Protein AF-A0A218PUP7-F1 (afdb_monomer)

Mean predicted aligned error: 20.27 Å

Secondary structure (DSSP, 8-state):
--HHHHHHHHHHHHHHH--HHHHHHHHHHHHHHH---HHHHHHHHHHHTT--TT----------EE--SSTTTSSTTHHHHHHHTT--EE-PPTT-GGGGHHHHHHIIIIIHHHHTT----SHHHHHHHHHHHHHHHHHHHHTS-B--EEEEEEETTEEEEEEPPPB-HHHHHHH-TTS-HHHHHHHHHHHHT--HHHHHHHHHHHHHHHHHHHHHHH-SS----PPPP----HHHHHHHTTGGGTT----GGG-----PPP--PPPPPTTSTTHHHHHHHHHH-TT--HHHHHHHHHHH-TTT-SGGGHHHHHHHHHHHHHHHHHHHHHHHHT-----------------------PPPPPP-----PPPPP----------------

Radius of gyration: 35.11 Å; Cα contacts (8 Å, |Δi|>4): 225; chains: 1; bounding box: 69×76×103 Å

Foldseek 3Di:
DVPLLVLLVVLLVVCVPDDPVVVVVSLVVNCVVVVDDSVVSVVSSCVVVPPDVPPDPDDDDPPFPADEPDCVQPDPPNVVVCVVVVGDYDYDDPPDCVRCVVVVVCCVPPVCVLQNDDDDDDDVLVVLVVQLCVLSVCLQQQPNWDWAWPDWDDDPPDIDTDTDDTDHNLVVQLPDPPHDPVVNVVSVVVNVVDDNLLSVLSSLLSLPVSLVVRVVVLPPPDDDDDDPPSCNPSVVSVVVVPVCVVVPPPRSSNPPDPDPDPPPDDDDDPCPVVLVVVLVVCVVPVPDALVNVLVVVCVVPVPSGDPVCSVVSVVSNVVSVVVVCVVVVVVVVPDDDDDDDDDDDDDDDDDDDDDDDDDDDDDPDDDDDDDDDDDDDDDDDDDDDDDDD

Sequence (389 aa):
MGTRREITAAVVDRYRSAGRMDKGRILDELCAVTGWHRKHAVRALASHVGISPEARRQRSPTYGAPIKDDSAFMNDVVVPWCRAQKIEVTRSRAYKKNDQAFVEQKNGAVVRRLVGYGRFDGGETTRVLERLYAASRLHTNFFQPSFKLKYKRREGAKVIKRYHVPATPYERALAHPKLSRAVKRRLREIYRTLDPVALLAEMRDAQAEPGTRVGARASKLAAVASLPAPTTNAAAFAKRLGNDVHLGEQRIIHRRMHKPYKKRVRMPSILDPHRADIERWLAAEPRLTALAILGRLAEHSPEKFGPPQHTIVQRLLRSLRRNAAEVIVPRMAGGTAPAAIGDPGTGGGAACDGHSATPPVPPILRAMTQPRTGRQSELYPSSESNILR

Structure (mmCIF, N/CA/C/O backbone):
data_AF-A0A218PUP7-F1
#
_entry.id   AF-A0A218PUP7-F1
#
loop_
_atom_site.group_PDB
_atom_site.id
_atom_site.type_symbol
_atom_site.label_atom_id
_atom_site.label_alt_id
_atom_site.label_comp_id
_atom_site.label_asym_id
_atom_site.label_entity_id
_atom_site.label_seq_id
_atom_site.pdbx_PDB_ins_code
_atom_site.Cartn_x
_atom_site.Cartn_y
_atom_site.Cartn_z
_atom_site.occupancy
_atom_site.B_iso_or_equiv
_atom_site.auth_seq_id
_atom_site.auth_comp_id
_atom_site.auth_asym_id
_atom_site.auth_atom_id
_atom_site.pdbx_PDB_model_num
ATOM 1 N N . MET A 1 1 ? 18.351 -48.790 -3.304 1.00 50.41 1 MET A N 1
ATOM 2 C CA . MET A 1 1 ? 17.542 -47.777 -2.571 1.00 50.41 1 MET A CA 1
ATOM 3 C C . MET A 1 1 ? 17.315 -48.125 -1.087 1.00 50.41 1 MET A C 1
ATOM 5 O O . MET A 1 1 ? 17.046 -47.196 -0.334 1.00 50.41 1 MET A O 1
ATOM 9 N N . GLY A 1 2 ? 17.435 -49.392 -0.648 1.00 57.78 2 GLY A N 1
ATOM 10 C CA . GLY A 1 2 ? 17.215 -49.807 0.756 1.00 57.78 2 GLY A CA 1
ATOM 11 C C . GLY A 1 2 ? 18.336 -49.434 1.737 1.00 57.78 2 GLY A C 1
ATOM 12 O O . GLY A 1 2 ? 18.068 -48.830 2.771 1.00 57.78 2 GLY A O 1
ATOM 13 N N . THR A 1 3 ? 19.598 -49.621 1.343 1.00 72.25 3 THR A N 1
ATOM 14 C CA . THR A 1 3 ? 20.782 -49.497 2.221 1.00 72.25 3 THR A CA 1
ATOM 15 C C . THR A 1 3 ? 20.898 -48.140 2.928 1.00 72.25 3 THR A C 1
ATOM 17 O O . THR A 1 3 ? 21.182 -48.056 4.116 1.00 72.25 3 THR A O 1
ATOM 20 N N . ARG A 1 4 ? 20.607 -47.032 2.228 1.00 78.19 4 ARG A N 1
ATOM 21 C CA . ARG A 1 4 ? 20.658 -45.679 2.822 1.00 78.19 4 ARG A CA 1
ATOM 22 C C . ARG A 1 4 ? 19.560 -45.437 3.866 1.00 78.19 4 ARG A C 1
ATOM 24 O O . ARG A 1 4 ? 19.756 -44.625 4.769 1.00 78.19 4 ARG A O 1
ATOM 31 N N . ARG A 1 5 ? 18.404 -46.100 3.744 1.00 74.38 5 ARG A N 1
ATOM 32 C CA . ARG A 1 5 ? 17.301 -45.990 4.716 1.00 74.38 5 ARG A CA 1
ATOM 33 C C . ARG A 1 5 ? 17.605 -46.788 5.979 1.00 74.38 5 ARG A C 1
ATOM 35 O O . ARG A 1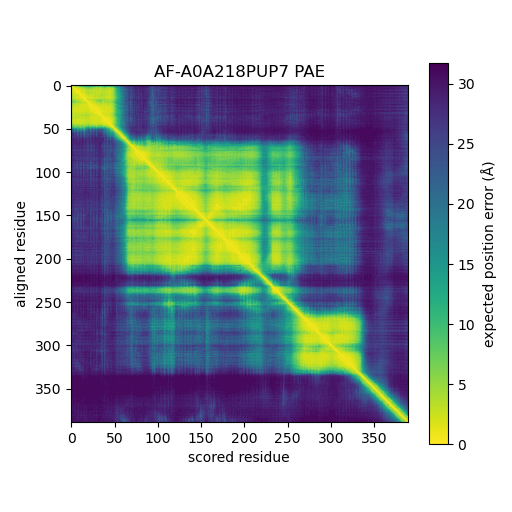 5 ? 17.386 -46.265 7.062 1.00 74.38 5 ARG A O 1
ATOM 42 N N . GLU A 1 6 ? 18.178 -47.978 5.834 1.00 76.56 6 GLU A N 1
ATOM 43 C CA . GLU A 1 6 ? 18.627 -48.818 6.954 1.00 76.56 6 GLU A CA 1
ATOM 44 C C . GLU A 1 6 ? 19.715 -48.122 7.780 1.00 76.56 6 GLU A C 1
ATOM 46 O O . GLU A 1 6 ? 19.579 -47.997 8.995 1.00 76.56 6 GLU A O 1
ATOM 51 N N . ILE A 1 7 ? 20.728 -47.549 7.116 1.00 80.38 7 ILE A N 1
ATOM 52 C CA . ILE A 1 7 ? 21.781 -46.763 7.781 1.00 80.38 7 ILE A CA 1
ATOM 53 C C . ILE A 1 7 ? 21.183 -45.559 8.519 1.00 80.38 7 ILE A C 1
ATOM 55 O O . ILE A 1 7 ? 21.572 -45.260 9.644 1.00 80.38 7 ILE A O 1
ATOM 59 N N . THR A 1 8 ? 20.212 -44.869 7.911 1.00 80.50 8 THR A N 1
ATOM 60 C CA . THR A 1 8 ? 19.544 -43.739 8.572 1.00 80.50 8 THR A CA 1
ATOM 61 C C . THR A 1 8 ? 18.784 -44.216 9.811 1.00 80.50 8 THR A C 1
ATOM 63 O O . THR A 1 8 ? 18.952 -43.619 10.869 1.00 80.50 8 THR A O 1
ATOM 66 N N . ALA A 1 9 ? 18.007 -45.299 9.711 1.00 77.62 9 ALA A N 1
ATOM 67 C CA . ALA A 1 9 ? 17.247 -45.862 10.828 1.00 77.62 9 ALA A CA 1
ATOM 68 C C . ALA A 1 9 ? 18.152 -46.266 12.006 1.00 77.62 9 ALA A C 1
ATOM 70 O O . ALA A 1 9 ? 17.851 -45.914 13.142 1.00 77.62 9 ALA A O 1
ATOM 71 N N . ALA A 1 10 ? 19.306 -46.884 11.734 1.00 80.25 10 ALA A N 1
ATOM 72 C CA . ALA A 1 10 ? 20.276 -47.280 12.760 1.00 80.25 10 ALA A CA 1
ATOM 73 C C . ALA A 1 10 ? 20.929 -46.092 13.503 1.00 80.25 10 ALA A C 1
ATOM 75 O O . ALA A 1 10 ? 21.442 -46.244 14.613 1.00 80.25 10 ALA A O 1
ATOM 76 N N . VAL A 1 11 ? 20.930 -44.898 12.901 1.00 83.31 11 VAL A N 1
ATOM 77 C CA . VAL A 1 11 ? 21.572 -43.690 13.451 1.00 83.31 11 VAL A CA 1
ATOM 78 C C . VAL A 1 11 ? 20.577 -42.777 14.188 1.00 83.31 11 VAL A C 1
ATOM 80 O O . VAL A 1 11 ? 20.983 -41.933 14.992 1.00 83.31 11 VAL A O 1
ATOM 83 N N . VAL A 1 12 ? 19.270 -42.948 13.962 1.00 82.69 12 VAL A N 1
ATOM 84 C CA . VAL A 1 12 ? 18.208 -42.071 14.492 1.00 82.69 12 VAL A CA 1
ATOM 85 C C . VAL A 1 12 ? 18.201 -42.000 16.016 1.00 82.69 12 VAL A C 1
ATOM 87 O O . VAL A 1 12 ? 18.178 -40.892 16.560 1.00 82.69 12 VAL A O 1
ATOM 90 N N . ASP A 1 13 ? 18.268 -43.136 16.707 1.00 77.69 13 ASP A N 1
ATOM 91 C CA . ASP A 1 13 ? 18.170 -43.160 18.171 1.00 77.69 13 ASP A CA 1
ATOM 92 C C . ASP A 1 13 ? 19.386 -42.509 18.833 1.00 77.69 13 ASP A C 1
ATOM 94 O O . ASP A 1 13 ? 19.243 -41.706 19.757 1.00 77.69 13 ASP A O 1
ATOM 98 N N . ARG A 1 14 ? 20.576 -42.736 18.264 1.00 80.56 14 ARG A N 1
ATOM 99 C CA . ARG A 1 14 ? 21.829 -42.098 18.694 1.00 80.56 14 ARG A CA 1
ATOM 100 C C . ARG A 1 14 ? 21.795 -40.587 18.472 1.00 80.56 14 ARG A C 1
ATOM 102 O O . ARG A 1 14 ? 22.203 -39.816 19.334 1.00 80.56 14 ARG A O 1
ATOM 109 N N . TYR A 1 15 ? 21.259 -40.137 17.337 1.00 84.69 15 TYR A N 1
ATOM 110 C CA . TYR A 1 15 ? 21.093 -38.710 17.051 1.00 84.69 15 TYR A CA 1
ATOM 111 C C . TYR A 1 15 ? 20.038 -38.043 17.952 1.00 84.69 15 TYR A C 1
ATOM 113 O O . TYR A 1 15 ? 20.131 -36.845 18.260 1.00 84.69 15 TYR A O 1
ATOM 121 N N . ARG A 1 16 ? 19.016 -38.796 18.377 1.00 80.06 16 ARG A N 1
ATOM 122 C CA . ARG A 1 16 ? 17.955 -38.310 19.264 1.00 80.06 16 ARG A CA 1
ATOM 123 C C . ARG A 1 16 ? 18.484 -38.037 20.672 1.00 80.06 16 ARG A C 1
ATOM 125 O O . ARG A 1 16 ? 18.192 -36.959 21.193 1.00 80.06 16 ARG A O 1
ATOM 132 N N . SER A 1 17 ? 19.263 -38.959 21.237 1.00 76.94 17 SER A N 1
ATOM 133 C CA . SER A 1 17 ? 19.813 -38.878 22.601 1.00 76.94 17 SER A CA 1
ATOM 134 C C . SER A 1 17 ? 21.105 -38.057 22.723 1.00 76.94 17 SER A C 1
ATOM 136 O O . SER A 1 17 ? 21.442 -37.618 23.819 1.00 76.94 17 SER A O 1
ATOM 138 N N . ALA A 1 18 ? 21.805 -37.795 21.616 1.00 82.38 18 ALA A N 1
ATOM 139 C CA . ALA A 1 18 ? 23.072 -37.062 21.600 1.00 82.38 18 ALA A CA 1
ATOM 140 C C . ALA A 1 18 ? 22.979 -35.581 22.028 1.00 82.38 18 ALA A C 1
ATOM 142 O O . ALA A 1 18 ? 22.004 -34.877 21.741 1.00 82.38 18 ALA A O 1
ATOM 143 N N . GLY A 1 19 ? 24.060 -35.068 22.626 1.00 76.00 19 GLY A N 1
ATOM 144 C CA . GLY A 1 19 ? 24.278 -33.638 22.862 1.00 76.00 19 GLY A CA 1
ATOM 145 C C . GLY A 1 19 ? 24.627 -32.866 21.580 1.00 76.00 19 GLY A C 1
ATOM 146 O O . GLY A 1 19 ? 24.833 -33.438 20.512 1.00 76.00 19 GLY A O 1
ATOM 147 N N . ARG A 1 20 ? 24.701 -31.527 21.649 1.00 74.44 20 ARG A N 1
ATOM 148 C CA . ARG A 1 20 ? 24.925 -30.673 20.459 1.00 74.44 20 ARG A CA 1
ATOM 149 C C . ARG A 1 20 ? 26.233 -30.989 19.718 1.00 74.44 20 ARG A C 1
ATOM 151 O O . ARG A 1 20 ? 26.234 -30.944 18.490 1.00 74.44 20 ARG A O 1
ATOM 158 N N . MET A 1 21 ? 27.315 -31.279 20.443 1.00 74.19 21 MET A N 1
ATOM 159 C CA . MET A 1 21 ? 28.612 -31.618 19.843 1.00 74.19 21 MET A CA 1
ATOM 160 C C . MET A 1 21 ? 28.577 -32.999 19.176 1.00 74.19 21 MET A C 1
ATOM 162 O O . MET A 1 21 ? 28.997 -33.135 18.027 1.00 74.19 21 MET A O 1
ATOM 166 N N . ASP A 1 22 ? 27.971 -33.987 19.834 1.00 79.00 22 ASP A N 1
ATOM 167 C CA . ASP A 1 22 ? 27.884 -35.362 19.330 1.00 79.00 22 ASP A CA 1
ATOM 168 C C . ASP A 1 22 ? 26.958 -35.478 18.115 1.00 79.00 22 ASP A C 1
ATOM 170 O O . ASP A 1 22 ? 27.261 -36.197 17.167 1.00 79.00 22 ASP A O 1
ATOM 174 N N . LYS A 1 23 ? 25.884 -34.676 18.054 1.00 84.81 23 LYS A N 1
ATOM 175 C CA . LYS A 1 23 ? 25.048 -34.554 16.844 1.00 84.81 23 LYS A CA 1
ATOM 176 C C . LYS A 1 23 ? 25.839 -34.070 15.634 1.00 84.81 23 LYS A C 1
ATOM 178 O O . LYS A 1 23 ? 25.515 -34.449 14.511 1.00 84.81 23 LYS A O 1
ATOM 183 N N . GLY A 1 24 ? 26.851 -33.229 15.850 1.00 84.19 24 GLY A N 1
ATOM 184 C CA . GLY A 1 24 ? 27.772 -32.800 14.803 1.00 84.19 24 GLY A CA 1
ATOM 185 C C . GLY A 1 24 ? 28.517 -33.990 14.206 1.00 84.19 24 GLY A C 1
ATOM 186 O O . GLY A 1 24 ? 28.400 -34.220 13.004 1.00 84.19 24 GLY A O 1
ATOM 187 N N . ARG A 1 25 ? 29.173 -34.779 15.066 1.00 86.19 25 ARG A N 1
ATOM 188 C CA . ARG A 1 25 ? 29.958 -35.968 14.689 1.00 86.19 25 ARG A CA 1
ATOM 189 C C . ARG A 1 25 ? 29.106 -37.034 13.999 1.00 86.19 25 ARG A C 1
ATOM 191 O O . ARG A 1 25 ? 29.446 -37.471 12.908 1.00 86.19 25 ARG A O 1
ATOM 198 N N . ILE A 1 26 ? 27.932 -37.335 14.556 1.00 86.75 26 ILE A N 1
ATOM 199 C CA . ILE A 1 26 ? 26.975 -38.292 13.977 1.00 86.75 26 ILE A CA 1
ATOM 200 C C . ILE A 1 26 ? 26.531 -37.865 12.566 1.00 86.75 26 ILE A C 1
ATOM 202 O O . ILE A 1 26 ? 26.356 -38.697 11.676 1.00 86.75 26 ILE A O 1
ATOM 206 N N . LEU A 1 27 ? 26.342 -36.560 12.333 1.00 88.19 27 LEU A N 1
ATOM 207 C CA . LEU A 1 27 ? 26.010 -36.053 11.000 1.00 88.19 27 LEU A CA 1
ATOM 208 C C . LEU A 1 27 ? 27.177 -36.183 10.023 1.00 88.19 27 LEU A C 1
ATOM 210 O O . LEU A 1 27 ? 26.926 -36.462 8.853 1.00 88.19 27 LEU A O 1
ATOM 214 N N . ASP A 1 28 ? 28.409 -35.958 10.474 1.00 87.88 28 ASP A N 1
ATOM 215 C CA . ASP A 1 28 ? 29.603 -36.068 9.631 1.00 87.88 28 ASP A CA 1
ATOM 216 C C . ASP A 1 28 ? 29.847 -37.523 9.208 1.00 87.88 28 ASP A C 1
ATOM 218 O O . ASP A 1 28 ? 30.016 -37.787 8.017 1.00 87.88 28 ASP A O 1
ATOM 222 N N . GLU A 1 29 ? 29.710 -38.472 10.137 1.00 86.56 29 GLU A N 1
ATOM 223 C CA . GLU A 1 29 ? 29.740 -39.916 9.858 1.00 86.56 29 GLU A CA 1
ATOM 224 C C . GLU A 1 29 ? 28.650 -40.325 8.857 1.00 86.56 29 GLU A C 1
ATOM 226 O O . GLU A 1 29 ? 28.924 -40.985 7.852 1.00 86.56 29 GLU A O 1
ATOM 231 N N . LEU A 1 30 ? 27.407 -39.875 9.070 1.00 87.62 30 LEU A N 1
ATOM 232 C CA . LEU A 1 30 ? 26.299 -40.186 8.166 1.00 87.62 30 LEU A CA 1
ATOM 233 C C . LEU A 1 30 ? 26.533 -39.612 6.761 1.00 87.62 30 LEU A C 1
ATOM 235 O O . LEU A 1 30 ? 26.209 -40.267 5.768 1.00 87.62 30 LEU A O 1
ATOM 239 N N . CYS A 1 31 ? 27.095 -38.406 6.653 1.00 91.69 31 CYS A N 1
ATOM 240 C CA . CYS A 1 31 ? 27.432 -37.802 5.363 1.00 91.69 31 CYS A CA 1
ATOM 241 C C . CYS A 1 31 ? 28.555 -38.570 4.656 1.00 91.69 31 CYS A C 1
ATOM 243 O O . CYS A 1 31 ? 28.435 -38.803 3.453 1.00 91.69 31 CYS A O 1
ATOM 245 N N . ALA A 1 32 ? 29.582 -39.007 5.390 1.00 87.38 32 ALA A N 1
ATOM 246 C CA . ALA A 1 32 ? 30.692 -39.789 4.847 1.00 87.38 32 ALA A CA 1
ATOM 247 C C . ALA A 1 32 ? 30.223 -41.141 4.282 1.00 87.38 32 ALA A C 1
ATOM 249 O O . ALA A 1 32 ? 30.581 -41.495 3.162 1.00 87.38 32 ALA A O 1
ATOM 250 N N . VAL A 1 33 ? 29.352 -41.855 5.003 1.00 85.81 33 VAL A N 1
ATOM 251 C CA . VAL A 1 33 ? 28.855 -43.178 4.582 1.00 85.81 33 VAL A CA 1
ATOM 252 C C . VAL A 1 33 ? 27.825 -43.082 3.448 1.00 85.81 33 VAL A C 1
ATOM 254 O O . VAL A 1 33 ? 27.792 -43.917 2.547 1.00 85.81 33 VAL A O 1
ATOM 257 N N . THR A 1 34 ? 26.947 -42.074 3.468 1.00 84.56 34 THR A N 1
ATOM 258 C CA . THR A 1 34 ? 25.852 -41.972 2.480 1.00 84.56 34 THR A CA 1
ATOM 259 C C . THR A 1 34 ? 26.208 -41.158 1.235 1.00 84.56 34 THR A C 1
ATOM 261 O O . THR A 1 34 ? 25.504 -41.265 0.219 1.00 84.56 34 THR A O 1
ATOM 264 N N . GLY A 1 35 ? 27.265 -40.342 1.307 1.00 84.12 35 GLY A N 1
ATOM 265 C CA . GLY A 1 35 ? 27.615 -39.324 0.314 1.00 84.12 35 GLY A CA 1
ATOM 266 C C . GLY A 1 35 ? 26.655 -38.128 0.310 1.00 84.12 35 GLY A C 1
ATOM 267 O O . GLY A 1 35 ? 26.576 -37.390 -0.673 1.00 84.12 35 GLY A O 1
ATOM 268 N N . TRP A 1 36 ? 25.845 -37.953 1.358 1.00 88.50 36 TRP A N 1
ATOM 269 C CA . TRP A 1 36 ? 24.869 -36.869 1.417 1.00 88.50 36 TRP A CA 1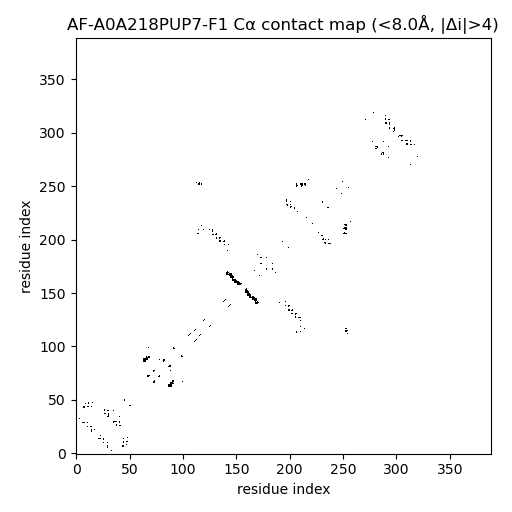
ATOM 270 C C . TRP A 1 36 ? 25.489 -35.539 1.820 1.00 88.50 36 TRP A C 1
ATOM 272 O O . TRP A 1 36 ? 26.329 -35.441 2.705 1.00 88.50 36 TRP A O 1
ATOM 282 N N . HIS A 1 37 ? 24.949 -34.467 1.242 1.00 88.00 37 HIS A N 1
ATOM 283 C CA . HIS A 1 37 ? 25.175 -33.127 1.758 1.00 88.00 37 HIS A CA 1
ATOM 284 C C . HIS A 1 37 ? 24.515 -32.972 3.141 1.00 88.00 37 HIS A C 1
ATOM 286 O O . HIS A 1 37 ? 23.355 -33.354 3.329 1.00 88.00 37 HIS A O 1
ATOM 292 N N . ARG A 1 38 ? 25.196 -32.310 4.086 1.00 87.00 38 ARG A N 1
ATOM 293 C CA . ARG A 1 38 ? 24.796 -32.193 5.506 1.00 87.00 38 ARG A CA 1
ATOM 294 C C . ARG A 1 38 ? 23.335 -31.795 5.737 1.00 87.00 38 ARG A C 1
ATOM 296 O O . ARG A 1 38 ? 22.649 -32.364 6.579 1.00 87.00 38 ARG A O 1
ATOM 303 N N . LYS A 1 39 ? 22.806 -30.855 4.942 1.00 83.50 39 LYS A N 1
ATOM 304 C CA . LYS A 1 39 ? 21.384 -30.444 5.018 1.00 83.50 39 LYS A CA 1
ATOM 305 C C . LYS A 1 39 ? 20.396 -31.577 4.712 1.00 83.50 39 LYS A C 1
ATOM 307 O O . LYS A 1 39 ? 19.297 -31.579 5.263 1.00 83.50 39 LYS A O 1
ATOM 312 N N . HIS A 1 40 ? 20.752 -32.500 3.822 1.00 84.50 40 HIS A N 1
ATOM 313 C CA . HIS A 1 40 ? 19.914 -33.648 3.487 1.00 84.50 40 HIS A CA 1
ATOM 314 C C . HIS A 1 40 ? 19.913 -34.674 4.626 1.00 84.50 40 HIS A C 1
ATOM 316 O O . HIS A 1 40 ? 18.839 -35.095 5.046 1.00 84.50 40 HIS A O 1
ATOM 322 N N . ALA A 1 41 ? 21.085 -34.978 5.197 1.00 85.81 41 ALA A N 1
ATOM 323 C CA . ALA A 1 41 ? 21.222 -35.847 6.370 1.00 85.81 41 ALA A CA 1
ATOM 324 C C . ALA A 1 41 ? 20.388 -35.347 7.567 1.00 85.81 41 ALA A C 1
ATOM 326 O O . ALA A 1 41 ? 19.616 -36.106 8.150 1.00 85.81 41 ALA A O 1
ATOM 327 N N . VAL A 1 42 ? 20.435 -34.038 7.854 1.00 85.12 42 VAL A N 1
ATOM 328 C CA . VAL A 1 42 ? 19.610 -33.414 8.908 1.00 85.12 42 VAL A CA 1
ATOM 329 C C . VAL A 1 42 ? 18.113 -33.613 8.656 1.00 85.12 42 VAL A C 1
ATOM 331 O O . VAL A 1 42 ? 17.367 -33.932 9.580 1.00 85.12 42 VAL A O 1
ATOM 334 N N . ARG A 1 43 ? 17.651 -33.431 7.412 1.00 82.38 43 ARG A N 1
ATOM 335 C CA . ARG A 1 43 ? 16.234 -33.617 7.061 1.00 82.38 43 ARG A CA 1
ATOM 336 C C . ARG A 1 43 ? 15.801 -35.077 7.156 1.00 82.38 43 ARG A C 1
ATOM 338 O O . ARG A 1 43 ? 14.687 -35.329 7.607 1.00 82.38 43 ARG A O 1
ATOM 345 N N . ALA A 1 44 ? 16.655 -36.007 6.738 1.00 83.06 44 ALA A N 1
ATOM 346 C CA . ALA A 1 44 ? 16.382 -37.437 6.809 1.00 83.06 44 ALA A CA 1
ATOM 347 C C . ALA A 1 44 ? 16.210 -37.890 8.268 1.00 83.06 44 ALA A C 1
ATOM 349 O O . ALA A 1 44 ? 15.186 -38.482 8.602 1.00 83.06 44 ALA A O 1
ATOM 350 N N . LEU A 1 45 ? 17.127 -37.494 9.158 1.00 82.38 45 LEU A N 1
ATOM 351 C CA . LEU A 1 45 ? 17.028 -37.789 10.591 1.00 82.38 45 LEU A CA 1
ATOM 352 C C . LEU A 1 45 ? 15.812 -37.107 11.240 1.00 82.38 45 LEU A C 1
ATOM 354 O O . LEU A 1 45 ? 15.057 -37.750 11.961 1.00 82.38 45 LEU A O 1
ATOM 358 N N . ALA A 1 46 ? 15.549 -35.830 10.938 1.00 73.50 46 ALA A N 1
ATOM 359 C CA . ALA A 1 46 ? 14.394 -35.111 11.491 1.00 73.50 46 ALA A CA 1
ATOM 360 C C . ALA A 1 46 ? 13.038 -35.711 11.071 1.00 73.50 46 ALA A C 1
ATOM 362 O O . ALA A 1 46 ? 12.077 -35.633 11.835 1.00 73.50 46 ALA A O 1
ATOM 363 N N . SER A 1 47 ? 12.970 -36.322 9.883 1.00 70.75 47 SER A N 1
ATOM 364 C CA . SER A 1 47 ? 11.759 -36.992 9.388 1.00 70.75 47 SER A CA 1
ATOM 365 C C . SER A 1 47 ? 11.471 -38.293 10.147 1.00 70.75 47 SER A C 1
ATOM 367 O O . SER A 1 47 ? 10.308 -38.624 10.344 1.00 70.75 47 SER A O 1
ATOM 369 N N . HIS A 1 48 ? 12.510 -38.995 10.616 1.00 67.94 48 HIS A N 1
ATOM 370 C CA . HIS A 1 48 ? 12.377 -40.221 11.413 1.00 67.94 48 HIS A CA 1
ATOM 371 C C . HIS A 1 48 ? 12.089 -39.962 12.899 1.00 67.94 48 HIS A C 1
ATOM 373 O O . HIS A 1 48 ? 11.377 -40.741 13.521 1.00 67.94 48 HIS A O 1
ATOM 379 N N . VAL A 1 49 ? 12.586 -38.861 13.475 1.00 61.41 49 VAL A N 1
ATOM 380 C CA . VAL A 1 49 ? 12.363 -38.534 14.902 1.00 61.41 49 VAL A CA 1
ATOM 381 C C . VAL A 1 49 ? 10.939 -38.000 15.160 1.00 61.41 49 VAL A C 1
ATOM 383 O O . VAL A 1 49 ? 10.580 -37.711 16.298 1.00 61.41 49 VAL A O 1
ATOM 386 N N . GLY A 1 50 ? 10.102 -37.842 14.127 1.00 53.44 50 GLY A N 1
ATOM 387 C CA . GLY A 1 50 ? 8.736 -37.336 14.293 1.00 53.44 50 GLY A CA 1
ATOM 388 C C . GLY A 1 50 ? 8.683 -35.915 14.866 1.00 53.44 50 GLY A C 1
ATOM 389 O O . GLY A 1 50 ? 7.658 -35.503 15.407 1.00 53.44 50 GLY A O 1
ATOM 390 N N . ILE A 1 51 ? 9.777 -35.144 14.754 1.00 47.44 51 ILE A N 1
ATOM 391 C CA . ILE A 1 51 ? 9.797 -33.738 15.162 1.00 47.44 51 ILE A CA 1
ATOM 392 C C . ILE A 1 51 ? 9.004 -32.965 14.112 1.00 47.44 51 ILE A C 1
ATOM 394 O O . ILE A 1 51 ? 9.556 -32.414 13.156 1.00 47.44 51 ILE A O 1
ATOM 398 N N . SER A 1 52 ? 7.685 -32.921 14.297 1.00 41.34 52 SER A N 1
ATOM 399 C CA . SER A 1 52 ? 6.868 -31.900 13.661 1.00 41.34 52 SER A CA 1
ATOM 400 C C . SER A 1 52 ? 7.449 -30.531 14.049 1.00 41.34 52 SER A C 1
ATOM 402 O O . SER A 1 52 ? 7.686 -30.287 15.237 1.00 41.34 52 SER A O 1
ATOM 404 N N . PRO A 1 53 ? 7.678 -29.603 13.102 1.00 44.34 53 PRO A N 1
ATOM 405 C CA . PRO A 1 53 ? 8.175 -28.257 13.399 1.00 44.34 53 PRO A CA 1
ATOM 406 C C . PRO A 1 53 ? 7.247 -27.395 14.284 1.00 44.34 53 PRO A C 1
ATOM 408 O O . PRO A 1 53 ? 7.502 -26.197 14.433 1.00 44.34 53 PRO A O 1
ATOM 411 N N . GLU A 1 54 ? 6.162 -27.945 14.835 1.00 44.19 54 GLU A N 1
ATOM 412 C CA . GLU A 1 54 ? 5.012 -27.177 15.322 1.00 44.19 54 GLU A CA 1
ATOM 413 C C . GLU A 1 54 ? 4.816 -27.148 16.842 1.00 44.19 54 GLU A C 1
ATOM 415 O O . GLU A 1 54 ? 4.045 -26.322 17.322 1.00 44.19 54 GLU A O 1
ATOM 420 N N . ALA A 1 55 ? 5.585 -27.887 17.643 1.00 40.38 55 ALA A N 1
ATOM 421 C CA . ALA A 1 55 ? 5.517 -27.762 19.105 1.00 40.38 55 ALA A CA 1
ATOM 422 C C . ALA A 1 55 ? 6.439 -26.647 19.650 1.00 40.38 55 ALA A C 1
ATOM 424 O O . ALA A 1 55 ? 7.247 -26.856 20.555 1.00 40.38 55 ALA A O 1
ATOM 425 N N . ARG A 1 56 ? 6.351 -25.424 19.108 1.00 43.31 56 ARG A N 1
ATOM 426 C CA . ARG A 1 56 ? 6.883 -24.245 19.818 1.00 43.31 56 ARG A CA 1
ATOM 427 C C . ARG A 1 56 ? 5.857 -23.851 20.873 1.00 43.31 56 ARG A C 1
ATOM 429 O O . ARG A 1 56 ? 4.783 -23.391 20.499 1.00 43.31 56 ARG A O 1
ATOM 436 N N . ARG A 1 57 ? 6.214 -23.997 22.161 1.00 40.06 57 ARG A N 1
ATOM 437 C CA . ARG A 1 57 ? 5.507 -23.399 23.313 1.00 40.06 57 ARG A CA 1
ATOM 438 C C . ARG A 1 57 ? 4.932 -22.043 22.895 1.00 40.06 57 ARG A C 1
ATOM 440 O O . ARG A 1 57 ? 5.693 -21.115 22.603 1.00 40.06 57 ARG A O 1
ATOM 447 N N . GLN A 1 58 ? 3.608 -21.953 22.815 1.00 40.44 58 GLN A N 1
ATOM 448 C CA . GLN A 1 58 ? 2.929 -20.687 22.585 1.00 40.44 58 GLN A CA 1
ATOM 449 C C . GLN A 1 58 ? 3.140 -19.855 23.847 1.00 40.44 58 GLN A C 1
ATOM 451 O O . GLN A 1 58 ? 2.521 -20.100 24.875 1.00 40.44 58 GLN A O 1
ATOM 456 N N . ARG A 1 59 ? 4.090 -18.917 23.800 1.00 42.25 59 ARG A N 1
ATOM 457 C CA . ARG A 1 59 ? 4.110 -17.827 24.774 1.00 42.25 59 ARG A CA 1
ATOM 458 C C . ARG A 1 59 ? 2.872 -16.980 24.509 1.00 42.25 59 ARG A C 1
ATOM 460 O O . ARG A 1 59 ? 2.616 -16.642 23.351 1.00 42.25 59 ARG A O 1
ATOM 467 N N . SER A 1 60 ? 2.136 -16.667 25.568 1.00 34.31 60 SER A N 1
ATOM 468 C CA . SER A 1 60 ? 1.016 -15.733 25.537 1.00 34.31 60 SER A CA 1
ATOM 469 C C . SER A 1 60 ? 1.451 -14.449 24.817 1.00 34.31 60 SER A C 1
ATOM 471 O O . SER A 1 60 ? 2.515 -13.917 25.147 1.00 34.31 60 SER A O 1
ATOM 473 N N . PRO A 1 61 ? 0.716 -13.970 23.800 1.00 46.25 61 PRO A N 1
ATOM 474 C CA . PRO A 1 61 ? 1.076 -12.736 23.120 1.00 46.25 61 PRO A CA 1
ATOM 475 C C . PRO A 1 61 ? 0.864 -11.548 24.064 1.00 46.25 61 PRO A C 1
ATOM 477 O O . PRO A 1 61 ? -0.264 -11.109 24.271 1.00 46.25 61 PRO A O 1
ATOM 480 N N . THR A 1 62 ? 1.942 -11.010 24.630 1.00 39.12 62 THR A N 1
ATOM 481 C CA . THR A 1 62 ? 1.914 -9.664 25.208 1.00 39.12 62 THR A CA 1
ATOM 482 C C . THR A 1 62 ? 1.937 -8.679 24.047 1.00 39.12 62 THR A C 1
ATOM 484 O O . THR A 1 62 ? 2.918 -8.597 23.305 1.00 39.12 62 THR A O 1
ATOM 487 N N . TYR A 1 63 ? 0.829 -7.973 23.830 1.00 43.12 63 TYR A N 1
ATOM 488 C CA . TYR A 1 63 ? 0.728 -6.944 22.798 1.00 43.12 63 TYR A CA 1
ATOM 489 C C . TYR A 1 63 ? 1.293 -5.617 23.327 1.00 43.12 63 TYR A C 1
ATOM 491 O O . TYR A 1 63 ? 0.542 -4.679 23.581 1.00 43.12 63 TYR A O 1
ATOM 499 N N . GLY A 1 64 ? 2.617 -5.541 23.492 1.00 45.38 64 GLY A N 1
ATOM 500 C CA . GLY A 1 64 ? 3.324 -4.256 23.542 1.00 45.38 64 GLY A CA 1
ATOM 501 C C . GLY A 1 64 ? 3.284 -3.576 22.168 1.00 45.38 64 GLY A C 1
ATOM 502 O O . GLY A 1 64 ? 2.866 -4.195 21.186 1.00 45.38 64 GLY A O 1
ATOM 503 N N . ALA A 1 65 ? 3.715 -2.318 22.052 1.00 49.47 65 ALA A N 1
ATOM 504 C CA . ALA A 1 65 ? 3.842 -1.689 20.738 1.00 49.47 65 ALA A CA 1
ATOM 505 C C . ALA A 1 65 ? 4.961 -2.414 19.962 1.00 49.47 65 ALA A C 1
ATOM 507 O O . ALA A 1 65 ? 6.122 -2.344 20.377 1.00 49.47 65 ALA A O 1
ATOM 508 N N . PRO A 1 66 ? 4.665 -3.145 18.866 1.00 59.59 66 PRO A N 1
ATOM 509 C CA . PRO A 1 66 ? 5.705 -3.824 18.112 1.00 59.59 66 PRO A CA 1
ATOM 510 C C . PRO A 1 66 ? 6.438 -2.766 17.293 1.00 59.59 66 PRO A C 1
ATOM 512 O O . PRO A 1 66 ? 5.978 -2.356 16.222 1.00 59.59 66 PRO A O 1
ATOM 515 N N . ILE A 1 67 ? 7.559 -2.287 17.825 1.00 62.03 67 ILE A N 1
ATOM 516 C CA . ILE A 1 67 ? 8.424 -1.357 17.108 1.00 62.03 67 ILE A CA 1
ATOM 517 C C . ILE A 1 67 ? 9.087 -2.137 15.972 1.00 62.03 67 ILE A C 1
ATOM 519 O O . ILE A 1 67 ? 9.431 -3.312 16.110 1.00 62.03 67 ILE A O 1
ATOM 523 N N . LYS A 1 68 ? 9.209 -1.508 14.800 1.00 64.94 68 LYS A N 1
ATOM 524 C CA . LYS A 1 68 ? 9.943 -2.118 13.693 1.00 64.94 68 LYS A CA 1
ATOM 525 C C . LYS A 1 68 ? 11.383 -2.375 14.120 1.00 64.94 68 LYS A C 1
ATOM 527 O O . LYS A 1 68 ? 12.018 -1.505 14.703 1.00 64.94 68 LYS A O 1
ATOM 532 N N . ASP A 1 69 ? 11.916 -3.533 13.741 1.00 67.56 69 ASP A N 1
ATOM 533 C CA . ASP A 1 69 ? 13.269 -3.968 14.108 1.00 67.56 69 ASP A CA 1
ATOM 534 C C . ASP A 1 69 ? 14.335 -3.290 13.229 1.00 67.56 69 ASP A C 1
ATOM 536 O O . ASP A 1 69 ? 15.269 -3.937 12.753 1.00 67.56 69 ASP A O 1
ATOM 540 N N . ASP A 1 70 ? 14.151 -2.005 12.951 1.00 71.44 70 ASP A N 1
ATOM 541 C CA . ASP A 1 70 ? 15.028 -1.185 12.129 1.00 71.44 70 ASP A CA 1
ATOM 542 C C . ASP A 1 70 ? 15.827 -0.244 13.036 1.00 71.44 70 ASP A C 1
ATOM 544 O O . ASP A 1 70 ? 15.315 0.234 14.055 1.00 71.44 70 ASP A O 1
ATOM 548 N N . SER A 1 71 ? 17.072 0.042 12.665 1.00 76.12 71 SER A N 1
ATOM 549 C CA . SER A 1 71 ? 17.940 0.961 13.411 1.00 76.12 71 SER A CA 1
ATOM 550 C C . SER A 1 71 ? 17.352 2.374 13.484 1.00 76.12 71 SER A C 1
ATOM 552 O O . SER A 1 71 ? 17.616 3.099 14.438 1.00 76.12 71 SER A O 1
ATOM 554 N N . ALA A 1 72 ? 16.479 2.736 12.539 1.00 77.88 72 ALA A N 1
ATOM 555 C CA . ALA A 1 72 ? 15.728 3.989 12.564 1.00 77.88 72 ALA A CA 1
ATOM 556 C C . ALA A 1 72 ? 14.790 4.137 13.782 1.00 77.88 72 ALA A C 1
ATOM 558 O O . ALA A 1 72 ? 14.477 5.262 14.163 1.00 77.88 72 ALA A O 1
ATOM 559 N N . PHE A 1 73 ? 14.344 3.032 14.393 1.00 79.62 73 PHE A N 1
ATOM 560 C CA . PHE A 1 73 ? 13.455 3.050 15.565 1.00 79.62 73 PHE A CA 1
ATOM 561 C C . PHE A 1 73 ? 14.104 2.472 16.826 1.00 79.62 73 PHE A C 1
ATOM 563 O O . PHE A 1 73 ? 13.710 2.814 17.936 1.00 79.62 73 PHE A O 1
ATOM 570 N N . MET A 1 74 ? 15.101 1.602 16.668 1.00 82.12 74 MET A N 1
ATOM 571 C CA . MET A 1 74 ? 15.854 1.008 17.773 1.00 82.12 74 MET A CA 1
ATOM 572 C C . MET A 1 74 ? 17.132 1.811 18.041 1.00 82.12 74 MET A C 1
ATOM 574 O O . MET A 1 74 ? 18.233 1.273 17.944 1.00 82.12 74 MET A O 1
ATOM 578 N N . ASN A 1 75 ? 16.973 3.102 18.339 1.00 85.94 75 ASN A N 1
ATOM 579 C CA . ASN A 1 75 ? 18.070 4.019 18.658 1.00 85.94 75 ASN A CA 1
ATOM 580 C C . ASN A 1 75 ? 17.958 4.584 20.086 1.00 85.94 75 ASN A C 1
ATOM 582 O O . ASN A 1 75 ? 16.971 4.368 20.799 1.00 85.94 75 ASN A O 1
ATOM 586 N N . ASP A 1 76 ? 19.005 5.292 20.487 1.00 88.62 76 ASP A N 1
ATOM 587 C CA . ASP A 1 76 ? 19.193 5.954 21.779 1.00 88.62 76 ASP A CA 1
ATOM 588 C C . ASP A 1 76 ? 18.256 7.148 22.019 1.00 88.62 76 ASP A C 1
ATOM 590 O O . ASP A 1 76 ? 18.156 7.619 23.146 1.00 88.62 76 ASP A O 1
ATOM 594 N N . VAL A 1 77 ? 17.507 7.593 21.010 1.00 88.56 77 VAL A N 1
ATOM 595 C CA . VAL A 1 77 ? 16.500 8.655 21.146 1.00 88.56 77 VAL A CA 1
ATOM 596 C C . VAL A 1 77 ? 15.105 8.063 21.367 1.00 88.56 77 VAL A C 1
ATOM 598 O O . VAL A 1 77 ? 14.405 8.394 22.325 1.00 88.56 77 VAL A O 1
ATOM 601 N N . VAL A 1 78 ? 14.691 7.146 20.493 1.00 86.69 78 VAL A N 1
ATOM 602 C CA . VAL A 1 78 ? 13.327 6.605 20.445 1.00 86.69 78 VAL A CA 1
ATOM 603 C C . VAL A 1 78 ? 13.071 5.646 21.603 1.00 86.69 78 VAL A C 1
ATOM 605 O O . VAL A 1 78 ? 12.006 5.703 22.218 1.00 86.69 78 VAL A O 1
ATOM 608 N N . VAL A 1 79 ? 14.030 4.777 21.939 1.00 87.62 79 VAL A N 1
ATOM 609 C CA . VAL A 1 79 ? 13.825 3.775 22.996 1.00 87.62 79 VAL A CA 1
ATOM 610 C C . VAL A 1 79 ? 13.652 4.431 24.373 1.00 87.62 79 VAL A C 1
ATOM 612 O O . VAL A 1 79 ? 12.684 4.079 25.059 1.00 87.62 79 VAL A O 1
ATOM 615 N N . PRO A 1 80 ? 14.499 5.391 24.802 1.00 90.12 80 PRO A N 1
ATOM 616 C CA . PRO A 1 80 ? 14.267 6.109 26.055 1.00 90.12 80 PRO A CA 1
ATOM 617 C C . PRO A 1 80 ? 12.965 6.908 26.053 1.00 90.12 80 PRO A C 1
ATOM 619 O O . PRO A 1 80 ? 12.235 6.857 27.042 1.00 90.12 80 PRO A O 1
ATOM 622 N N . TRP A 1 81 ? 12.619 7.566 24.941 1.00 92.31 81 TRP A N 1
ATOM 623 C CA . TRP A 1 81 ? 11.346 8.280 24.822 1.00 92.31 81 TRP A CA 1
ATOM 624 C C . TRP A 1 81 ? 10.143 7.345 25.014 1.00 92.31 81 TRP A C 1
ATOM 626 O O . TRP A 1 81 ? 9.257 7.642 25.815 1.00 92.31 81 TRP A O 1
ATOM 636 N N . CYS A 1 82 ? 10.129 6.171 24.370 1.00 90.00 82 CYS A N 1
ATOM 637 C CA . CYS A 1 82 ? 9.063 5.183 24.560 1.00 90.00 82 CYS A CA 1
ATOM 638 C C . CYS A 1 82 ? 8.949 4.739 26.023 1.00 90.00 82 CYS A C 1
ATOM 640 O O . CYS A 1 82 ? 7.844 4.682 26.560 1.00 90.00 82 CYS A O 1
ATOM 642 N N . ARG A 1 83 ? 10.080 4.479 26.691 1.00 88.88 83 ARG A N 1
ATOM 643 C CA . ARG A 1 83 ? 10.098 4.103 28.114 1.00 88.88 83 ARG A CA 1
ATOM 644 C C . ARG A 1 83 ? 9.549 5.217 29.006 1.00 88.88 83 ARG A C 1
ATOM 646 O O . ARG A 1 83 ? 8.737 4.926 29.881 1.00 88.88 83 ARG A O 1
ATOM 653 N N . ALA A 1 84 ? 9.920 6.472 28.748 1.00 93.25 84 ALA A N 1
ATOM 654 C CA . ALA A 1 84 ? 9.389 7.632 29.466 1.00 93.25 84 ALA A CA 1
ATOM 655 C C . ALA A 1 84 ? 7.866 7.773 29.289 1.00 93.25 84 ALA A C 1
ATOM 657 O O . ALA A 1 84 ? 7.153 8.076 30.242 1.00 93.25 84 ALA A O 1
ATOM 658 N N . GLN A 1 85 ? 7.352 7.462 28.095 1.00 92.88 85 GLN A N 1
ATOM 659 C CA . GLN A 1 85 ? 5.914 7.433 27.799 1.00 92.88 85 GLN A CA 1
ATOM 660 C C . GLN A 1 85 ? 5.203 6.156 28.284 1.00 92.88 85 GLN A C 1
ATOM 662 O O . GLN A 1 85 ? 4.024 5.963 27.990 1.00 92.88 85 GLN A O 1
ATOM 667 N N . LYS A 1 86 ? 5.895 5.270 29.018 1.00 92.06 86 LYS A N 1
ATOM 668 C CA . LYS A 1 86 ? 5.379 3.965 29.476 1.00 92.06 86 LYS A CA 1
ATOM 669 C C . LYS A 1 86 ? 4.891 3.074 28.323 1.00 92.06 86 LYS A C 1
ATOM 671 O O . LYS A 1 86 ? 3.983 2.263 28.485 1.00 92.06 86 LYS A O 1
ATOM 676 N N . ILE A 1 87 ? 5.508 3.217 27.152 1.00 88.06 87 ILE A N 1
ATOM 677 C CA . ILE A 1 87 ? 5.270 2.379 25.979 1.00 88.06 87 ILE A CA 1
ATOM 678 C C . ILE A 1 87 ? 6.248 1.206 26.033 1.00 88.06 87 ILE A C 1
ATOM 680 O O . ILE A 1 87 ? 7.465 1.384 25.959 1.00 88.06 87 ILE A O 1
ATOM 684 N N . GLU A 1 88 ? 5.711 -0.007 26.139 1.00 87.12 88 GLU A N 1
ATOM 685 C CA . GLU A 1 88 ? 6.516 -1.225 26.109 1.00 87.12 88 GLU A CA 1
ATOM 686 C C . GLU A 1 88 ? 7.156 -1.410 24.725 1.00 87.12 88 GLU A C 1
ATOM 688 O O . GLU A 1 88 ? 6.467 -1.586 23.715 1.00 87.12 88 GLU A O 1
ATOM 693 N N . VAL A 1 89 ? 8.491 -1.385 24.691 1.00 83.69 89 VAL A N 1
ATOM 694 C CA . VAL A 1 89 ? 9.282 -1.609 23.479 1.00 83.69 89 VAL A CA 1
ATOM 695 C C . VAL A 1 89 ? 9.512 -3.104 23.301 1.00 83.69 89 VAL A C 1
ATOM 697 O O . VAL A 1 89 ? 10.256 -3.725 24.060 1.00 83.69 89 VAL A O 1
ATOM 700 N N . THR A 1 90 ? 8.908 -3.676 22.262 1.00 82.94 90 THR A N 1
ATOM 701 C CA . THR A 1 90 ? 9.074 -5.092 21.908 1.00 82.94 90 THR A CA 1
ATOM 702 C C . THR A 1 90 ? 9.752 -5.238 20.548 1.00 82.94 90 THR A C 1
ATOM 704 O O . THR A 1 90 ? 9.527 -4.433 19.644 1.00 82.94 90 THR A O 1
ATOM 707 N N . ARG A 1 91 ? 10.591 -6.274 20.406 1.00 81.62 91 ARG A N 1
ATOM 708 C CA . ARG A 1 91 ? 11.309 -6.606 19.167 1.00 81.62 91 ARG A CA 1
ATOM 709 C C . ARG A 1 91 ? 10.817 -7.934 18.604 1.00 81.62 91 ARG A C 1
ATOM 711 O O . ARG A 1 91 ? 10.561 -8.880 19.356 1.00 81.62 91 ARG A O 1
ATOM 718 N N . SER A 1 92 ? 10.715 -8.028 17.282 1.00 83.12 92 SER A N 1
ATOM 719 C CA . SER A 1 92 ? 10.391 -9.289 16.620 1.00 83.12 92 SER A CA 1
ATOM 720 C C . SER A 1 92 ? 11.555 -10.289 16.671 1.00 83.12 92 SER A C 1
ATOM 722 O O . SER A 1 92 ? 12.701 -9.957 16.990 1.00 83.12 92 SER A O 1
ATOM 724 N N . ARG A 1 93 ? 11.277 -11.569 16.401 1.00 84.25 93 ARG A N 1
ATOM 725 C CA . ARG A 1 93 ? 12.335 -12.588 16.421 1.00 84.25 93 ARG A CA 1
ATOM 726 C C . ARG A 1 93 ? 13.215 -12.455 15.186 1.00 84.25 93 ARG A C 1
ATOM 728 O O . ARG A 1 93 ? 12.719 -12.312 14.066 1.00 84.25 93 ARG A O 1
ATOM 735 N N . ALA A 1 94 ? 14.520 -12.642 15.383 1.00 82.75 94 ALA A N 1
ATOM 736 C CA . ALA A 1 94 ? 15.490 -12.644 14.297 1.00 82.75 94 ALA A CA 1
ATOM 737 C C . ALA A 1 94 ? 15.047 -13.574 13.149 1.00 82.75 94 ALA A C 1
ATOM 739 O O . ALA A 1 94 ? 14.673 -14.733 13.359 1.00 82.75 94 ALA A O 1
ATOM 740 N N . TYR A 1 95 ? 15.078 -13.038 11.927 1.00 80.06 95 TYR A N 1
ATOM 741 C CA . TYR A 1 95 ? 14.728 -13.727 10.679 1.00 80.06 95 TYR A CA 1
ATOM 742 C C . TYR A 1 95 ? 13.283 -14.251 10.587 1.00 80.06 95 TYR A C 1
ATOM 744 O O . TYR A 1 95 ? 12.991 -15.130 9.765 1.00 80.06 95 TYR A O 1
ATOM 752 N N . LYS A 1 96 ? 12.339 -13.709 11.371 1.00 84.88 96 LYS A N 1
ATOM 753 C CA . LYS A 1 96 ? 10.940 -14.160 11.362 1.00 84.88 96 LYS A CA 1
ATOM 754 C C . LYS A 1 96 ? 9.977 -13.143 10.741 1.00 84.88 96 LYS A C 1
ATOM 756 O O . LYS A 1 96 ? 9.233 -12.447 11.416 1.00 84.88 96 LYS A O 1
ATOM 761 N N . LYS A 1 97 ? 9.890 -13.174 9.407 1.00 78.25 97 LYS A N 1
ATOM 762 C CA . LYS A 1 97 ? 9.037 -12.283 8.583 1.00 78.25 97 LYS A CA 1
ATOM 763 C C . LYS A 1 97 ? 7.548 -12.263 8.969 1.00 78.25 97 LYS A C 1
ATOM 765 O O . LYS A 1 97 ? 6.858 -11.288 8.697 1.00 78.25 97 LYS A O 1
ATOM 770 N N . ASN A 1 98 ? 7.047 -13.340 9.577 1.00 85.38 98 ASN A N 1
ATOM 771 C CA . ASN A 1 98 ? 5.640 -13.443 9.961 1.00 85.38 98 ASN A CA 1
ATOM 772 C C . ASN A 1 98 ? 5.284 -12.596 11.189 1.00 85.38 98 ASN A C 1
ATOM 774 O O . ASN A 1 98 ? 4.109 -12.293 11.367 1.00 85.38 98 ASN A O 1
ATOM 778 N N . ASP A 1 99 ? 6.266 -12.195 11.999 1.00 85.31 99 ASP A N 1
ATOM 779 C CA . ASP A 1 99 ? 6.020 -11.447 13.236 1.00 85.31 99 ASP A CA 1
ATOM 780 C C . ASP A 1 99 ? 5.523 -10.014 12.935 1.00 85.31 99 ASP A C 1
ATOM 782 O O . ASP A 1 99 ? 4.733 -9.460 13.690 1.00 85.31 99 ASP A O 1
ATOM 786 N N . GLN A 1 100 ? 5.892 -9.448 11.777 1.00 82.00 100 GLN A N 1
ATOM 787 C CA . GLN A 1 100 ? 5.474 -8.111 11.321 1.00 82.00 100 GLN A CA 1
ATOM 788 C C . GLN A 1 100 ? 4.617 -8.152 10.041 1.00 82.00 100 GLN A C 1
ATOM 790 O O . GLN A 1 100 ? 4.488 -7.155 9.325 1.00 82.00 100 GLN A O 1
ATOM 795 N N . ALA A 1 101 ? 4.003 -9.301 9.734 1.00 85.38 101 ALA A N 1
ATOM 796 C CA . ALA A 1 101 ? 3.322 -9.529 8.456 1.00 85.38 101 ALA A CA 1
ATOM 797 C C . ALA A 1 101 ? 2.224 -8.496 8.146 1.00 85.38 101 ALA A C 1
ATOM 799 O O . ALA A 1 101 ? 2.090 -8.058 7.003 1.00 85.38 101 ALA A O 1
ATOM 800 N N . PHE A 1 102 ? 1.449 -8.079 9.150 1.00 83.31 102 PHE A N 1
ATOM 801 C CA . PHE A 1 102 ? 0.366 -7.110 8.958 1.00 83.31 102 PHE A CA 1
ATOM 802 C C . PHE A 1 102 ? 0.882 -5.698 8.658 1.00 83.31 102 PHE A C 1
ATOM 804 O O . PHE A 1 102 ? 0.306 -5.005 7.815 1.00 83.31 102 PHE A O 1
ATOM 811 N N . VAL A 1 103 ? 1.984 -5.297 9.299 1.00 84.56 103 VAL A N 1
ATOM 812 C CA . VAL A 1 103 ? 2.651 -4.015 9.037 1.00 84.56 103 VAL A CA 1
ATOM 813 C C . VAL A 1 103 ? 3.229 -4.023 7.625 1.00 84.56 103 VAL A C 1
ATOM 815 O O . VAL A 1 103 ? 2.945 -3.121 6.840 1.00 84.56 103 VAL A O 1
ATOM 818 N N . GLU A 1 104 ? 3.945 -5.081 7.237 1.00 84.44 104 GLU A N 1
ATOM 819 C CA . GLU A 1 104 ? 4.511 -5.188 5.887 1.00 84.44 104 GLU A CA 1
ATOM 820 C C . GLU A 1 104 ? 3.449 -5.240 4.786 1.00 84.44 104 GLU A C 1
ATOM 822 O O . GLU A 1 104 ? 3.613 -4.622 3.727 1.00 84.44 104 GLU A O 1
ATOM 827 N N . GLN A 1 105 ? 2.319 -5.900 5.049 1.00 86.69 105 GLN A N 1
ATOM 828 C CA . GLN A 1 105 ? 1.174 -5.882 4.143 1.00 86.69 105 GLN A CA 1
ATOM 829 C C . GLN A 1 105 ? 0.680 -4.447 3.906 1.00 86.69 105 GLN A C 1
ATOM 831 O O . GLN A 1 105 ? 0.423 -4.067 2.760 1.00 86.69 105 GLN A O 1
ATOM 836 N N . LYS A 1 106 ? 0.557 -3.637 4.966 1.00 86.69 106 LYS A N 1
ATOM 837 C CA . LYS A 1 106 ? 0.124 -2.234 4.866 1.00 86.69 106 LYS A CA 1
ATOM 838 C C . LYS A 1 106 ? 1.185 -1.341 4.229 1.00 86.69 106 LYS A C 1
ATOM 840 O O . LYS A 1 106 ? 0.823 -0.489 3.419 1.00 86.69 106 LYS A O 1
ATOM 845 N N . ASN A 1 107 ? 2.469 -1.589 4.483 1.00 86.75 107 ASN A N 1
ATOM 846 C CA . ASN A 1 107 ? 3.556 -0.875 3.814 1.00 86.75 107 ASN A CA 1
ATOM 847 C C . ASN A 1 107 ? 3.462 -1.031 2.294 1.00 86.75 107 ASN A C 1
ATOM 849 O O . ASN A 1 107 ? 3.590 -0.059 1.557 1.00 86.75 107 ASN A O 1
ATOM 853 N N . GLY A 1 108 ? 3.216 -2.254 1.813 1.00 82.25 108 GLY A N 1
ATOM 854 C CA . GLY A 1 108 ? 3.016 -2.520 0.388 1.00 82.25 108 GLY A CA 1
ATOM 855 C C . GLY A 1 108 ? 1.722 -1.924 -0.167 1.00 82.25 108 GLY A C 1
ATOM 856 O O . GLY A 1 108 ? 1.749 -1.224 -1.174 1.00 82.25 108 GLY A O 1
ATOM 857 N N . ALA A 1 109 ? 0.592 -2.199 0.486 1.00 83.38 109 ALA A N 1
ATOM 858 C CA . ALA A 1 109 ? -0.727 -1.862 -0.048 1.00 83.38 109 ALA A CA 1
ATOM 859 C C . ALA A 1 109 ? -1.089 -0.371 0.063 1.00 83.38 109 ALA A C 1
ATOM 861 O O . ALA A 1 109 ? -1.867 0.124 -0.753 1.00 83.38 109 ALA A O 1
ATOM 862 N N . VAL A 1 110 ? -0.558 0.323 1.073 1.00 87.75 110 VAL A N 1
ATOM 863 C CA . VAL A 1 110 ? -0.935 1.698 1.428 1.00 87.75 110 VAL A CA 1
ATOM 864 C C . VAL A 1 110 ? 0.267 2.624 1.280 1.00 87.75 110 VAL A C 1
ATOM 866 O O . VAL A 1 110 ? 0.297 3.419 0.347 1.00 87.75 110 VAL A O 1
ATOM 869 N N . VAL A 1 111 ? 1.289 2.484 2.130 1.00 87.81 111 VAL A N 1
ATOM 870 C CA . VAL A 1 111 ? 2.399 3.455 2.234 1.00 87.81 111 VAL A CA 1
ATOM 871 C C . VAL A 1 111 ? 3.139 3.623 0.908 1.00 87.81 111 VAL A C 1
ATOM 873 O O . VAL A 1 111 ? 3.206 4.725 0.371 1.00 87.81 111 VAL A O 1
ATOM 876 N N . ARG A 1 112 ? 3.613 2.525 0.309 1.00 85.12 112 ARG A N 1
ATOM 877 C CA . ARG A 1 112 ? 4.345 2.568 -0.968 1.00 85.12 112 ARG A CA 1
ATOM 878 C C . ARG A 1 112 ? 3.487 3.072 -2.120 1.00 85.12 112 ARG A C 1
ATOM 880 O O . ARG A 1 112 ? 4.030 3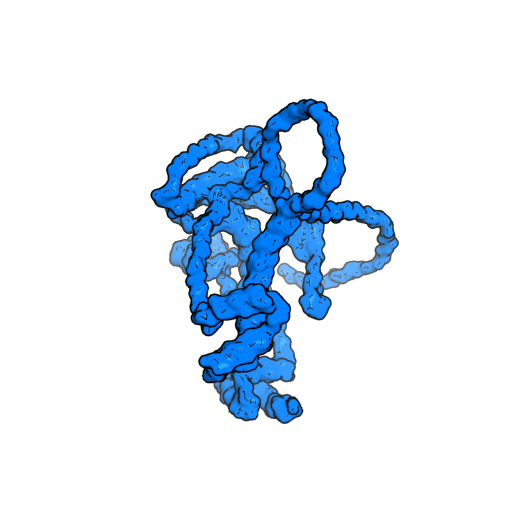.643 -3.051 1.00 85.12 112 ARG A O 1
ATOM 887 N N . ARG A 1 113 ? 2.160 2.917 -2.056 1.00 82.88 113 ARG A N 1
ATOM 888 C CA . ARG A 1 113 ? 1.220 3.474 -3.043 1.00 82.88 113 ARG A CA 1
ATOM 889 C C . ARG A 1 113 ? 0.869 4.940 -2.760 1.00 82.88 113 ARG A C 1
ATOM 891 O O . ARG A 1 113 ? 0.392 5.634 -3.655 1.00 82.88 113 ARG A O 1
ATOM 898 N N . LEU A 1 114 ? 1.069 5.432 -1.545 1.00 85.06 114 LEU A N 1
ATOM 899 C CA . LEU A 1 114 ? 0.782 6.818 -1.173 1.00 85.06 114 LEU A CA 1
ATOM 900 C C . LEU A 1 114 ? 1.993 7.734 -1.239 1.00 85.06 114 LEU A C 1
ATOM 902 O O . LEU A 1 114 ? 1.799 8.916 -1.464 1.00 85.06 114 LEU A O 1
ATOM 906 N N . VAL A 1 115 ? 3.196 7.21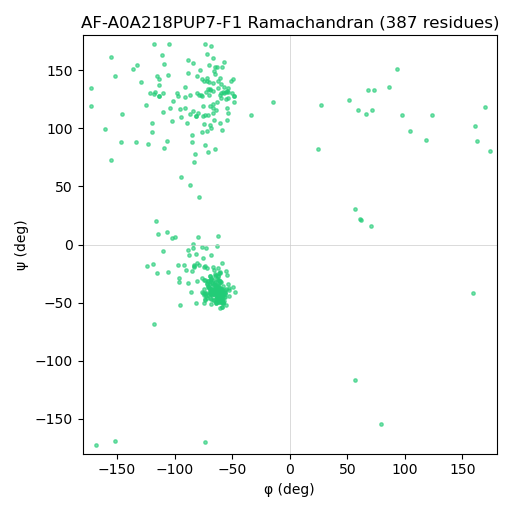2 -1.028 1.00 84.50 115 VAL A N 1
ATOM 907 C CA . VAL A 1 115 ? 4.417 8.020 -0.876 1.00 84.50 115 VAL A CA 1
ATOM 908 C C . VAL A 1 115 ? 5.501 7.613 -1.885 1.00 84.50 115 VAL A C 1
ATOM 910 O O . VAL A 1 115 ? 6.397 8.390 -2.197 1.00 84.50 115 VAL A O 1
ATOM 913 N N . GLY A 1 116 ? 5.392 6.418 -2.474 1.00 82.50 116 GLY A N 1
ATOM 914 C CA . GLY A 1 116 ? 6.371 5.905 -3.430 1.00 82.50 116 GLY A CA 1
ATOM 915 C C . GLY A 1 116 ? 7.617 5.337 -2.745 1.00 82.50 116 GLY A C 1
ATOM 916 O O . GLY A 1 116 ? 7.562 4.867 -1.609 1.00 82.50 116 GLY A O 1
ATOM 917 N N . TYR A 1 117 ? 8.734 5.342 -3.475 1.00 79.81 117 TYR A N 1
ATOM 918 C CA . TYR A 1 117 ? 10.039 4.827 -3.025 1.00 79.81 117 TYR A CA 1
ATOM 919 C C . TYR A 1 117 ? 11.099 5.930 -2.891 1.00 79.81 117 TYR A C 1
ATOM 921 O O . TYR A 1 117 ? 12.281 5.627 -2.737 1.00 79.81 117 TYR A O 1
ATOM 929 N N . GLY A 1 118 ? 10.696 7.199 -3.003 1.00 75.31 118 GLY A N 1
ATOM 930 C CA . GLY A 1 118 ? 11.602 8.329 -2.837 1.00 75.31 118 GLY A CA 1
ATOM 931 C C . GLY A 1 118 ? 12.213 8.345 -1.437 1.00 75.31 118 GLY A C 1
ATOM 932 O O . GLY A 1 118 ? 11.548 8.005 -0.459 1.00 75.31 118 GLY A O 1
ATOM 933 N N . ARG A 1 119 ? 13.486 8.737 -1.343 1.00 79.50 119 ARG A N 1
ATOM 934 C CA . ARG A 1 119 ? 14.097 9.105 -0.063 1.00 79.50 119 ARG A CA 1
ATOM 935 C C . ARG A 1 119 ? 13.682 10.536 0.257 1.00 79.50 119 ARG A C 1
ATOM 937 O O . ARG A 1 119 ? 13.805 11.402 -0.605 1.00 79.50 119 ARG A O 1
ATOM 944 N N . PHE A 1 120 ? 13.191 10.757 1.466 1.00 81.06 120 PHE A N 1
ATOM 945 C CA . PHE A 1 120 ? 12.690 12.042 1.936 1.00 81.06 120 PHE A CA 1
ATOM 946 C C . PHE A 1 120 ? 13.490 12.455 3.162 1.00 81.06 120 PHE A C 1
ATOM 948 O O . PHE A 1 120 ? 13.660 11.652 4.073 1.00 81.06 120 PHE A O 1
ATOM 955 N N . ASP A 1 121 ? 13.979 13.692 3.165 1.00 80.44 121 ASP A N 1
ATOM 956 C CA . ASP A 1 121 ? 14.841 14.223 4.216 1.00 80.44 121 ASP A CA 1
ATOM 957 C C . ASP A 1 121 ? 14.363 15.649 4.577 1.00 80.44 121 ASP A C 1
ATOM 959 O O . ASP A 1 121 ? 13.795 16.350 3.729 1.00 80.44 121 ASP A O 1
ATOM 963 N N . GLY A 1 122 ? 14.573 16.072 5.828 1.00 84.81 122 GLY A N 1
ATOM 964 C CA . GLY A 1 122 ? 14.266 17.424 6.319 1.00 84.81 122 GLY A CA 1
ATOM 965 C C . GLY A 1 122 ? 12.882 17.605 6.966 1.00 84.81 122 GLY A C 1
ATOM 966 O O . GLY A 1 122 ? 11.913 16.937 6.604 1.00 84.81 122 GLY A O 1
ATOM 967 N N . GLY A 1 123 ? 12.798 18.547 7.915 1.00 86.12 123 GLY A N 1
ATOM 968 C CA . GLY A 1 123 ? 11.609 18.796 8.745 1.00 86.12 123 GLY A CA 1
ATOM 969 C C . GLY A 1 123 ? 10.362 19.217 7.964 1.00 86.12 123 GLY A C 1
ATOM 970 O O . GLY A 1 123 ? 9.272 18.740 8.266 1.00 86.12 123 GLY A O 1
ATOM 971 N N . GLU A 1 124 ? 10.515 20.016 6.905 1.00 84.06 124 GLU A N 1
ATOM 972 C CA . GLU A 1 124 ? 9.381 20.384 6.043 1.00 84.06 124 GLU A CA 1
ATOM 973 C C . GLU A 1 124 ? 8.753 19.155 5.382 1.00 84.06 124 GLU A C 1
ATOM 975 O O . GLU A 1 124 ? 7.536 18.991 5.385 1.00 84.06 124 GLU A O 1
ATOM 980 N N . THR A 1 125 ? 9.577 18.214 4.905 1.00 84.69 125 THR A N 1
ATOM 981 C CA . THR A 1 125 ? 9.057 16.974 4.320 1.00 84.69 125 THR A CA 1
ATOM 982 C C . THR A 1 125 ? 8.315 16.140 5.364 1.00 84.69 125 THR A C 1
ATOM 984 O O . THR A 1 125 ? 7.296 15.525 5.053 1.00 84.69 125 THR A O 1
ATOM 987 N N . THR A 1 126 ? 8.797 16.133 6.609 1.00 88.69 126 THR A N 1
ATOM 988 C CA . THR A 1 126 ? 8.124 15.455 7.723 1.00 88.69 126 THR A CA 1
ATOM 989 C C . THR A 1 126 ? 6.736 16.037 7.979 1.00 88.69 126 THR A C 1
ATOM 991 O O . THR A 1 126 ? 5.790 15.261 8.082 1.00 88.69 126 THR A O 1
ATOM 994 N N . ARG A 1 127 ? 6.581 17.370 7.996 1.00 90.12 127 ARG A N 1
ATOM 995 C CA . ARG A 1 127 ? 5.272 18.034 8.181 1.00 90.12 127 ARG A CA 1
ATOM 996 C C . ARG A 1 127 ? 4.282 17.675 7.073 1.00 90.12 127 ARG A C 1
ATOM 998 O O . ARG A 1 127 ? 3.113 17.391 7.328 1.00 90.12 127 ARG A O 1
ATOM 1005 N N . VAL A 1 128 ? 4.756 17.619 5.833 1.00 89.69 128 VAL A N 1
ATOM 1006 C CA . VAL A 1 128 ? 3.930 17.243 4.675 1.00 89.69 128 VAL A CA 1
ATOM 1007 C C . VAL A 1 128 ? 3.505 15.778 4.745 1.00 89.69 128 VAL A C 1
ATOM 1009 O O . VAL A 1 128 ? 2.349 15.444 4.479 1.00 89.69 128 VAL A O 1
ATOM 1012 N N . LEU A 1 129 ? 4.422 14.890 5.140 1.00 90.38 129 LEU A N 1
ATOM 1013 C CA . LEU A 1 129 ? 4.105 13.482 5.364 1.00 90.38 129 LEU A CA 1
ATOM 1014 C C . LEU A 1 129 ? 3.129 13.301 6.527 1.00 90.38 129 LEU A C 1
ATOM 1016 O O . LEU A 1 129 ? 2.225 12.476 6.419 1.00 90.38 129 LEU A O 1
ATOM 1020 N N . GLU A 1 130 ? 3.269 14.066 7.608 1.00 92.06 130 GLU A N 1
ATOM 1021 C CA . GLU A 1 130 ? 2.331 14.062 8.731 1.00 92.06 130 GLU A CA 1
ATOM 1022 C C . GLU A 1 130 ? 0.917 14.420 8.266 1.00 92.06 130 GLU A C 1
ATOM 1024 O O . GLU A 1 130 ? -0.018 13.647 8.495 1.00 92.06 130 GLU A O 1
ATOM 1029 N N . ARG A 1 131 ? 0.776 15.515 7.511 1.00 93.19 131 ARG A N 1
ATOM 1030 C CA . ARG A 1 131 ? -0.485 15.941 6.886 1.00 93.19 131 ARG A CA 1
ATOM 1031 C C . ARG A 1 131 ? -1.072 14.849 5.978 1.00 93.19 131 ARG A C 1
ATOM 1033 O O . ARG A 1 131 ? -2.230 14.451 6.134 1.00 93.19 131 ARG A O 1
ATOM 1040 N N . LEU A 1 132 ? -0.255 14.267 5.097 1.00 92.44 132 LEU A N 1
ATOM 1041 C CA . LEU A 1 132 ? -0.667 13.168 4.217 1.00 92.44 132 LEU A CA 1
ATOM 1042 C C . LEU A 1 132 ? -1.126 11.926 5.002 1.00 92.44 132 LEU A C 1
ATOM 1044 O O . LEU A 1 132 ? -2.126 11.287 4.650 1.00 92.44 132 LEU A O 1
ATOM 1048 N N . TYR A 1 133 ? -0.411 11.544 6.062 1.00 93.25 133 TYR A N 1
ATOM 1049 C CA . TYR A 1 133 ? -0.775 10.399 6.898 1.00 93.25 133 TYR A CA 1
ATOM 1050 C C . TYR A 1 133 ? -2.012 10.673 7.761 1.00 93.25 133 TYR A C 1
ATOM 1052 O O . TYR A 1 133 ? -2.821 9.759 7.955 1.00 93.25 133 TYR A O 1
ATOM 1060 N N . ALA A 1 134 ? -2.221 11.913 8.205 1.00 93.81 134 ALA A N 1
ATOM 1061 C CA . ALA A 1 134 ? -3.413 12.326 8.939 1.00 93.81 134 ALA A CA 1
ATOM 1062 C C . ALA A 1 134 ? -4.692 12.177 8.100 1.00 93.81 134 ALA A C 1
ATOM 1064 O O . ALA A 1 134 ? -5.675 11.618 8.593 1.00 93.81 134 ALA A O 1
ATOM 1065 N N . ALA A 1 135 ? -4.664 12.575 6.826 1.00 93.75 135 ALA A N 1
ATOM 1066 C CA . ALA A 1 135 ? -5.791 12.374 5.913 1.00 93.75 135 ALA A CA 1
ATOM 1067 C C . ALA A 1 135 ? -5.922 10.903 5.479 1.00 93.75 135 ALA A C 1
ATOM 1069 O O . ALA A 1 135 ? -6.988 10.285 5.580 1.00 93.75 135 ALA A O 1
ATOM 1070 N N . SER A 1 136 ? -4.815 10.282 5.059 1.00 94.00 136 SER A N 1
ATOM 1071 C CA . SER A 1 136 ? -4.855 8.928 4.497 1.00 94.00 136 SER A CA 1
ATOM 1072 C C . SER A 1 136 ? -5.212 7.842 5.510 1.00 94.00 136 SER A C 1
ATOM 1074 O O . SER A 1 136 ? -5.842 6.851 5.119 1.00 94.00 136 SER A O 1
ATOM 1076 N N . ARG A 1 137 ? -4.885 8.004 6.804 1.00 94.88 137 ARG A N 1
ATOM 1077 C CA . ARG A 1 137 ? -5.332 7.066 7.852 1.00 94.88 137 ARG A CA 1
ATOM 1078 C C . ARG A 1 137 ? -6.855 7.060 7.979 1.00 94.88 137 ARG A C 1
ATOM 1080 O O . ARG A 1 137 ? -7.427 6.002 8.229 1.00 94.88 137 ARG A O 1
ATOM 1087 N N . LEU A 1 138 ? -7.505 8.214 7.820 1.00 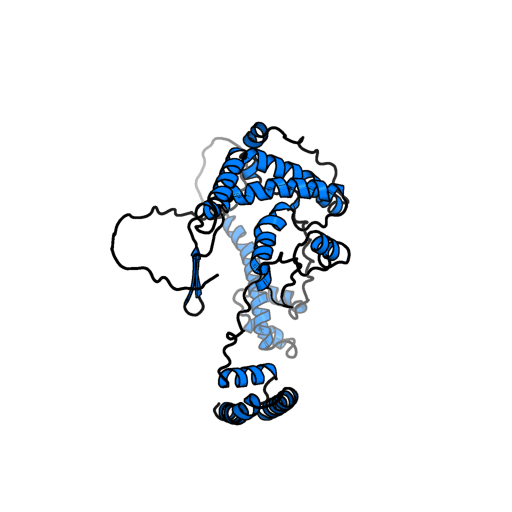96.00 138 LEU A N 1
ATOM 1088 C CA . LEU A 1 138 ? -8.957 8.345 7.913 1.00 96.00 138 LEU A CA 1
ATOM 1089 C C . LEU A 1 138 ? -9.592 7.765 6.652 1.00 96.00 138 LEU A C 1
ATOM 1091 O O . LEU A 1 138 ? -10.398 6.841 6.744 1.00 96.00 138 LEU A O 1
ATOM 1095 N N . HIS A 1 139 ? -9.110 8.178 5.480 1.00 94.94 139 HIS A N 1
ATOM 1096 C CA . HIS A 1 139 ? -9.590 7.657 4.204 1.00 94.94 139 HIS A CA 1
ATOM 1097 C C . HIS A 1 139 ? -9.491 6.120 4.120 1.00 94.94 139 HIS A C 1
ATOM 1099 O O . HIS A 1 139 ? -10.470 5.421 3.859 1.00 94.94 139 HIS A O 1
ATOM 1105 N N . THR A 1 140 ? -8.310 5.566 4.414 1.00 93.62 140 THR A N 1
ATOM 1106 C CA . THR A 1 140 ? -8.045 4.121 4.302 1.00 93.62 140 THR A CA 1
ATOM 1107 C C . THR A 1 140 ? -8.861 3.289 5.294 1.00 93.62 140 THR A C 1
ATOM 1109 O O . THR A 1 140 ? -9.223 2.153 4.989 1.00 93.62 140 THR A O 1
ATOM 1112 N N . ASN A 1 141 ? -9.121 3.806 6.499 1.00 95.06 141 ASN A N 1
ATOM 1113 C CA . ASN A 1 141 ? -9.812 3.036 7.533 1.00 95.06 141 ASN A CA 1
ATOM 1114 C C . ASN A 1 141 ? -11.337 3.165 7.468 1.00 95.06 141 ASN A C 1
ATOM 1116 O O . ASN A 1 141 ? -12.018 2.188 7.784 1.00 95.06 141 ASN A O 1
ATOM 1120 N N . PHE A 1 142 ? -11.864 4.320 7.056 1.00 96.88 142 PHE A N 1
ATOM 1121 C CA . PHE A 1 142 ? -13.306 4.575 7.031 1.00 96.88 142 PHE A CA 1
ATOM 1122 C C . PHE A 1 142 ? -13.952 4.327 5.668 1.00 96.88 142 PHE A C 1
ATOM 1124 O O . PHE A 1 142 ? -15.085 3.861 5.637 1.00 96.88 142 PHE A O 1
ATOM 1131 N N . PHE A 1 143 ? -13.240 4.562 4.560 1.00 95.25 143 PHE A N 1
ATOM 1132 C CA . PHE A 1 143 ? -13.849 4.554 3.222 1.00 95.25 143 PHE A CA 1
ATOM 1133 C C . PHE A 1 143 ? -13.273 3.506 2.268 1.00 95.25 143 PHE A C 1
ATOM 1135 O O . PHE A 1 143 ? -13.912 3.178 1.275 1.00 95.25 143 PHE A O 1
ATOM 1142 N N . GLN A 1 144 ? -12.096 2.934 2.550 1.00 92.38 144 GLN A N 1
ATOM 1143 C CA . GLN A 1 144 ? -11.498 1.921 1.676 1.00 92.38 144 GLN A CA 1
ATOM 1144 C C . GLN A 1 144 ? -11.831 0.488 2.139 1.00 92.38 144 GLN A C 1
ATOM 1146 O O . GLN A 1 144 ? -11.368 0.055 3.203 1.00 92.38 144 GLN A O 1
ATOM 1151 N N . PRO A 1 145 ? -12.566 -0.311 1.336 1.00 93.25 145 PRO A N 1
ATOM 1152 C CA . PRO A 1 145 ? -12.822 -1.707 1.660 1.00 93.25 145 PRO A CA 1
ATOM 1153 C C . PRO A 1 145 ? -11.526 -2.516 1.710 1.00 93.25 145 PRO A C 1
ATOM 1155 O O . PRO A 1 145 ? -10.628 -2.361 0.877 1.00 93.25 145 PRO A O 1
ATOM 1158 N N . SER A 1 146 ? -11.433 -3.430 2.676 1.00 88.56 146 SER A N 1
ATOM 1159 C CA . SER A 1 146 ? -10.308 -4.359 2.780 1.00 88.56 146 SER A CA 1
ATOM 1160 C C . SER A 1 146 ? -10.768 -5.809 2.650 1.00 88.56 146 SER A C 1
ATOM 1162 O O . SER A 1 146 ? -11.679 -6.272 3.348 1.00 88.56 146 SER A O 1
ATOM 1164 N N . PHE A 1 147 ? -10.102 -6.549 1.762 1.00 88.06 147 PHE A N 1
ATOM 1165 C CA . PHE A 1 147 ? -10.300 -7.986 1.618 1.00 88.06 147 PHE A CA 1
ATOM 1166 C C . PHE A 1 147 ? -9.618 -8.715 2.773 1.00 88.06 147 PHE A C 1
ATOM 1168 O O . PHE A 1 147 ? -8.398 -8.640 2.953 1.00 88.06 147 PHE A O 1
ATOM 1175 N N . LYS A 1 148 ? -10.412 -9.435 3.564 1.00 89.88 148 LYS A N 1
ATOM 1176 C CA . LYS A 1 148 ? -9.922 -10.278 4.655 1.00 89.88 148 LYS A CA 1
ATOM 1177 C C . LYS A 1 148 ? -10.117 -11.738 4.285 1.00 89.88 148 LYS A C 1
ATOM 1179 O O . LYS A 1 148 ? -11.186 -12.126 3.822 1.00 89.88 148 LYS A O 1
ATOM 1184 N N . LEU A 1 149 ? -9.057 -12.525 4.445 1.00 92.50 149 LEU A N 1
ATOM 1185 C CA . LEU A 1 149 ? -9.082 -13.960 4.194 1.00 92.50 149 LEU A CA 1
ATOM 1186 C C . LEU A 1 149 ? -9.990 -14.617 5.240 1.00 92.50 149 LEU A C 1
ATOM 1188 O O . LEU A 1 149 ? -9.719 -14.481 6.428 1.00 92.50 149 LEU A O 1
ATOM 1192 N N . LYS A 1 150 ? -11.045 -15.301 4.791 1.00 92.81 150 LYS A N 1
ATOM 1193 C CA . LYS A 1 150 ? -11.942 -16.081 5.653 1.00 92.81 150 LYS A CA 1
ATOM 1194 C C . LYS A 1 150 ? -11.321 -17.438 5.953 1.00 92.81 150 LYS A C 1
ATOM 1196 O O . LYS A 1 150 ? -11.200 -17.825 7.104 1.00 92.81 150 LYS A O 1
ATOM 1201 N N . TYR A 1 151 ? -10.873 -18.136 4.911 1.00 95.38 151 TYR A N 1
ATOM 1202 C CA . TYR A 1 151 ? -10.105 -19.367 5.059 1.00 95.38 151 TYR A CA 1
ATOM 1203 C C . TYR A 1 151 ? -9.221 -19.622 3.839 1.00 95.38 151 TYR A C 1
ATOM 1205 O O . TYR A 1 151 ? -9.438 -19.084 2.747 1.00 95.38 151 TYR A O 1
ATOM 1213 N N . LYS A 1 152 ? -8.215 -20.475 4.028 1.00 95.94 152 LYS A N 1
ATOM 1214 C CA . LYS A 1 152 ? -7.391 -21.042 2.959 1.00 95.94 152 LYS A CA 1
ATOM 1215 C C . LYS A 1 152 ? -7.346 -22.553 3.137 1.00 95.94 152 LYS A C 1
ATOM 1217 O O . LYS A 1 152 ? -7.203 -23.019 4.262 1.00 95.94 152 LYS A O 1
ATOM 1222 N N . ARG A 1 153 ? -7.425 -23.299 2.043 1.00 95.62 153 ARG A N 1
ATOM 1223 C CA . ARG A 1 153 ? -7.197 -24.748 2.035 1.00 95.62 153 ARG A CA 1
ATOM 1224 C C . ARG A 1 153 ? -6.269 -25.124 0.892 1.00 95.62 153 ARG A C 1
ATOM 1226 O O . ARG A 1 153 ? -6.168 -24.386 -0.092 1.00 95.62 153 ARG A O 1
ATOM 1233 N N . ARG A 1 154 ? -5.563 -26.238 1.045 1.00 96.12 154 ARG A N 1
ATOM 1234 C CA . ARG A 1 154 ? -4.638 -26.755 0.040 1.00 96.12 154 ARG A CA 1
ATOM 1235 C C . ARG A 1 154 ? -5.180 -28.071 -0.502 1.00 96.12 154 ARG A C 1
ATOM 1237 O O . ARG A 1 154 ? -5.475 -28.965 0.276 1.00 96.12 154 ARG A O 1
ATOM 1244 N N . GLU A 1 155 ? -5.281 -28.164 -1.818 1.00 93.69 155 GLU A N 1
ATOM 1245 C CA . GLU A 1 155 ? -5.680 -29.359 -2.561 1.00 93.69 155 GLU A CA 1
ATOM 1246 C C . GLU A 1 155 ? -4.497 -29.719 -3.474 1.00 93.69 155 GLU A C 1
ATOM 1248 O O . GLU A 1 155 ? -4.268 -29.078 -4.502 1.00 93.69 155 GLU A O 1
ATOM 1253 N N . GLY A 1 156 ? -3.651 -30.656 -3.029 1.00 92.62 156 GLY A N 1
ATOM 1254 C CA . GLY A 1 156 ? -2.393 -30.993 -3.705 1.00 92.62 156 GLY A CA 1
ATOM 1255 C C . GLY A 1 156 ? -1.464 -29.779 -3.883 1.00 92.62 156 GLY A C 1
ATOM 1256 O O . GLY A 1 156 ? -0.994 -29.172 -2.913 1.00 92.62 156 GLY A O 1
ATOM 1257 N N . ALA A 1 157 ? -1.190 -29.401 -5.133 1.00 92.75 157 ALA A N 1
ATOM 1258 C CA . ALA A 1 157 ? -0.392 -28.216 -5.469 1.00 92.75 157 ALA A CA 1
ATOM 1259 C C . ALA A 1 157 ? -1.185 -26.892 -5.410 1.00 92.75 157 ALA A C 1
ATOM 1261 O O . ALA A 1 157 ? -0.583 -25.817 -5.363 1.00 92.75 157 ALA A O 1
ATOM 1262 N N . LYS A 1 158 ? -2.523 -26.939 -5.386 1.00 92.44 158 LYS A N 1
ATOM 1263 C CA . LYS A 1 158 ? -3.391 -25.758 -5.469 1.00 92.44 158 LYS A CA 1
ATOM 1264 C C . LYS A 1 158 ? -3.719 -25.212 -4.082 1.00 92.44 158 LYS A C 1
ATOM 1266 O O . LYS A 1 158 ? -4.074 -25.953 -3.170 1.00 92.44 158 LYS A O 1
ATOM 1271 N N . VAL A 1 159 ? -3.652 -23.889 -3.923 1.00 96.50 159 VAL A N 1
ATOM 1272 C CA . VAL A 1 159 ? -4.102 -23.193 -2.707 1.00 96.50 159 VAL A CA 1
ATOM 1273 C C . VAL A 1 159 ? -5.364 -22.405 -3.028 1.00 96.50 159 VAL A C 1
ATOM 1275 O O . VAL A 1 159 ? -5.318 -21.431 -3.779 1.00 96.50 159 VAL A O 1
ATOM 1278 N N . ILE A 1 160 ? -6.485 -22.803 -2.432 1.00 95.31 160 ILE A N 1
ATOM 1279 C CA . ILE A 1 160 ? -7.777 -22.133 -2.586 1.00 95.31 160 ILE A CA 1
ATOM 1280 C C . ILE A 1 160 ? -7.980 -21.189 -1.405 1.00 95.31 160 ILE A C 1
ATOM 1282 O O . ILE A 1 160 ? -7.867 -21.585 -0.245 1.00 95.31 160 ILE A O 1
ATOM 1286 N N . LYS A 1 161 ? -8.283 -19.925 -1.704 1.00 96.44 161 LYS A N 1
ATOM 1287 C CA . LYS A 1 161 ? -8.544 -18.874 -0.716 1.00 96.44 161 LYS A CA 1
ATOM 1288 C C . LYS A 1 161 ? -9.979 -18.393 -0.869 1.00 96.44 161 LYS A C 1
ATOM 1290 O O . LYS A 1 161 ? -10.400 -18.068 -1.977 1.00 96.44 161 LYS A O 1
ATOM 1295 N N . ARG A 1 162 ? -10.717 -18.309 0.236 1.00 95.75 162 ARG A N 1
ATOM 1296 C CA . ARG A 1 162 ? -12.014 -17.625 0.286 1.00 95.75 162 ARG A CA 1
ATOM 1297 C C . ARG A 1 162 ? -11.903 -16.403 1.175 1.00 95.75 162 ARG A C 1
ATOM 1299 O O . ARG A 1 162 ? -11.298 -16.451 2.245 1.00 95.75 162 ARG A O 1
ATOM 1306 N N . TYR A 1 163 ? -12.497 -15.313 0.721 1.00 94.81 163 TYR A N 1
ATOM 1307 C CA . TYR A 1 163 ? -12.456 -14.021 1.388 1.00 94.81 163 TYR A CA 1
ATOM 1308 C C . TYR A 1 163 ? -13.826 -13.689 1.971 1.00 94.81 163 TYR A C 1
ATOM 1310 O O . TYR A 1 163 ? -14.848 -14.195 1.511 1.00 94.81 163 TYR A O 1
ATOM 1318 N N . HIS A 1 164 ? -13.836 -12.848 2.998 1.00 94.38 164 HIS A N 1
ATOM 1319 C CA . HIS A 1 164 ? -15.058 -12.194 3.443 1.00 94.38 164 HIS A CA 1
ATOM 1320 C C . HIS A 1 164 ? -15.557 -11.212 2.382 1.00 94.38 164 HIS A C 1
ATOM 1322 O O . HIS A 1 164 ? -14.776 -10.734 1.554 1.00 94.38 164 HIS A O 1
ATOM 1328 N N . VAL A 1 165 ? -16.839 -10.862 2.487 1.00 93.38 165 VAL A N 1
ATOM 1329 C CA . VAL A 1 165 ? -17.434 -9.744 1.749 1.00 93.38 165 VAL A CA 1
ATOM 1330 C C . VAL A 1 165 ? -16.573 -8.483 1.958 1.00 93.38 165 VAL A C 1
ATOM 1332 O O . VAL A 1 165 ? -16.023 -8.298 3.063 1.00 93.38 165 VAL A O 1
ATOM 1335 N N . PRO A 1 166 ? -16.372 -7.659 0.909 1.00 94.19 166 PRO A N 1
ATOM 1336 C CA . PRO A 1 166 ? -15.676 -6.385 1.032 1.00 94.19 166 PRO A CA 1
ATOM 1337 C C . PRO A 1 166 ? -16.317 -5.540 2.132 1.00 94.19 166 PRO A C 1
ATOM 1339 O O . PRO A 1 166 ? -17.521 -5.333 2.126 1.00 94.19 166 PRO A O 1
ATOM 1342 N N . ALA A 1 167 ? -15.503 -5.099 3.086 1.00 95.06 167 ALA A N 1
ATOM 1343 C CA . ALA A 1 167 ? -15.930 -4.217 4.165 1.00 95.06 167 ALA A CA 1
ATOM 1344 C C . ALA A 1 167 ? -14.741 -3.370 4.622 1.00 95.06 167 ALA A C 1
ATOM 1346 O O . ALA A 1 167 ? -13.585 -3.846 4.619 1.00 95.06 167 ALA A O 1
ATOM 1347 N N . THR A 1 168 ? -15.010 -2.129 5.002 1.00 95.62 168 THR A N 1
ATOM 1348 C CA . THR A 1 168 ? -14.006 -1.194 5.512 1.00 95.62 168 THR A CA 1
ATOM 1349 C C . THR A 1 168 ? -13.521 -1.636 6.898 1.00 95.62 168 THR A C 1
ATOM 1351 O O . THR A 1 168 ? -14.215 -2.364 7.619 1.00 95.62 168 THR A O 1
ATOM 1354 N N . PRO A 1 169 ? -12.294 -1.265 7.306 1.00 94.94 169 PRO A N 1
ATOM 1355 C CA . PRO A 1 169 ? -11.848 -1.480 8.681 1.00 94.94 169 PRO A CA 1
ATOM 1356 C C . PRO A 1 169 ? -12.819 -0.910 9.728 1.00 94.94 169 PRO A C 1
ATOM 1358 O O . PRO A 1 169 ? -13.040 -1.560 10.748 1.00 94.94 169 PRO A O 1
ATOM 1361 N N . TYR A 1 170 ? -13.429 0.244 9.450 1.00 96.81 170 TYR A N 1
ATOM 1362 C CA . TYR A 1 170 ? -14.469 0.862 10.272 1.00 96.81 170 TYR A CA 1
ATOM 1363 C C . TYR A 1 170 ? -15.698 -0.039 10.458 1.00 96.81 170 TYR A C 1
ATOM 1365 O O . TYR A 1 170 ? -16.053 -0.356 11.595 1.00 96.81 170 TYR A O 1
ATOM 1373 N N . GLU A 1 171 ? -16.297 -0.531 9.372 1.00 96.25 171 GLU A N 1
ATOM 1374 C CA . GLU A 1 171 ? -17.462 -1.430 9.430 1.00 96.25 171 GLU A CA 1
ATOM 1375 C C . GLU A 1 171 ? -17.143 -2.706 10.213 1.00 96.25 171 GLU A C 1
ATOM 1377 O O . GLU A 1 171 ? -17.905 -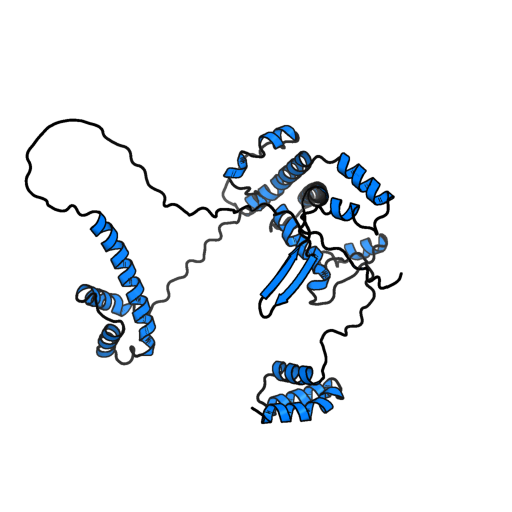3.140 11.081 1.00 96.25 171 GLU A O 1
ATOM 1382 N N . ARG A 1 172 ? -15.961 -3.285 9.965 1.00 95.38 172 ARG A N 1
ATOM 1383 C CA . ARG A 1 172 ? -15.496 -4.477 10.686 1.00 95.38 172 ARG A CA 1
ATOM 1384 C C . ARG A 1 172 ? -15.309 -4.207 12.178 1.00 95.38 172 ARG A C 1
ATOM 1386 O O . ARG A 1 172 ? -15.630 -5.078 12.982 1.00 95.38 172 ARG A O 1
ATOM 1393 N N . ALA A 1 173 ? -14.809 -3.030 12.557 1.00 95.00 173 ALA A N 1
ATOM 1394 C CA . ALA A 1 173 ? -14.664 -2.641 13.959 1.00 95.00 173 ALA A CA 1
ATOM 1395 C C . ALA A 1 173 ? -16.030 -2.460 14.644 1.00 95.00 173 ALA A C 1
ATOM 1397 O O . ALA A 1 173 ? -16.212 -2.900 15.780 1.00 95.00 173 ALA A O 1
ATOM 1398 N N . LEU A 1 174 ? -17.021 -1.886 13.957 1.00 96.81 174 LEU A N 1
ATOM 1399 C CA . LEU A 1 174 ? -18.378 -1.766 14.499 1.00 96.81 174 LEU A CA 1
ATOM 1400 C C . LEU A 1 174 ? -19.051 -3.130 14.711 1.00 96.81 174 LEU A C 1
ATOM 1402 O O . LEU A 1 174 ? -19.713 -3.327 15.735 1.00 96.81 174 LEU A O 1
ATOM 1406 N N . ALA A 1 175 ? -18.832 -4.077 13.796 1.00 95.25 175 ALA A N 1
ATOM 1407 C CA . ALA A 1 175 ? -19.354 -5.440 13.894 1.00 95.25 175 ALA A CA 1
ATOM 1408 C C . ALA A 1 175 ? -18.628 -6.309 14.941 1.00 95.25 175 ALA A C 1
ATOM 1410 O O . ALA A 1 175 ? -19.153 -7.334 15.367 1.00 95.25 175 ALA A O 1
ATOM 1411 N N . HIS A 1 176 ? -17.425 -5.928 15.376 1.00 95.19 176 HIS A N 1
ATOM 1412 C CA . HIS A 1 176 ? -16.622 -6.767 16.260 1.00 95.19 176 HIS A CA 1
ATOM 1413 C C . HIS A 1 176 ? -17.196 -6.811 17.694 1.00 95.19 176 HIS A C 1
ATOM 1415 O O . HIS A 1 176 ? -17.457 -5.753 18.282 1.00 95.19 176 HIS A O 1
ATOM 1421 N N . PRO A 1 177 ? -17.361 -7.999 18.307 1.00 95.44 177 PRO A N 1
ATOM 1422 C CA . PRO A 1 177 ? -18.014 -8.133 19.613 1.00 95.44 177 PRO A CA 1
ATOM 1423 C C . PRO A 1 177 ? -17.155 -7.602 20.768 1.00 95.44 177 PRO A C 1
ATOM 1425 O O . PRO A 1 177 ? -17.682 -6.987 21.685 1.00 95.44 177 PRO A O 1
ATOM 1428 N N . LYS A 1 178 ? -15.822 -7.741 20.694 1.00 95.50 178 LYS A N 1
ATOM 1429 C CA . LYS A 1 178 ? -14.906 -7.295 21.768 1.00 95.50 178 LYS A CA 1
ATOM 1430 C C . LYS A 1 178 ? -14.737 -5.772 21.885 1.00 95.50 178 LYS A C 1
ATOM 1432 O O . LYS A 1 178 ? -13.982 -5.306 22.728 1.00 95.50 178 LYS A O 1
ATOM 1437 N N . LEU A 1 179 ? -15.362 -4.988 21.005 1.00 95.50 179 LEU A N 1
ATOM 1438 C CA . LEU A 1 179 ? -15.253 -3.529 21.035 1.00 95.50 179 LEU A CA 1
ATOM 1439 C C . LEU A 1 179 ? -16.365 -2.927 21.895 1.00 95.50 179 LEU A C 1
ATOM 1441 O O . LEU A 1 179 ? -17.547 -3.177 21.657 1.00 95.50 179 LEU A O 1
ATOM 1445 N N . SER A 1 180 ? -15.983 -2.093 22.865 1.00 97.00 180 SER A N 1
ATOM 1446 C CA . SER A 1 180 ? -16.934 -1.456 23.776 1.00 97.00 180 SER A CA 1
ATOM 1447 C C . SER A 1 180 ? -17.896 -0.518 23.039 1.00 97.00 180 SER A C 1
ATOM 1449 O O . SER A 1 180 ? -17.572 0.079 22.004 1.00 97.00 180 SER A O 1
ATOM 1451 N N . ARG A 1 181 ? -19.098 -0.341 23.602 1.00 96.62 181 ARG A N 1
ATOM 1452 C CA . ARG A 1 181 ? -20.117 0.571 23.051 1.00 96.62 181 ARG A CA 1
ATOM 1453 C C . ARG A 1 181 ? -19.600 2.010 22.944 1.00 96.62 181 ARG A C 1
ATOM 1455 O O . ARG A 1 181 ? -19.908 2.680 21.961 1.00 96.62 181 ARG A O 1
ATOM 1462 N N . ALA A 1 182 ? -18.780 2.450 23.902 1.00 97.38 182 ALA A N 1
ATOM 1463 C CA . ALA A 1 182 ? -18.163 3.775 23.908 1.00 97.38 182 ALA A CA 1
ATOM 1464 C C . ALA A 1 182 ? -17.224 3.986 22.708 1.00 97.38 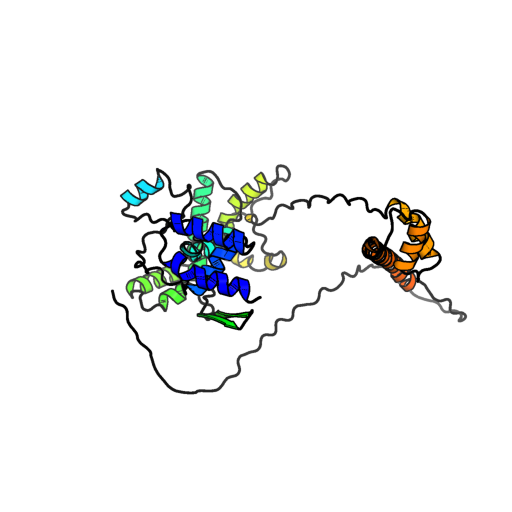182 ALA A C 1
ATOM 1466 O O . ALA A 1 182 ? -17.343 4.989 22.007 1.00 97.38 182 ALA A O 1
ATOM 1467 N N . VAL A 1 183 ? -16.354 3.015 22.400 1.00 96.69 183 VAL A N 1
ATOM 1468 C CA . VAL A 1 183 ? -15.458 3.110 21.233 1.00 96.69 183 VAL A CA 1
ATOM 1469 C C . VAL A 1 183 ? -16.258 3.100 19.931 1.00 96.69 183 VAL A C 1
ATOM 1471 O O . VAL A 1 183 ? -16.000 3.912 19.044 1.00 96.69 183 VAL A O 1
ATOM 1474 N N . LYS A 1 184 ? -17.281 2.242 19.823 1.00 97.88 184 LYS A N 1
ATOM 1475 C CA . LYS A 1 184 ? -18.170 2.217 18.648 1.00 97.88 184 LYS A CA 1
ATOM 1476 C C . LYS A 1 184 ? -18.897 3.550 18.444 1.00 97.88 184 LYS A C 1
ATOM 1478 O O . LYS A 1 184 ? -19.065 3.978 17.304 1.00 97.88 184 LYS A O 1
ATOM 1483 N N . ARG A 1 185 ? -19.317 4.213 19.528 1.00 97.75 185 ARG A N 1
ATOM 1484 C CA . ARG A 1 185 ? -19.926 5.551 19.478 1.00 97.75 185 ARG A CA 1
ATOM 1485 C C . ARG A 1 185 ? -18.932 6.590 18.957 1.00 97.75 185 ARG A C 1
ATOM 1487 O O . ARG A 1 185 ? -19.241 7.238 17.963 1.00 97.75 185 ARG A O 1
ATOM 1494 N N . ARG A 1 186 ? -17.721 6.640 19.518 1.00 97.56 186 ARG A N 1
ATOM 1495 C CA . ARG A 1 186 ? -16.652 7.543 19.060 1.00 97.56 186 ARG A CA 1
ATOM 1496 C C . ARG A 1 186 ? -16.322 7.358 17.577 1.00 97.56 186 ARG A C 1
ATOM 1498 O O . ARG A 1 186 ? -16.151 8.327 16.851 1.00 97.56 186 ARG A O 1
ATOM 1505 N N . LEU A 1 187 ? -16.256 6.112 17.100 1.00 97.31 187 LEU A N 1
ATOM 1506 C CA . LEU A 1 187 ? -16.018 5.834 15.680 1.00 97.31 187 LEU A CA 1
ATOM 1507 C C . LEU A 1 187 ? -17.140 6.386 14.787 1.00 97.31 187 LEU A C 1
ATOM 1509 O O . LEU A 1 187 ? -16.854 6.882 13.702 1.00 97.31 187 LEU A O 1
ATOM 1513 N N . ARG A 1 188 ? -18.404 6.309 15.222 1.00 97.81 188 ARG A N 1
ATOM 1514 C CA . ARG A 1 188 ? -19.538 6.903 14.492 1.00 97.81 188 ARG A CA 1
ATOM 1515 C C . ARG A 1 188 ? -19.502 8.426 14.500 1.00 97.81 188 ARG A C 1
ATOM 1517 O O . ARG A 1 188 ? -19.791 9.020 13.471 1.00 97.81 188 ARG A O 1
ATOM 1524 N N . GLU A 1 189 ? -19.147 9.037 15.625 1.00 97.50 189 GLU A N 1
ATOM 1525 C CA . GLU A 1 189 ? -18.974 10.492 15.725 1.00 97.50 189 GLU A CA 1
ATOM 1526 C C . GLU A 1 189 ? -17.898 10.974 14.755 1.00 97.50 189 GLU A C 1
ATOM 1528 O O . GLU A 1 189 ? -18.179 11.846 13.945 1.00 97.50 189 GLU A O 1
ATOM 1533 N N . ILE A 1 190 ? -16.728 10.325 14.747 1.00 96.56 190 ILE A N 1
ATOM 1534 C CA . ILE A 1 190 ? -15.667 10.625 13.777 1.00 96.56 190 ILE A CA 1
ATOM 1535 C C . ILE A 1 190 ? -16.184 10.441 12.351 1.00 96.56 190 ILE A C 1
ATOM 1537 O O . ILE A 1 190 ? -16.014 11.330 11.537 1.00 96.56 190 ILE A O 1
ATOM 1541 N N . TYR A 1 191 ? -16.833 9.319 12.032 1.00 97.06 191 TYR A N 1
ATOM 1542 C CA . TYR A 1 191 ? -17.307 9.064 10.668 1.00 97.06 191 TYR A CA 1
ATOM 1543 C C . TYR A 1 191 ? -18.223 10.176 10.136 1.00 97.06 191 TYR A C 1
ATOM 1545 O O . TYR A 1 191 ? -18.095 10.560 8.979 1.00 97.06 191 TYR A O 1
ATOM 1553 N N . ARG A 1 192 ? -19.091 10.736 10.989 1.00 96.94 192 ARG A N 1
ATOM 1554 C CA . ARG A 1 192 ? -19.998 11.836 10.623 1.00 96.94 192 ARG A CA 1
ATOM 1555 C C . ARG A 1 192 ? -19.281 13.137 10.273 1.00 96.94 192 ARG A C 1
ATOM 1557 O O . ARG A 1 192 ? -19.851 13.938 9.547 1.00 96.94 192 ARG A O 1
ATOM 1564 N N . THR A 1 193 ? -18.068 13.359 10.778 1.00 95.94 193 THR A N 1
ATOM 1565 C CA . THR A 1 193 ? -17.293 14.570 10.470 1.00 95.94 193 THR A CA 1
ATOM 1566 C C . THR A 1 193 ? -16.429 14.422 9.220 1.00 95.94 193 THR A C 1
ATOM 1568 O O . THR A 1 193 ? -15.728 15.363 8.863 1.00 95.94 193 THR A O 1
ATOM 1571 N N . LEU A 1 194 ? -16.379 13.239 8.598 1.00 96.00 194 LEU A N 1
ATOM 1572 C CA . LEU A 1 194 ? -15.480 12.977 7.477 1.00 96.00 194 LEU A CA 1
ATOM 1573 C C . LEU A 1 194 ? -16.192 13.126 6.136 1.00 96.00 194 LEU A C 1
ATOM 1575 O O . LEU A 1 194 ? -17.194 12.463 5.883 1.00 96.00 194 LEU A O 1
ATOM 1579 N N . ASP A 1 195 ? -15.577 13.891 5.239 1.00 94.31 195 ASP A N 1
ATOM 1580 C CA . ASP A 1 195 ? -15.902 13.899 3.817 1.00 94.31 195 ASP A CA 1
ATOM 1581 C C . ASP A 1 195 ? -14.820 13.121 3.037 1.00 94.31 195 ASP A C 1
ATOM 1583 O O . ASP A 1 195 ? -13.646 13.515 3.051 1.00 94.31 195 ASP A O 1
ATOM 1587 N N . PRO A 1 196 ? -15.164 12.006 2.358 1.00 92.50 196 PRO A N 1
ATOM 1588 C CA . PRO A 1 196 ? -14.199 11.242 1.572 1.00 92.50 196 PRO A CA 1
ATOM 1589 C C . PRO A 1 196 ? -13.565 12.056 0.436 1.00 92.50 196 PRO A C 1
ATOM 1591 O O . PRO A 1 196 ? -12.403 11.810 0.104 1.00 92.50 196 PRO A O 1
ATOM 1594 N N . VAL A 1 197 ? -14.286 13.019 -0.147 1.00 91.38 197 VAL A N 1
ATOM 1595 C CA . VAL A 1 197 ? -13.788 13.858 -1.245 1.00 91.38 197 VAL A CA 1
ATOM 1596 C C . VAL A 1 197 ? -12.782 14.874 -0.720 1.00 91.38 197 VAL A C 1
ATOM 1598 O O . VAL A 1 197 ? -11.685 14.969 -1.273 1.00 91.38 197 VAL A O 1
ATOM 1601 N N . ALA A 1 198 ? -13.096 15.561 0.381 1.00 91.12 198 ALA A N 1
ATOM 1602 C CA . ALA A 1 198 ? -12.149 16.453 1.049 1.00 91.12 198 ALA A CA 1
ATOM 1603 C C . ALA A 1 198 ? -10.868 15.718 1.478 1.00 91.12 198 ALA A C 1
ATOM 1605 O O . ALA A 1 198 ? -9.764 16.210 1.250 1.00 91.12 198 ALA A O 1
ATOM 1606 N N . LEU A 1 199 ? -10.990 14.501 2.026 1.00 92.56 199 LEU A N 1
ATOM 1607 C CA . LEU A 1 199 ? -9.827 13.680 2.382 1.00 92.56 199 LEU A CA 1
ATOM 1608 C C . LEU A 1 199 ? -8.975 13.319 1.157 1.00 92.56 199 LEU A C 1
ATOM 1610 O O . LEU A 1 199 ? -7.748 13.317 1.246 1.00 92.56 199 LEU A O 1
ATOM 1614 N N . LEU A 1 200 ? -9.600 13.001 0.020 1.00 89.50 200 LEU A N 1
ATOM 1615 C CA . LEU A 1 200 ? -8.874 12.724 -1.218 1.00 89.50 200 LEU A CA 1
ATOM 1616 C C . LEU A 1 200 ? -8.175 13.969 -1.767 1.00 89.50 200 LEU A C 1
ATOM 1618 O O . LEU A 1 200 ? -7.022 13.845 -2.177 1.00 89.50 200 LEU A O 1
ATOM 1622 N N . ALA A 1 201 ? -8.832 15.131 -1.752 1.00 87.62 201 ALA A N 1
ATOM 1623 C CA . ALA A 1 201 ? -8.237 16.403 -2.163 1.00 87.62 201 ALA A CA 1
ATOM 1624 C C . ALA A 1 201 ? -6.989 16.708 -1.323 1.00 87.62 201 ALA A C 1
ATOM 1626 O O . ALA A 1 201 ? -5.894 16.865 -1.860 1.00 87.62 201 ALA A O 1
ATOM 1627 N N . GLU A 1 202 ? -7.124 16.622 -0.001 1.00 90.12 202 GLU A N 1
ATOM 1628 C CA . GLU A 1 202 ? -6.036 16.832 0.953 1.00 90.12 202 GLU A CA 1
ATOM 1629 C C . GLU A 1 202 ? -4.860 15.871 0.722 1.00 90.12 202 GLU A C 1
ATOM 1631 O O . GLU A 1 202 ? -3.691 16.262 0.732 1.00 90.12 202 GLU A O 1
ATOM 1636 N N . MET A 1 203 ? -5.156 14.597 0.449 1.00 90.00 203 MET A N 1
ATOM 1637 C CA . MET A 1 203 ? -4.131 13.610 0.114 1.00 90.00 203 MET A CA 1
ATOM 1638 C C . MET A 1 203 ? -3.406 13.935 -1.198 1.00 90.00 203 MET A C 1
ATOM 1640 O O . MET A 1 203 ? -2.214 13.645 -1.304 1.00 90.00 203 MET A O 1
ATOM 1644 N N . ARG A 1 204 ? -4.096 14.478 -2.209 1.00 85.31 204 ARG A N 1
ATOM 1645 C CA . ARG A 1 204 ? -3.483 14.837 -3.501 1.00 85.31 204 ARG A CA 1
ATOM 1646 C C . ARG A 1 204 ? -2.625 16.086 -3.378 1.00 85.31 204 ARG A C 1
ATOM 1648 O O . ARG A 1 204 ? -1.494 16.069 -3.864 1.00 85.31 204 ARG A O 1
ATOM 1655 N N . ASP A 1 205 ? -3.107 17.089 -2.659 1.00 84.56 205 ASP A N 1
ATOM 1656 C CA . ASP A 1 205 ? -2.363 18.317 -2.388 1.00 84.56 205 ASP A CA 1
ATOM 1657 C C . ASP A 1 205 ? -1.084 18.014 -1.598 1.00 84.56 205 ASP A C 1
ATOM 1659 O O . ASP A 1 205 ? 0.011 18.408 -2.003 1.00 84.56 205 ASP A O 1
ATOM 1663 N N . ALA A 1 206 ? -1.174 17.206 -0.535 1.00 87.56 206 ALA A N 1
ATOM 1664 C CA . ALA A 1 206 ? -0.002 16.797 0.243 1.00 87.56 206 ALA A CA 1
ATOM 1665 C C . ALA A 1 206 ? 0.972 15.885 -0.540 1.00 87.56 206 ALA A C 1
ATOM 1667 O O . ALA A 1 206 ? 2.138 15.755 -0.172 1.00 87.56 206 ALA A O 1
ATOM 1668 N N . GLN A 1 207 ? 0.530 15.249 -1.631 1.00 86.31 207 GLN A N 1
ATOM 1669 C CA . GLN A 1 207 ? 1.395 14.469 -2.527 1.00 86.31 207 GLN A CA 1
ATOM 1670 C C . GLN A 1 207 ? 2.131 15.322 -3.568 1.00 86.31 207 GLN A C 1
ATOM 1672 O O . GLN A 1 207 ? 3.122 14.840 -4.131 1.00 86.31 207 GLN A O 1
ATOM 1677 N N . ALA A 1 208 ? 1.677 16.549 -3.834 1.00 80.00 208 ALA A N 1
ATOM 1678 C CA . ALA A 1 208 ? 2.276 17.414 -4.845 1.00 80.00 208 ALA A CA 1
ATOM 1679 C C . ALA A 1 208 ? 3.718 17.785 -4.475 1.00 80.00 208 ALA A C 1
ATOM 1681 O O . ALA A 1 208 ? 4.633 17.570 -5.267 1.00 80.00 208 ALA A O 1
ATOM 1682 N N . GLU A 1 209 ? 3.950 18.240 -3.242 1.00 76.12 209 GLU A N 1
ATOM 1683 C CA . GLU A 1 209 ? 5.272 18.693 -2.800 1.00 76.12 209 GLU A CA 1
ATOM 1684 C C . GLU A 1 209 ? 6.340 17.576 -2.785 1.00 76.12 209 GLU A C 1
ATOM 1686 O O . GLU A 1 209 ? 7.401 17.763 -3.398 1.00 76.12 209 GLU A O 1
ATOM 1691 N N . PRO A 1 210 ? 6.107 16.387 -2.184 1.00 74.88 210 PRO A N 1
ATOM 1692 C CA . PRO A 1 210 ? 7.067 15.288 -2.254 1.00 74.88 210 PRO A CA 1
ATOM 1693 C C . PRO A 1 210 ? 7.282 14.820 -3.699 1.00 74.88 210 PRO A C 1
ATOM 1695 O O . PRO A 1 210 ? 8.400 14.459 -4.073 1.00 74.88 210 PRO A O 1
ATOM 1698 N N . GLY A 1 211 ? 6.231 14.861 -4.526 1.00 69.19 211 GLY A N 1
ATOM 1699 C CA . GLY A 1 211 ? 6.295 14.556 -5.953 1.00 69.19 211 GLY A CA 1
ATOM 1700 C C . GLY A 1 211 ? 7.237 15.488 -6.716 1.00 69.19 211 GLY A C 1
ATOM 1701 O O . GLY A 1 211 ? 8.095 15.003 -7.456 1.00 69.19 211 GLY A O 1
ATOM 1702 N N . THR A 1 212 ? 7.138 16.800 -6.494 1.00 69.75 212 THR A N 1
ATOM 1703 C CA . THR A 1 212 ? 8.016 17.806 -7.114 1.00 69.75 212 THR A CA 1
ATOM 1704 C C . THR A 1 212 ? 9.470 17.603 -6.705 1.00 69.75 212 THR A C 1
ATOM 1706 O O . THR A 1 212 ? 10.350 17.605 -7.562 1.00 69.75 212 THR A O 1
ATOM 1709 N N . ARG A 1 213 ? 9.746 17.335 -5.421 1.00 68.06 213 ARG A N 1
ATOM 1710 C CA . ARG A 1 213 ? 11.119 17.085 -4.942 1.00 68.06 213 ARG A CA 1
ATOM 1711 C C . ARG A 1 213 ? 11.719 15.804 -5.532 1.00 68.06 213 ARG A C 1
ATOM 1713 O O . ARG A 1 213 ? 12.892 15.794 -5.906 1.00 68.06 213 ARG A O 1
ATOM 1720 N N . VAL A 1 214 ? 10.932 14.730 -5.656 1.00 64.75 214 VAL A N 1
ATOM 1721 C CA . VAL A 1 214 ? 11.370 13.495 -6.335 1.00 64.75 214 VAL A CA 1
ATOM 1722 C C . VAL A 1 214 ? 11.610 13.753 -7.824 1.00 64.75 214 VAL A C 1
ATOM 1724 O O . VAL A 1 214 ? 12.626 13.304 -8.353 1.00 64.75 214 VAL A O 1
ATOM 1727 N N . GLY A 1 215 ? 10.730 14.512 -8.482 1.00 59.00 215 GLY A N 1
ATOM 1728 C CA . GLY A 1 215 ? 10.879 14.925 -9.880 1.00 59.00 215 GLY A CA 1
ATOM 1729 C C . GLY A 1 215 ? 12.121 15.785 -10.130 1.00 59.00 215 GLY A C 1
ATOM 1730 O O . GLY A 1 215 ? 12.835 15.539 -11.099 1.00 59.00 215 GLY A O 1
ATOM 1731 N N . ALA A 1 216 ? 12.434 16.718 -9.228 1.00 60.00 216 ALA A N 1
ATOM 1732 C CA . ALA A 1 216 ? 13.620 17.574 -9.291 1.00 60.00 216 ALA A CA 1
ATOM 1733 C C . ALA A 1 216 ? 14.922 16.788 -9.055 1.00 60.00 216 ALA A C 1
ATOM 1735 O O . ALA A 1 216 ? 15.896 16.972 -9.777 1.00 60.00 216 ALA A O 1
ATOM 1736 N N . ARG A 1 217 ? 14.940 15.837 -8.105 1.00 58.31 217 ARG A N 1
ATOM 1737 C CA . ARG A 1 217 ? 16.082 14.911 -7.930 1.00 58.31 217 ARG A CA 1
ATOM 1738 C C . ARG A 1 217 ? 16.264 13.991 -9.144 1.00 58.31 217 ARG A C 1
ATOM 1740 O O . ARG A 1 217 ? 17.386 13.608 -9.460 1.00 58.31 217 ARG A O 1
ATOM 1747 N N . ALA A 1 218 ? 15.165 13.620 -9.805 1.00 52.94 218 ALA A N 1
ATOM 1748 C CA . ALA A 1 218 ? 15.176 12.799 -11.012 1.00 52.94 218 ALA A CA 1
ATOM 1749 C C . ALA A 1 218 ? 15.648 13.554 -12.256 1.00 52.94 218 ALA A C 1
ATOM 1751 O O . ALA A 1 218 ? 16.225 12.953 -13.161 1.00 52.94 218 ALA A O 1
ATOM 1752 N N . SER A 1 219 ? 15.393 14.858 -12.279 1.00 50.09 219 SER A N 1
ATOM 1753 C CA . SER A 1 219 ? 15.565 15.718 -13.436 1.00 50.09 219 SER A CA 1
ATOM 1754 C C . SER A 1 219 ? 16.505 16.851 -13.050 1.00 50.09 219 SER A C 1
ATOM 1756 O O . SER A 1 219 ? 16.081 17.957 -12.742 1.00 50.09 219 SER A O 1
ATOM 1758 N N . LYS A 1 220 ? 17.813 16.608 -13.184 1.00 45.66 220 LYS A N 1
ATOM 1759 C CA . LYS A 1 220 ? 18.764 17.708 -13.429 1.00 45.66 220 LYS A CA 1
ATOM 1760 C C . LYS A 1 220 ? 18.481 18.410 -14.782 1.00 45.66 220 LYS A C 1
ATOM 1762 O O . LYS A 1 220 ? 19.153 19.369 -15.121 1.00 45.66 220 LYS A O 1
ATOM 1767 N N . LEU A 1 221 ? 17.483 17.937 -15.540 1.00 43.56 221 LEU A N 1
ATOM 1768 C CA . LEU A 1 221 ? 16.998 18.435 -16.825 1.00 43.56 221 LEU A CA 1
ATOM 1769 C C . LEU A 1 221 ? 15.478 18.207 -16.919 1.00 43.56 221 LEU A C 1
ATOM 1771 O O . LEU A 1 221 ? 15.058 17.137 -17.343 1.00 43.56 221 LEU A O 1
ATOM 1775 N N . ALA A 1 222 ? 14.660 19.149 -16.451 1.00 35.91 222 ALA A N 1
ATOM 1776 C CA . ALA A 1 222 ? 13.347 19.494 -17.021 1.00 35.91 222 ALA A CA 1
ATOM 1777 C C . ALA A 1 222 ? 12.612 20.424 -16.052 1.00 35.91 222 ALA A C 1
ATOM 1779 O O . ALA A 1 222 ? 12.342 20.079 -14.902 1.00 35.91 222 ALA A O 1
ATOM 1780 N N . ALA A 1 223 ? 12.335 21.616 -16.559 1.00 36.31 223 ALA A N 1
ATOM 1781 C CA . ALA A 1 223 ? 11.766 22.753 -15.872 1.00 36.31 223 ALA A CA 1
ATOM 1782 C C . ALA A 1 223 ? 10.386 22.495 -15.243 1.00 36.31 223 ALA A C 1
ATOM 1784 O O . ALA A 1 223 ? 9.597 21.681 -15.719 1.00 36.31 223 ALA A O 1
ATOM 1785 N N . VAL A 1 224 ? 10.129 23.268 -14.183 1.00 40.75 224 VAL A N 1
ATOM 1786 C CA . VAL A 1 224 ? 8.910 24.063 -13.955 1.00 40.75 224 VAL A CA 1
ATOM 1787 C C . VAL A 1 224 ? 7.671 23.536 -14.688 1.00 40.75 224 VAL A C 1
ATOM 1789 O O . VAL A 1 224 ? 7.290 24.030 -15.742 1.00 40.75 224 VAL A O 1
ATOM 1792 N N . ALA A 1 225 ? 7.008 22.543 -14.101 1.00 40.09 225 ALA A N 1
ATOM 1793 C CA . ALA A 1 225 ? 5.593 22.330 -14.361 1.00 40.09 225 ALA A CA 1
ATOM 1794 C C . ALA A 1 225 ? 4.829 23.051 -13.249 1.00 40.09 225 ALA A C 1
ATOM 1796 O O . ALA A 1 225 ? 4.913 22.652 -12.085 1.00 40.09 225 ALA A O 1
ATOM 1797 N N . SER A 1 226 ? 4.155 24.144 -13.610 1.00 41.88 226 SER A N 1
ATOM 1798 C CA . SER A 1 226 ? 3.332 24.951 -12.711 1.00 41.88 226 SER A CA 1
ATOM 1799 C C . SER A 1 226 ? 2.388 24.075 -11.893 1.00 41.88 226 SER A C 1
ATOM 1801 O O . SER A 1 226 ? 1.654 23.244 -12.431 1.00 41.88 226 SER A O 1
ATOM 1803 N N . LEU A 1 227 ? 2.429 24.273 -10.576 1.00 46.47 227 LEU A N 1
ATOM 1804 C CA . LEU A 1 227 ? 1.500 23.670 -9.631 1.00 46.47 227 LEU A CA 1
ATOM 1805 C C . LEU A 1 227 ? 0.067 24.054 -10.033 1.00 46.47 227 LEU A C 1
ATOM 1807 O O . LEU A 1 227 ? -0.204 25.246 -10.194 1.00 46.47 227 LEU A O 1
ATOM 1811 N N . PRO A 1 228 ? -0.883 23.110 -10.145 1.00 47.88 228 PRO A N 1
ATOM 1812 C CA . PRO A 1 228 ? -2.269 23.486 -9.939 1.00 47.88 228 PRO A CA 1
ATOM 1813 C C . PRO A 1 228 ? -2.369 24.016 -8.504 1.00 47.88 228 PRO A C 1
ATOM 1815 O O . PRO A 1 228 ? -1.861 23.386 -7.574 1.00 47.88 228 PRO A O 1
ATOM 1818 N N . ALA A 1 229 ? -2.949 25.206 -8.340 1.00 48.47 229 ALA A N 1
ATOM 1819 C CA . ALA A 1 229 ? -3.165 25.811 -7.030 1.00 48.47 229 ALA A CA 1
ATOM 1820 C C . ALA A 1 229 ? -3.821 24.792 -6.077 1.00 48.47 229 ALA A C 1
ATOM 1822 O O . ALA A 1 229 ? -4.661 24.015 -6.548 1.00 48.47 229 ALA A O 1
ATOM 1823 N N . PRO A 1 230 ? -3.457 24.778 -4.778 1.00 52.28 230 PRO A N 1
ATOM 1824 C CA . PRO A 1 230 ? -4.067 23.883 -3.802 1.00 52.28 230 PRO A CA 1
ATOM 1825 C C . PRO A 1 230 ? -5.578 24.067 -3.869 1.00 52.28 230 PRO A C 1
ATOM 1827 O O . PRO A 1 230 ? -6.108 25.150 -3.605 1.00 52.28 230 PRO A O 1
ATOM 1830 N N . THR A 1 231 ? -6.283 23.032 -4.315 1.00 53.59 231 THR A N 1
ATOM 1831 C CA . THR A 1 231 ? -7.736 23.089 -4.386 1.00 53.59 231 THR A CA 1
ATOM 1832 C C . THR A 1 231 ? -8.265 22.774 -3.001 1.00 53.59 231 THR A C 1
ATOM 1834 O O . THR A 1 231 ? -8.761 21.682 -2.751 1.00 53.59 231 THR A O 1
ATOM 1837 N N . THR A 1 232 ? -8.210 23.759 -2.103 1.00 57.66 232 THR A N 1
ATOM 1838 C CA . THR A 1 232 ? -8.851 23.693 -0.778 1.00 57.66 232 THR A CA 1
ATOM 1839 C C . THR A 1 232 ? -10.369 23.469 -0.897 1.00 57.66 232 THR A C 1
ATOM 1841 O O . THR A 1 232 ? -11.033 23.078 0.057 1.00 57.66 232 THR A O 1
ATOM 1844 N N . ASN A 1 233 ? -10.945 23.686 -2.085 1.00 75.38 233 ASN A N 1
ATOM 1845 C CA . ASN A 1 233 ? -12.355 23.458 -2.358 1.00 75.38 233 ASN A CA 1
ATOM 1846 C C . ASN A 1 233 ? -12.623 22.016 -2.835 1.00 75.38 233 ASN A C 1
ATOM 1848 O O . ASN A 1 233 ? -12.412 21.682 -4.007 1.00 75.38 233 ASN A O 1
ATOM 1852 N N . ALA A 1 234 ? -13.177 21.191 -1.942 1.00 79.00 234 ALA A N 1
ATOM 1853 C CA . ALA A 1 234 ? -13.593 19.815 -2.225 1.00 79.00 234 ALA A CA 1
ATOM 1854 C C . ALA A 1 234 ? -14.551 19.706 -3.428 1.00 79.00 234 ALA A C 1
ATOM 1856 O O . ALA A 1 234 ? -14.455 18.754 -4.201 1.00 79.00 234 ALA A O 1
ATOM 1857 N N . ALA A 1 235 ? -15.423 20.697 -3.654 1.00 81.50 235 ALA A N 1
ATOM 1858 C CA . ALA A 1 235 ? -16.340 20.700 -4.794 1.00 81.50 235 ALA A CA 1
ATOM 1859 C C . ALA A 1 235 ? -15.612 20.930 -6.129 1.00 81.50 235 ALA A C 1
ATOM 1861 O O . ALA A 1 235 ? -15.956 20.320 -7.142 1.00 81.50 235 ALA A O 1
ATOM 1862 N N . ALA A 1 236 ? -14.577 21.775 -6.144 1.00 80.06 236 ALA A N 1
ATOM 1863 C CA . ALA A 1 236 ? -13.742 21.969 -7.330 1.00 80.06 236 ALA A CA 1
ATOM 1864 C C . ALA A 1 236 ? -12.913 20.712 -7.638 1.00 80.06 236 ALA A C 1
ATOM 1866 O O . ALA A 1 236 ? -12.785 20.330 -8.802 1.00 80.06 236 ALA A O 1
ATOM 1867 N N . PHE A 1 237 ? -12.407 20.042 -6.599 1.00 81.31 237 PHE A N 1
ATOM 1868 C CA . PHE A 1 237 ? -11.728 18.755 -6.733 1.00 81.31 237 PHE A CA 1
ATOM 1869 C C . PHE A 1 237 ? -12.673 17.665 -7.267 1.00 81.31 237 PHE A C 1
ATOM 1871 O O . PHE A 1 237 ? -12.324 16.967 -8.218 1.00 81.31 237 PHE A O 1
ATOM 1878 N N . ALA A 1 238 ? -13.896 17.572 -6.734 1.00 83.06 238 ALA A N 1
ATOM 1879 C CA . ALA A 1 238 ? -14.916 16.628 -7.197 1.00 83.06 238 ALA A CA 1
ATOM 1880 C C . ALA A 1 238 ? -15.219 16.780 -8.694 1.00 83.06 238 ALA A C 1
ATOM 1882 O O . ALA A 1 238 ? -15.286 15.783 -9.405 1.00 83.06 238 ALA A O 1
ATOM 1883 N N . LYS A 1 239 ? -15.330 18.020 -9.194 1.00 82.94 239 LYS A N 1
ATOM 1884 C CA . LYS A 1 239 ? -15.564 18.301 -10.624 1.00 82.94 239 LYS A CA 1
ATOM 1885 C C . LYS A 1 239 ? -14.436 17.801 -11.533 1.00 82.94 239 LYS A C 1
ATOM 1887 O O . LYS A 1 239 ? -14.680 17.516 -12.700 1.00 82.94 239 LYS A O 1
ATOM 1892 N N . ARG A 1 240 ? -13.208 17.698 -11.017 1.00 76.75 240 ARG A N 1
ATOM 1893 C CA . ARG A 1 240 ? -12.056 17.142 -11.749 1.00 76.75 240 ARG A CA 1
ATOM 1894 C C . ARG A 1 240 ? -11.991 15.614 -11.660 1.00 76.75 240 ARG A C 1
ATOM 1896 O O . ARG A 1 240 ? -11.401 14.971 -12.527 1.00 76.75 240 ARG A O 1
ATOM 1903 N N . LEU A 1 241 ? -12.610 15.026 -10.633 1.00 72.25 241 LEU A N 1
ATOM 1904 C CA . LEU A 1 241 ? -12.595 13.596 -10.335 1.00 72.25 241 LEU A CA 1
ATOM 1905 C C . LEU A 1 241 ? -13.438 12.803 -11.358 1.00 72.25 241 LEU A C 1
ATOM 1907 O O . LEU A 1 241 ? -14.581 12.443 -11.105 1.00 72.25 241 LEU A O 1
ATOM 1911 N N . GLY A 1 242 ? -12.872 12.538 -12.535 1.00 65.25 242 GLY A N 1
ATOM 1912 C CA . GLY A 1 242 ? -13.535 11.798 -13.618 1.00 65.25 242 GLY A CA 1
ATOM 1913 C C . GLY A 1 242 ? -12.902 12.064 -14.980 1.00 65.25 242 GLY A C 1
ATOM 1914 O O . GLY A 1 242 ? -12.614 11.128 -15.721 1.00 65.25 242 GLY A O 1
ATOM 1915 N N . ASN A 1 243 ? -12.565 13.327 -15.246 1.00 67.75 243 ASN A N 1
ATOM 1916 C CA . ASN A 1 243 ? -11.947 13.750 -16.506 1.00 67.75 243 ASN A CA 1
ATOM 1917 C C . ASN A 1 243 ? -10.520 13.194 -16.654 1.00 67.75 243 ASN A C 1
ATOM 1919 O O . ASN A 1 243 ? -10.103 12.801 -17.740 1.00 67.75 243 ASN A O 1
ATOM 1923 N N . ASP A 1 244 ? -9.807 13.051 -15.534 1.00 59.72 244 ASP A N 1
ATOM 1924 C CA . ASP A 1 244 ? -8.428 12.551 -15.504 1.00 59.72 244 ASP A CA 1
ATOM 1925 C C . ASP A 1 244 ? -8.325 11.012 -15.504 1.00 59.72 244 ASP A C 1
ATOM 1927 O O . ASP A 1 244 ? -7.224 10.456 -15.539 1.00 59.72 244 ASP A O 1
ATOM 1931 N N . VAL A 1 245 ? -9.449 10.281 -15.471 1.00 57.50 245 VAL A N 1
ATOM 1932 C CA . VAL A 1 245 ? -9.442 8.804 -15.426 1.00 57.50 245 VAL A CA 1
ATOM 1933 C C . VAL A 1 245 ? -8.837 8.216 -16.706 1.00 57.50 245 VAL A C 1
ATOM 1935 O O . VAL A 1 245 ? -8.113 7.219 -16.636 1.00 57.50 245 VAL A O 1
ATOM 1938 N N . HIS A 1 246 ? -9.056 8.865 -17.854 1.00 53.16 246 HIS A N 1
ATOM 1939 C CA . HIS A 1 246 ? -8.511 8.451 -19.153 1.00 53.16 246 HIS A CA 1
ATOM 1940 C C . HIS A 1 246 ? -6.992 8.626 -19.263 1.00 53.16 246 HIS A C 1
ATOM 1942 O O . HIS A 1 246 ? -6.339 7.862 -19.969 1.00 53.16 246 HIS A O 1
ATOM 1948 N N . LEU A 1 247 ? -6.412 9.570 -18.519 1.00 55.97 247 LEU A N 1
ATOM 1949 C CA . LEU A 1 247 ? -4.960 9.772 -18.460 1.00 55.97 247 LEU A CA 1
ATOM 1950 C C . LEU A 1 247 ? -4.259 8.690 -17.617 1.00 55.97 247 LEU A C 1
ATOM 1952 O O . LEU A 1 247 ? -3.034 8.558 -17.657 1.00 55.97 247 LEU A O 1
ATOM 1956 N N . GLY A 1 248 ? -5.042 7.894 -16.876 1.00 49.47 248 GLY A N 1
ATOM 1957 C CA . GLY A 1 248 ? -4.565 6.985 -15.847 1.00 49.47 248 GLY A CA 1
ATOM 1958 C C . GLY A 1 248 ? -4.007 7.776 -14.666 1.00 49.47 248 GLY A C 1
ATOM 1959 O O . GLY A 1 248 ? -3.218 8.698 -14.837 1.00 49.47 248 GLY A O 1
ATOM 1960 N N . GLU A 1 249 ? -4.380 7.428 -13.432 1.00 52.91 249 GLU A N 1
ATOM 1961 C CA . GLU A 1 249 ? -3.842 8.118 -12.253 1.00 52.91 249 GLU A CA 1
ATOM 1962 C C . GLU A 1 249 ? -2.322 7.885 -12.088 1.00 52.91 249 GLU A C 1
ATOM 1964 O O . GLU A 1 249 ? -1.873 7.062 -11.280 1.00 52.91 249 GLU A O 1
ATOM 1969 N N . GLN A 1 250 ? -1.495 8.636 -12.808 1.00 55.28 250 GLN A N 1
ATOM 1970 C CA . GLN A 1 250 ? -0.064 8.713 -12.566 1.00 55.28 250 GLN A CA 1
ATOM 1971 C C . GLN A 1 250 ? 0.176 9.751 -11.477 1.00 55.28 250 GLN A C 1
ATOM 1973 O O . GLN A 1 250 ? 0.389 10.932 -11.738 1.00 55.28 250 GLN A O 1
ATOM 1978 N N . ARG A 1 251 ? 0.141 9.308 -10.215 1.00 63.28 251 ARG A N 1
ATOM 1979 C CA . ARG A 1 251 ? 0.585 10.166 -9.107 1.00 63.28 251 ARG A CA 1
ATOM 1980 C C . ARG A 1 251 ? 2.022 10.592 -9.392 1.00 63.28 251 ARG A C 1
ATOM 1982 O O . ARG A 1 251 ? 2.835 9.745 -9.757 1.00 63.28 251 ARG A O 1
ATOM 1989 N N . ILE A 1 252 ? 2.338 11.868 -9.185 1.00 60.44 252 ILE A N 1
ATOM 1990 C CA . ILE A 1 252 ? 3.660 12.450 -9.478 1.00 60.44 252 ILE A CA 1
ATOM 1991 C C . ILE A 1 252 ? 4.780 11.626 -8.809 1.00 60.44 252 ILE A C 1
ATOM 1993 O O . ILE A 1 252 ? 5.784 11.303 -9.436 1.00 60.44 252 ILE A O 1
ATOM 1997 N N . ILE A 1 253 ? 4.535 11.156 -7.583 1.00 61.19 253 ILE A N 1
ATOM 1998 C CA . ILE A 1 253 ? 5.405 10.257 -6.801 1.00 61.19 253 ILE A CA 1
ATOM 1999 C C . ILE A 1 253 ? 5.654 8.859 -7.411 1.00 61.19 253 ILE A C 1
ATOM 2001 O O . ILE A 1 253 ? 6.611 8.188 -7.029 1.00 61.19 253 ILE A O 1
ATOM 2005 N N . HIS A 1 254 ? 4.800 8.393 -8.331 1.00 60.00 254 HIS A N 1
ATOM 2006 C CA . HIS A 1 254 ? 4.891 7.080 -8.993 1.00 60.00 254 HIS A CA 1
ATOM 2007 C C . HIS A 1 254 ? 5.436 7.155 -10.408 1.00 60.00 254 HIS A C 1
ATOM 2009 O O . HIS A 1 254 ? 5.464 6.120 -11.082 1.00 60.00 254 HIS A O 1
ATOM 2015 N N . ARG A 1 255 ? 5.878 8.332 -10.871 1.00 59.84 255 ARG A N 1
ATOM 2016 C CA . ARG A 1 255 ? 6.600 8.437 -12.139 1.00 59.84 255 ARG A CA 1
ATOM 2017 C C . ARG A 1 255 ? 7.842 7.556 -12.048 1.00 59.84 255 ARG A C 1
ATOM 2019 O O . ARG A 1 255 ? 8.849 7.907 -11.436 1.00 59.84 255 ARG A O 1
ATOM 2026 N N . ARG A 1 256 ? 7.744 6.349 -12.613 1.00 54.16 256 ARG A N 1
ATOM 2027 C CA . ARG A 1 256 ? 8.885 5.452 -12.745 1.00 54.16 256 ARG A CA 1
ATOM 2028 C C . ARG A 1 256 ? 9.855 6.153 -13.671 1.00 54.16 256 ARG A C 1
ATOM 2030 O O . ARG A 1 256 ? 9.548 6.344 -14.843 1.00 54.16 256 ARG A O 1
ATOM 2037 N N . MET A 1 257 ? 11.023 6.499 -13.142 1.00 55.47 257 MET A N 1
ATOM 2038 C CA . MET A 1 257 ? 12.168 6.833 -13.974 1.00 55.47 257 MET A CA 1
ATOM 2039 C C . MET A 1 257 ? 12.307 5.736 -15.026 1.00 55.47 257 MET A C 1
ATOM 2041 O O . MET A 1 257 ? 12.413 4.553 -14.673 1.00 55.47 257 MET A O 1
ATOM 2045 N N . HIS A 1 258 ? 12.274 6.111 -16.303 1.00 53.22 258 HIS A N 1
ATOM 2046 C CA . HIS A 1 258 ? 12.655 5.193 -17.359 1.00 53.22 258 HIS A CA 1
ATOM 2047 C C . HIS A 1 258 ? 14.111 4.806 -17.099 1.00 53.22 258 HIS A C 1
ATOM 2049 O O . HIS A 1 258 ? 15.020 5.612 -17.272 1.00 53.22 258 HIS A O 1
ATOM 2055 N N . LYS A 1 259 ? 14.334 3.589 -16.600 1.00 58.78 259 LYS A N 1
ATOM 2056 C CA . LYS A 1 259 ? 15.680 3.034 -16.516 1.00 58.78 259 LYS A CA 1
ATOM 2057 C C . LYS A 1 259 ? 15.983 2.494 -17.906 1.00 58.78 259 LYS A C 1
ATOM 2059 O O . LYS A 1 259 ? 15.340 1.506 -18.271 1.00 58.78 259 LYS A O 1
ATOM 2064 N N . PRO A 1 260 ? 16.903 3.105 -18.676 1.00 59.94 260 PRO A N 1
ATOM 2065 C CA . PRO A 1 260 ? 17.269 2.546 -19.963 1.00 59.94 260 PRO A CA 1
ATOM 2066 C C . PRO A 1 260 ? 17.715 1.106 -19.722 1.00 59.94 260 PRO A C 1
ATOM 2068 O O . PRO A 1 260 ? 18.549 0.831 -18.850 1.00 59.94 260 PRO A O 1
ATOM 2071 N N . TYR A 1 261 ? 17.097 0.164 -20.432 1.00 63.81 261 TYR A N 1
ATOM 2072 C CA . TYR A 1 261 ? 17.557 -1.213 -20.381 1.00 63.81 261 TYR A CA 1
ATOM 2073 C C . TYR A 1 261 ? 19.008 -1.211 -20.858 1.00 63.81 261 TYR A C 1
ATOM 2075 O O . TYR A 1 261 ? 19.310 -0.618 -21.896 1.00 63.81 261 TYR A O 1
ATOM 2083 N N . LYS A 1 262 ? 19.921 -1.837 -20.105 1.00 68.94 262 LYS A N 1
ATOM 2084 C CA . LYS A 1 262 ? 21.304 -1.987 -20.570 1.00 68.94 262 LYS A CA 1
ATOM 2085 C C . LYS A 1 262 ? 21.241 -2.659 -21.939 1.00 68.94 262 LYS A C 1
ATOM 2087 O O . LYS A 1 262 ? 20.746 -3.784 -22.021 1.00 68.94 262 LYS A O 1
ATOM 2092 N N . LYS A 1 263 ? 21.702 -1.981 -22.998 1.00 69.56 263 LYS A N 1
ATOM 2093 C CA . LYS A 1 263 ? 21.823 -2.586 -24.330 1.00 69.56 263 LYS A CA 1
ATOM 2094 C C . LYS A 1 263 ? 22.669 -3.848 -24.158 1.00 69.56 263 LYS A C 1
ATOM 2096 O O . LYS A 1 263 ? 23.855 -3.760 -23.856 1.00 69.56 263 LYS A O 1
ATOM 2101 N N . ARG A 1 264 ? 22.045 -5.028 -24.237 1.00 70.50 264 ARG A N 1
ATOM 2102 C CA . ARG A 1 264 ? 22.781 -6.293 -24.193 1.00 70.50 264 ARG A CA 1
ATOM 2103 C C . ARG A 1 264 ? 23.532 -6.388 -25.511 1.00 70.50 264 ARG A C 1
ATOM 2105 O O . ARG A 1 264 ? 22.898 -6.521 -26.553 1.00 70.50 264 ARG A O 1
ATOM 2112 N N . VAL A 1 265 ? 24.857 -6.286 -25.460 1.00 75.06 265 VAL A N 1
ATOM 2113 C CA . VAL A 1 265 ? 25.706 -6.560 -26.621 1.00 75.06 265 VAL A CA 1
ATOM 2114 C C . VAL A 1 265 ? 25.453 -8.011 -27.032 1.00 75.06 265 VAL A C 1
ATOM 2116 O O . VAL A 1 265 ? 25.497 -8.914 -26.192 1.00 75.06 265 VAL A O 1
ATOM 2119 N N . ARG A 1 266 ? 25.108 -8.233 -28.304 1.00 78.94 266 ARG A N 1
ATOM 2120 C CA . ARG A 1 266 ? 24.935 -9.580 -28.856 1.00 78.94 266 ARG A CA 1
ATOM 2121 C C . ARG A 1 266 ? 26.288 -10.289 -28.787 1.00 78.94 266 ARG A C 1
ATOM 2123 O O . ARG A 1 266 ? 27.258 -9.794 -29.345 1.00 78.94 266 ARG A O 1
ATOM 2130 N N . MET A 1 267 ? 26.347 -11.434 -28.111 1.00 79.62 267 MET A N 1
ATOM 2131 C CA . MET A 1 267 ? 27.546 -12.273 -28.136 1.00 79.62 267 MET A CA 1
ATOM 2132 C C . MET A 1 267 ? 27.712 -12.887 -29.532 1.00 79.62 267 MET A C 1
ATOM 2134 O O . MET A 1 267 ? 26.711 -13.390 -30.062 1.00 79.62 267 MET A O 1
ATOM 2138 N N . PRO A 1 268 ? 28.924 -12.853 -30.121 1.00 83.38 268 PRO A N 1
ATOM 2139 C CA . PRO A 1 268 ? 29.197 -13.512 -31.391 1.00 83.38 268 PRO A CA 1
ATOM 2140 C C . PRO A 1 268 ? 28.824 -14.995 -31.328 1.00 83.38 268 PRO A C 1
ATOM 2142 O O . PRO A 1 268 ? 29.137 -15.698 -30.366 1.00 83.38 268 PRO A O 1
ATOM 2145 N N . SER A 1 269 ? 28.106 -15.462 -32.340 1.00 85.75 269 SER A N 1
ATOM 2146 C CA . SER A 1 269 ? 27.790 -16.872 -32.531 1.00 85.75 269 SER A CA 1
ATOM 2147 C C . SER A 1 269 ? 28.898 -17.543 -33.336 1.00 85.75 269 SER A C 1
ATOM 2149 O O . SER A 1 269 ? 29.437 -16.946 -34.260 1.00 85.75 269 SER A O 1
ATOM 2151 N N . ILE A 1 270 ? 29.156 -18.826 -33.072 1.00 86.62 270 ILE A N 1
ATOM 2152 C CA . ILE A 1 270 ? 30.031 -19.668 -33.907 1.00 86.62 270 ILE A CA 1
ATOM 2153 C C . ILE A 1 270 ? 29.597 -19.706 -35.385 1.00 86.62 270 ILE A C 1
ATOM 2155 O O . ILE A 1 270 ? 30.405 -19.982 -36.261 1.00 86.62 270 ILE A O 1
ATOM 2159 N N . LEU A 1 271 ? 28.322 -19.411 -35.665 1.00 87.75 271 LEU A N 1
ATOM 2160 C CA . LEU A 1 271 ? 27.766 -19.365 -37.018 1.00 87.75 271 LEU A CA 1
ATOM 2161 C C . LEU A 1 271 ? 27.921 -18.001 -37.700 1.00 87.75 271 LEU A C 1
ATOM 2163 O O . LEU A 1 271 ? 27.612 -17.899 -38.882 1.00 87.75 271 LEU A O 1
ATOM 2167 N N . ASP A 1 272 ? 28.351 -16.953 -36.990 1.00 87.88 272 ASP A N 1
ATOM 2168 C CA . ASP A 1 272 ? 28.456 -15.612 -37.578 1.00 87.88 272 ASP A CA 1
ATOM 2169 C C . ASP A 1 272 ? 29.433 -15.543 -38.766 1.00 87.88 272 ASP A C 1
ATOM 2171 O O . ASP A 1 272 ? 29.049 -14.938 -39.767 1.00 87.88 272 ASP A O 1
ATOM 2175 N N . PRO A 1 273 ? 30.607 -16.214 -38.749 1.00 90.19 273 PRO A N 1
ATOM 2176 C CA . PRO A 1 273 ? 31.489 -16.271 -39.919 1.00 90.19 273 PRO A CA 1
ATOM 2177 C C . PRO A 1 273 ? 30.861 -16.955 -41.142 1.00 90.19 273 PRO A C 1
ATOM 2179 O O . PRO A 1 273 ? 31.164 -16.587 -42.268 1.00 90.19 273 PRO A O 1
ATOM 2182 N N . HIS A 1 274 ? 29.956 -17.916 -40.928 1.00 90.12 274 HIS A N 1
ATOM 2183 C CA . HIS A 1 274 ? 29.335 -18.723 -41.990 1.00 90.12 274 HIS A CA 1
ATOM 2184 C C . HIS A 1 274 ? 27.936 -18.232 -42.383 1.00 90.12 274 HIS A C 1
ATOM 2186 O O . HIS A 1 274 ? 27.223 -18.884 -43.147 1.00 90.12 274 HIS A O 1
ATOM 2192 N N . ARG A 1 275 ? 27.493 -17.094 -41.837 1.00 90.19 275 ARG A N 1
ATOM 2193 C CA . ARG A 1 275 ? 26.135 -16.577 -42.041 1.00 90.19 275 ARG A CA 1
ATOM 2194 C C . ARG A 1 275 ? 25.823 -16.328 -43.517 1.00 90.19 275 ARG A C 1
ATOM 2196 O O . ARG A 1 275 ? 24.736 -16.687 -43.957 1.00 90.19 275 ARG A O 1
ATOM 2203 N N . ALA A 1 276 ? 26.760 -15.739 -44.256 1.00 90.44 276 ALA A N 1
ATOM 2204 C CA . ALA A 1 276 ? 26.572 -15.409 -45.667 1.00 90.44 276 ALA A CA 1
ATOM 2205 C C . ALA A 1 276 ? 26.391 -16.668 -46.533 1.00 90.44 276 ALA A C 1
ATOM 2207 O O . ALA A 1 276 ? 25.537 -16.691 -47.417 1.00 90.44 276 ALA A O 1
ATOM 2208 N N . ASP A 1 277 ? 27.141 -17.733 -46.242 1.00 90.62 277 ASP A N 1
ATOM 2209 C CA . ASP A 1 277 ? 27.035 -19.003 -46.965 1.00 90.62 277 ASP A CA 1
ATOM 2210 C C . ASP A 1 277 ? 25.709 -19.702 -46.657 1.00 90.62 277 ASP A C 1
ATOM 2212 O O . ASP A 1 277 ? 25.022 -20.167 -47.564 1.00 90.62 277 ASP A O 1
ATOM 2216 N N . ILE A 1 278 ? 25.287 -19.687 -45.387 1.00 91.00 278 ILE A N 1
ATOM 2217 C CA . ILE A 1 278 ? 23.991 -20.227 -44.953 1.00 91.00 278 ILE A CA 1
ATOM 2218 C C . ILE A 1 278 ? 22.828 -19.488 -45.631 1.00 91.00 278 ILE A C 1
ATOM 2220 O O . ILE A 1 278 ? 21.873 -20.124 -46.082 1.00 91.00 278 ILE A O 1
ATOM 2224 N N . GLU A 1 279 ? 22.893 -18.157 -45.711 1.00 91.38 279 GLU A N 1
ATOM 2225 C CA . GLU A 1 279 ? 21.889 -17.338 -46.399 1.00 91.38 279 GLU A CA 1
ATOM 2226 C C . GLU A 1 279 ? 21.872 -17.630 -47.909 1.00 91.38 279 GLU A C 1
ATOM 2228 O O . GLU A 1 279 ? 20.793 -17.793 -48.482 1.00 91.38 279 GLU A O 1
ATOM 2233 N N . ARG A 1 280 ? 23.042 -17.810 -48.537 1.00 92.44 280 ARG A N 1
ATOM 2234 C CA . ARG A 1 280 ? 23.162 -18.197 -49.953 1.00 92.44 280 ARG A CA 1
ATOM 2235 C C . ARG A 1 280 ? 22.572 -19.580 -50.231 1.00 92.44 280 ARG A C 1
ATOM 2237 O O . ARG A 1 280 ? 21.822 -19.741 -51.190 1.00 92.44 280 ARG A O 1
ATOM 2244 N N . TRP A 1 281 ? 22.861 -20.569 -49.385 1.00 92.94 281 TRP A N 1
ATOM 2245 C CA . TRP A 1 281 ? 22.295 -21.913 -49.518 1.00 92.94 281 TRP A CA 1
ATOM 2246 C C . TRP A 1 281 ? 20.774 -21.902 -49.368 1.00 92.94 281 TRP A C 1
ATOM 2248 O O . TRP A 1 281 ? 20.088 -22.552 -50.148 1.00 92.94 281 TRP A O 1
ATOM 2258 N N . LEU A 1 282 ? 20.234 -21.134 -48.416 1.00 89.69 282 LEU A N 1
ATOM 2259 C CA . LEU A 1 282 ? 18.785 -20.990 -48.248 1.00 89.69 282 LEU A CA 1
ATOM 2260 C C . LEU A 1 282 ? 18.105 -20.260 -49.411 1.00 89.69 282 LEU A C 1
ATOM 2262 O O . LEU A 1 282 ? 16.940 -20.543 -49.684 1.00 89.69 282 LEU A O 1
ATOM 2266 N N . ALA A 1 283 ? 18.801 -19.332 -50.073 1.00 87.00 283 ALA A N 1
ATOM 2267 C CA . ALA A 1 283 ? 18.288 -18.659 -51.263 1.00 87.00 283 ALA A CA 1
ATOM 2268 C C . ALA A 1 283 ? 18.190 -19.618 -52.462 1.00 87.00 283 ALA A C 1
ATOM 2270 O O . ALA A 1 283 ? 17.197 -19.580 -53.184 1.00 87.00 283 ALA A O 1
ATOM 2271 N N . ALA A 1 284 ? 19.180 -20.499 -52.639 1.00 89.81 284 ALA A N 1
ATOM 2272 C CA . ALA A 1 284 ? 19.164 -21.526 -53.683 1.00 89.81 284 ALA A CA 1
ATOM 2273 C C . ALA A 1 284 ? 18.168 -22.660 -53.374 1.00 89.81 284 ALA A C 1
ATOM 2275 O O . ALA A 1 284 ? 17.431 -23.108 -54.249 1.00 89.81 284 ALA A O 1
ATOM 2276 N N . GLU A 1 285 ? 18.113 -23.106 -52.117 1.00 89.88 285 GLU A N 1
ATOM 2277 C CA . GLU A 1 285 ? 17.283 -24.225 -51.670 1.00 89.88 285 GLU A CA 1
ATOM 2278 C C . GLU A 1 285 ? 16.518 -23.874 -50.371 1.00 89.88 285 GLU A C 1
ATOM 2280 O O . GLU A 1 285 ? 16.950 -24.197 -49.255 1.00 89.88 285 GLU A O 1
ATOM 2285 N N . PRO A 1 286 ? 15.312 -23.281 -50.468 1.00 85.56 286 PRO A N 1
ATOM 2286 C CA . PRO A 1 286 ? 14.551 -22.835 -49.291 1.00 85.56 286 PRO A CA 1
ATOM 2287 C C . PRO A 1 286 ? 14.171 -23.958 -48.305 1.00 85.56 286 PRO A C 1
ATOM 2289 O O . PRO A 1 286 ? 13.949 -23.723 -47.105 1.00 85.56 286 PRO A O 1
ATOM 2292 N N . ARG A 1 287 ? 14.102 -25.201 -48.804 1.00 87.44 287 ARG A N 1
ATOM 2293 C CA . ARG A 1 287 ? 13.722 -26.409 -48.050 1.00 87.44 287 ARG A CA 1
ATOM 2294 C C . ARG A 1 287 ? 14.876 -27.055 -47.276 1.00 87.44 287 ARG A C 1
ATOM 2296 O O . ARG A 1 287 ? 14.632 -28.040 -46.580 1.00 87.44 287 ARG A O 1
ATOM 2303 N N . LEU A 1 288 ? 16.090 -26.499 -47.325 1.00 90.50 288 LEU A N 1
ATOM 2304 C CA . LEU A 1 288 ? 17.238 -27.049 -46.599 1.00 90.50 288 LEU A CA 1
ATOM 2305 C C . LEU A 1 288 ? 16.956 -27.248 -45.105 1.00 90.50 288 LEU A C 1
ATOM 2307 O O . LEU A 1 288 ? 16.390 -26.390 -44.414 1.00 90.50 288 LEU A O 1
ATOM 2311 N N . THR A 1 289 ? 17.358 -28.406 -44.592 1.00 93.00 289 THR A N 1
ATOM 2312 C CA . THR A 1 289 ? 17.208 -28.750 -43.177 1.00 93.00 289 THR A CA 1
ATOM 2313 C C . THR A 1 289 ? 18.417 -28.274 -42.375 1.00 93.00 289 THR A C 1
ATOM 2315 O O . THR A 1 289 ? 19.505 -28.060 -42.909 1.00 93.00 289 THR A O 1
ATOM 2318 N N . ALA A 1 290 ? 18.247 -28.124 -41.058 1.00 89.75 290 ALA A N 1
ATOM 2319 C CA . ALA A 1 290 ? 19.357 -27.773 -40.171 1.00 89.75 290 ALA A CA 1
ATOM 2320 C C . ALA A 1 290 ? 20.480 -28.826 -40.203 1.00 89.75 290 ALA A C 1
ATOM 2322 O O . ALA A 1 290 ? 21.643 -28.463 -40.069 1.00 89.75 290 ALA A O 1
ATOM 2323 N N . LEU A 1 291 ? 20.139 -30.104 -40.413 1.00 91.19 291 LEU A N 1
ATOM 2324 C CA . LEU A 1 291 ? 21.104 -31.196 -40.556 1.00 91.19 291 LEU A CA 1
ATOM 2325 C C . LEU A 1 291 ? 21.898 -31.097 -41.861 1.00 91.19 291 LEU A C 1
ATOM 2327 O O . LEU A 1 291 ? 23.111 -31.256 -41.826 1.00 91.19 291 LEU A O 1
ATOM 2331 N N . ALA A 1 292 ? 21.247 -30.768 -42.981 1.00 90.25 292 ALA A N 1
ATOM 2332 C CA . ALA A 1 292 ? 21.933 -30.586 -44.260 1.00 90.25 292 ALA A CA 1
ATOM 2333 C C . ALA A 1 292 ? 22.939 -29.424 -44.205 1.00 90.25 292 ALA A C 1
ATOM 2335 O O . ALA A 1 292 ? 24.068 -29.548 -44.666 1.00 90.25 292 ALA A O 1
ATOM 2336 N N . ILE A 1 293 ? 22.559 -28.312 -43.569 1.00 89.88 293 ILE A N 1
ATOM 2337 C CA . ILE A 1 293 ? 23.455 -27.163 -43.377 1.00 89.88 293 ILE A CA 1
ATOM 2338 C C . ILE A 1 293 ? 24.595 -27.507 -42.420 1.00 89.88 293 ILE A C 1
ATOM 2340 O O . ILE A 1 293 ? 25.733 -27.128 -42.666 1.00 89.88 293 ILE A O 1
ATOM 2344 N N . LEU A 1 294 ? 24.311 -28.245 -41.347 1.00 91.25 294 LEU A N 1
ATOM 2345 C CA . LEU A 1 294 ? 25.344 -28.712 -40.429 1.00 91.25 294 LEU A CA 1
ATOM 2346 C C . LEU A 1 294 ? 26.342 -29.654 -41.122 1.00 91.25 294 LEU A C 1
ATOM 2348 O O . LEU A 1 294 ? 27.532 -29.533 -40.863 1.00 91.25 294 LEU A O 1
ATOM 2352 N N . GLY A 1 295 ? 25.875 -30.528 -42.020 1.00 88.94 295 GLY A N 1
ATOM 2353 C CA . GLY A 1 295 ? 26.727 -31.382 -42.853 1.00 88.94 295 GLY A CA 1
ATOM 2354 C C . GLY A 1 295 ? 27.650 -30.570 -43.761 1.00 88.94 295 GLY A C 1
ATOM 2355 O O . GLY A 1 295 ? 28.863 -30.739 -43.696 1.00 88.94 295 GLY A O 1
ATOM 2356 N N . ARG A 1 296 ? 27.101 -29.589 -44.493 1.00 91.88 296 ARG A N 1
ATOM 2357 C CA . ARG A 1 296 ? 27.895 -28.674 -45.338 1.00 91.88 296 ARG A CA 1
ATOM 2358 C C . ARG A 1 296 ? 28.932 -27.881 -44.531 1.00 91.88 296 ARG A C 1
ATOM 2360 O O . ARG A 1 296 ? 30.051 -27.670 -44.988 1.00 91.88 296 ARG A O 1
ATOM 2367 N N . LEU A 1 297 ? 28.589 -27.450 -43.315 1.00 90.81 297 LEU A N 1
ATOM 2368 C CA . LEU A 1 297 ? 29.532 -26.769 -42.416 1.00 90.81 297 LEU A CA 1
ATOM 2369 C C . LEU A 1 297 ? 30.616 -27.718 -41.880 1.00 90.81 297 LEU A C 1
ATOM 2371 O O . LEU A 1 297 ? 31.766 -27.308 -41.735 1.00 90.81 297 LEU A O 1
ATOM 2375 N N . ALA A 1 298 ? 30.263 -28.974 -41.603 1.00 88.56 298 ALA A N 1
ATOM 2376 C CA . ALA A 1 298 ? 31.197 -29.994 -41.139 1.00 88.56 298 ALA A CA 1
ATOM 2377 C C . ALA A 1 298 ? 32.194 -30.419 -42.230 1.00 88.56 298 ALA A C 1
ATOM 2379 O O . ALA A 1 298 ? 33.344 -30.681 -41.903 1.00 88.56 298 ALA A O 1
ATOM 2380 N N . GLU A 1 299 ? 31.811 -30.404 -43.511 1.00 87.94 299 GLU A N 1
ATOM 2381 C CA . GLU A 1 299 ? 32.732 -30.658 -44.636 1.00 87.94 299 GLU A CA 1
ATOM 2382 C C . GLU A 1 299 ? 33.873 -29.631 -44.705 1.00 87.94 299 GLU A C 1
ATOM 2384 O O . GLU A 1 299 ? 35.010 -29.977 -45.007 1.00 87.94 299 GLU A O 1
ATOM 2389 N N . HIS A 1 300 ? 33.588 -28.369 -44.375 1.00 80.31 300 HIS A N 1
ATOM 2390 C CA . HIS A 1 300 ? 34.568 -27.279 -44.430 1.00 80.31 300 HIS A CA 1
ATOM 2391 C C . HIS A 1 300 ? 35.338 -27.099 -43.115 1.00 80.31 300 HIS A C 1
ATOM 2393 O O . HIS A 1 300 ? 36.391 -26.463 -43.079 1.00 80.31 300 HIS A O 1
ATOM 2399 N N . SER A 1 301 ? 34.790 -27.567 -41.992 1.00 80.81 301 SER A N 1
ATOM 2400 C CA . SER A 1 301 ? 35.374 -27.393 -40.657 1.00 80.81 301 SER A CA 1
ATOM 2401 C C . SER A 1 301 ? 34.892 -28.493 -39.701 1.00 80.81 301 SER A C 1
ATOM 2403 O O . SER A 1 301 ? 34.103 -28.219 -38.785 1.00 80.81 301 SER A O 1
ATOM 2405 N N . PRO A 1 302 ? 35.380 -29.735 -39.873 1.00 80.00 302 PRO A N 1
ATOM 2406 C CA . PRO A 1 302 ? 34.897 -30.894 -39.119 1.00 80.00 302 PRO A CA 1
ATOM 2407 C C . PRO A 1 302 ? 35.192 -30.792 -37.617 1.00 80.00 302 PRO A C 1
ATOM 2409 O O . PRO A 1 302 ? 34.434 -31.298 -36.797 1.00 80.00 302 PRO A O 1
ATOM 2412 N N . GLU A 1 303 ? 36.239 -30.061 -37.230 1.00 80.56 303 GLU A N 1
ATOM 2413 C CA . GLU A 1 303 ? 36.598 -29.853 -35.821 1.00 80.56 303 GLU A CA 1
ATOM 2414 C C . GLU A 1 303 ? 35.637 -28.914 -35.068 1.00 80.56 303 GLU A C 1
ATOM 2416 O O . GLU A 1 303 ? 35.583 -28.925 -33.838 1.00 80.56 303 GLU A O 1
ATOM 2421 N N . LYS A 1 304 ? 34.870 -28.079 -35.785 1.00 81.50 304 LYS A N 1
ATOM 2422 C CA . LYS A 1 304 ? 34.028 -27.021 -35.190 1.00 81.50 304 LYS A CA 1
ATOM 2423 C C . LYS A 1 304 ? 32.535 -27.344 -35.211 1.00 81.50 304 LYS A C 1
ATOM 2425 O O . LYS A 1 304 ? 31.784 -26.803 -34.391 1.00 81.50 304 LYS A O 1
ATOM 2430 N N . PHE A 1 305 ? 32.094 -28.206 -36.127 1.00 85.44 305 PHE A N 1
ATOM 2431 C CA . PHE A 1 305 ? 30.680 -28.473 -36.379 1.00 85.44 305 PHE A CA 1
ATOM 2432 C C . PHE A 1 305 ? 30.354 -29.961 -36.259 1.00 85.44 305 PHE A C 1
ATOM 2434 O O . PHE A 1 305 ? 30.860 -30.786 -37.006 1.00 85.44 305 PHE A O 1
ATOM 2441 N N . GLY A 1 306 ? 29.453 -30.290 -35.333 1.00 84.38 306 GLY A N 1
ATOM 2442 C CA . GLY A 1 306 ? 28.943 -31.640 -35.130 1.00 84.38 306 GLY A CA 1
ATOM 2443 C C . GLY A 1 306 ? 27.519 -31.642 -34.559 1.00 84.38 306 GLY A C 1
ATOM 2444 O O . GLY A 1 306 ? 26.861 -30.596 -34.488 1.00 84.38 306 GLY A O 1
ATOM 2445 N N . PRO A 1 307 ? 27.016 -32.806 -34.108 1.00 83.94 307 PRO A N 1
ATOM 2446 C CA . PRO A 1 307 ? 25.660 -32.946 -33.568 1.00 83.94 307 PRO A CA 1
ATOM 2447 C C . PRO A 1 307 ? 25.258 -31.912 -32.489 1.00 83.94 307 PRO A C 1
ATOM 2449 O O . PRO A 1 307 ? 24.109 -31.455 -32.513 1.00 83.94 307 PRO A O 1
ATOM 2452 N N . PRO A 1 308 ? 26.152 -31.459 -31.579 1.00 85.69 308 PRO A N 1
ATOM 2453 C CA . PRO A 1 308 ? 25.808 -30.457 -30.563 1.00 85.69 308 PRO A CA 1
ATOM 2454 C C . PRO A 1 308 ? 25.359 -29.099 -31.130 1.00 85.69 308 PRO A C 1
ATOM 2456 O O . PRO A 1 308 ? 24.532 -28.409 -30.525 1.00 85.69 308 PRO A O 1
ATOM 2459 N N . GLN A 1 309 ? 25.861 -28.706 -32.304 1.00 87.62 309 GLN A N 1
ATOM 2460 C CA . GLN A 1 309 ? 25.571 -27.412 -32.927 1.00 87.62 309 GLN A CA 1
ATOM 2461 C C . GLN A 1 309 ? 24.230 -27.402 -33.686 1.00 87.62 309 GLN A C 1
ATOM 2463 O O . GLN A 1 309 ? 23.743 -26.325 -34.044 1.00 87.62 309 GLN A O 1
ATOM 2468 N N . HIS A 1 310 ? 23.566 -28.555 -33.853 1.00 89.00 310 HIS A N 1
ATOM 2469 C CA . HIS A 1 310 ? 22.287 -28.674 -34.566 1.00 89.00 310 HIS A CA 1
ATOM 2470 C C . HIS A 1 310 ? 21.214 -27.704 -34.040 1.00 89.00 310 HIS A C 1
ATOM 2472 O O . HIS A 1 310 ? 20.552 -27.007 -34.811 1.00 89.00 310 HIS A O 1
ATOM 2478 N N . THR A 1 311 ? 21.084 -27.576 -32.715 1.00 89.81 311 THR A N 1
ATOM 2479 C CA . THR A 1 311 ? 20.095 -26.669 -32.101 1.00 89.81 311 THR A CA 1
ATOM 2480 C C . THR A 1 311 ? 20.392 -25.196 -32.413 1.00 89.81 311 THR A C 1
ATOM 2482 O O . THR A 1 311 ? 19.469 -24.385 -32.542 1.00 89.81 311 THR A O 1
ATOM 2485 N N . ILE A 1 312 ? 21.671 -24.836 -32.546 1.00 89.06 312 ILE A N 1
ATOM 2486 C CA . ILE A 1 312 ? 22.120 -23.471 -32.851 1.00 89.06 312 ILE A CA 1
ATOM 2487 C C . ILE A 1 312 ? 21.777 -23.137 -34.309 1.00 89.06 312 ILE A C 1
ATOM 2489 O O . ILE A 1 312 ? 21.152 -22.104 -34.561 1.00 89.06 312 ILE A O 1
ATOM 2493 N N . VAL A 1 313 ? 22.061 -24.054 -35.241 1.00 90.19 313 VAL A N 1
ATOM 2494 C CA . VAL A 1 313 ? 21.688 -23.930 -36.664 1.00 90.19 313 VAL A CA 1
ATOM 2495 C C . VAL A 1 313 ? 20.166 -23.853 -36.822 1.00 90.19 313 VAL A C 1
ATOM 2497 O O . VAL A 1 313 ? 19.649 -22.977 -37.513 1.00 90.19 313 VAL A O 1
ATOM 2500 N N . GLN A 1 314 ? 19.410 -24.682 -36.097 1.00 92.81 314 GLN A N 1
ATOM 2501 C CA . GLN A 1 314 ? 17.945 -24.660 -36.128 1.00 92.81 314 GLN A CA 1
ATOM 2502 C C . GLN A 1 314 ? 17.358 -23.329 -35.618 1.00 92.81 314 GLN A C 1
ATOM 2504 O O . GLN A 1 314 ? 16.319 -22.865 -36.100 1.00 92.81 314 GLN A O 1
ATOM 2509 N N . ARG A 1 315 ? 17.979 -22.704 -34.610 1.00 89.88 315 ARG A N 1
ATOM 2510 C CA . ARG A 1 315 ? 17.571 -21.372 -34.126 1.00 89.88 315 ARG A CA 1
ATOM 2511 C C . ARG A 1 315 ? 17.870 -20.289 -35.158 1.00 89.88 315 ARG A C 1
ATOM 2513 O O . ARG A 1 315 ? 17.001 -19.450 -35.389 1.00 89.88 315 ARG A O 1
ATOM 2520 N N . LEU A 1 316 ? 19.039 -20.342 -35.798 1.00 90.62 316 LEU A N 1
ATOM 2521 C CA . LEU A 1 316 ? 19.399 -19.426 -36.879 1.00 90.62 316 LEU A CA 1
ATOM 2522 C C . LEU A 1 316 ? 18.414 -19.538 -38.051 1.00 90.62 316 LEU A C 1
ATOM 2524 O O . LEU A 1 316 ? 17.840 -18.529 -38.452 1.00 90.62 316 LEU A O 1
ATOM 2528 N N . LEU A 1 317 ? 18.124 -20.757 -38.514 1.00 92.06 317 LEU A N 1
ATOM 2529 C CA . LEU A 1 317 ? 17.162 -21.004 -39.592 1.00 92.06 317 LEU A CA 1
ATOM 2530 C C . LEU A 1 317 ? 15.760 -20.485 -39.281 1.00 92.06 317 LEU A C 1
ATOM 2532 O O . LEU A 1 317 ? 15.126 -19.880 -40.141 1.00 92.06 317 LEU A O 1
ATOM 2536 N N . ARG A 1 318 ? 15.272 -20.685 -38.050 1.00 89.94 318 ARG A N 1
ATOM 2537 C CA . ARG A 1 318 ? 13.982 -20.118 -37.624 1.00 89.94 318 ARG A CA 1
ATOM 2538 C C . ARG A 1 318 ? 13.967 -18.594 -37.716 1.00 89.94 318 ARG A C 1
ATOM 2540 O O . ARG A 1 318 ? 12.953 -18.040 -38.124 1.00 89.94 318 ARG A O 1
ATOM 2547 N N . SER A 1 319 ? 15.065 -17.930 -37.356 1.00 88.69 319 SER A N 1
ATOM 2548 C CA . SER A 1 319 ? 15.174 -16.473 -37.482 1.00 88.69 319 SER A CA 1
ATOM 2549 C C . SER A 1 319 ? 15.223 -16.034 -38.944 1.00 88.69 319 SER A C 1
ATOM 2551 O O . SER A 1 319 ? 14.486 -15.133 -39.317 1.00 88.69 319 SER A O 1
ATOM 2553 N N . LEU A 1 320 ? 16.045 -16.682 -39.774 1.00 88.50 320 LEU A N 1
ATOM 2554 C CA . LEU A 1 320 ? 16.185 -16.335 -41.192 1.00 88.50 320 LEU A CA 1
ATOM 2555 C C . LEU A 1 320 ? 14.870 -16.524 -41.955 1.00 88.50 320 LEU A C 1
ATOM 2557 O O . LEU A 1 320 ? 14.455 -15.639 -42.695 1.00 88.50 320 LEU A O 1
ATOM 2561 N N . ARG A 1 321 ? 14.163 -17.633 -41.712 1.00 88.88 321 ARG A N 1
ATOM 2562 C CA . ARG A 1 321 ? 12.851 -17.897 -42.321 1.00 88.88 321 ARG A CA 1
ATOM 2563 C C . ARG A 1 321 ? 11.776 -16.922 -41.858 1.00 88.88 321 ARG A C 1
ATOM 2565 O O . ARG A 1 321 ? 10.945 -16.528 -42.666 1.00 88.88 321 ARG A O 1
ATOM 2572 N N . ARG A 1 322 ? 11.794 -16.523 -40.582 1.00 87.00 322 ARG A N 1
ATOM 2573 C CA . ARG A 1 322 ? 10.887 -15.485 -40.077 1.00 87.00 322 ARG A CA 1
ATOM 2574 C C . ARG A 1 322 ? 11.137 -14.158 -40.793 1.00 87.00 322 ARG A C 1
ATOM 2576 O O . ARG A 1 322 ? 10.190 -13.594 -41.320 1.00 87.00 322 ARG A O 1
ATOM 2583 N N . ASN A 1 323 ? 12.395 -13.726 -40.881 1.00 85.06 323 ASN A N 1
ATOM 2584 C CA . ASN A 1 323 ? 12.759 -12.490 -41.576 1.00 85.06 323 ASN A CA 1
ATOM 2585 C C . ASN A 1 323 ? 12.359 -12.544 -43.062 1.00 85.06 323 ASN A C 1
ATOM 2587 O O . ASN A 1 323 ? 11.814 -11.582 -43.588 1.00 85.06 323 ASN A O 1
ATOM 2591 N N . ALA A 1 324 ? 12.572 -13.681 -43.734 1.00 82.75 324 ALA A N 1
ATOM 2592 C CA . ALA A 1 324 ? 12.143 -13.866 -45.120 1.00 82.75 324 ALA A CA 1
ATOM 2593 C C . ALA A 1 324 ? 10.612 -13.794 -45.269 1.00 82.75 324 ALA A C 1
ATOM 2595 O O . ALA A 1 324 ? 10.116 -13.147 -46.187 1.00 82.75 324 ALA A O 1
ATOM 2596 N N . ALA A 1 325 ? 9.851 -14.404 -44.354 1.00 80.25 325 ALA A N 1
ATOM 2597 C CA . ALA A 1 325 ? 8.389 -14.335 -44.361 1.00 80.25 325 ALA A CA 1
ATOM 2598 C C . ALA A 1 325 ? 7.873 -12.905 -44.134 1.00 80.25 325 ALA A C 1
ATOM 2600 O O . ALA A 1 325 ? 6.944 -12.481 -44.817 1.00 80.25 325 ALA A O 1
ATOM 2601 N N . GLU A 1 326 ? 8.503 -12.145 -43.236 1.00 80.75 326 GLU A N 1
ATOM 2602 C CA . GLU A 1 326 ? 8.173 -10.734 -42.987 1.00 80.75 326 GLU A CA 1
ATOM 2603 C C . GLU A 1 326 ? 8.388 -9.847 -44.227 1.00 80.75 326 GLU A C 1
ATOM 2605 O O . GLU A 1 326 ? 7.684 -8.856 -44.385 1.00 80.75 326 GLU A O 1
ATOM 2610 N N . VAL A 1 327 ? 9.297 -10.220 -45.135 1.00 80.38 327 VAL A N 1
ATOM 2611 C CA . VAL A 1 327 ? 9.524 -9.515 -46.411 1.00 80.38 327 VAL A CA 1
ATOM 2612 C C . VAL A 1 327 ? 8.580 -10.002 -47.518 1.00 80.38 327 VAL A C 1
ATOM 2614 O O . VAL A 1 327 ? 8.074 -9.202 -48.304 1.00 80.38 327 VAL A O 1
ATOM 2617 N N . ILE A 1 328 ? 8.331 -11.313 -47.599 1.00 77.50 328 ILE A N 1
ATOM 2618 C CA . ILE A 1 328 ? 7.540 -11.920 -48.681 1.00 77.50 328 ILE A CA 1
ATOM 2619 C C . ILE A 1 328 ? 6.040 -11.651 -48.508 1.00 77.50 328 ILE A C 1
ATOM 2621 O O . ILE A 1 328 ? 5.367 -11.344 -49.489 1.00 77.50 328 ILE A O 1
ATOM 2625 N N . VAL A 1 329 ? 5.504 -11.742 -47.285 1.00 71.00 329 VAL A N 1
ATOM 2626 C CA . VAL A 1 329 ? 4.054 -11.634 -47.029 1.00 71.00 329 VAL A CA 1
ATOM 2627 C C . VAL A 1 329 ? 3.478 -10.262 -47.427 1.00 71.00 329 VAL A C 1
ATOM 2629 O O . VAL A 1 329 ? 2.474 -10.246 -48.137 1.00 71.00 329 VAL A O 1
ATOM 2632 N N . PRO A 1 330 ? 4.098 -9.113 -47.090 1.00 69.94 330 PRO A N 1
ATOM 2633 C CA . PRO A 1 330 ? 3.615 -7.806 -47.545 1.00 69.94 330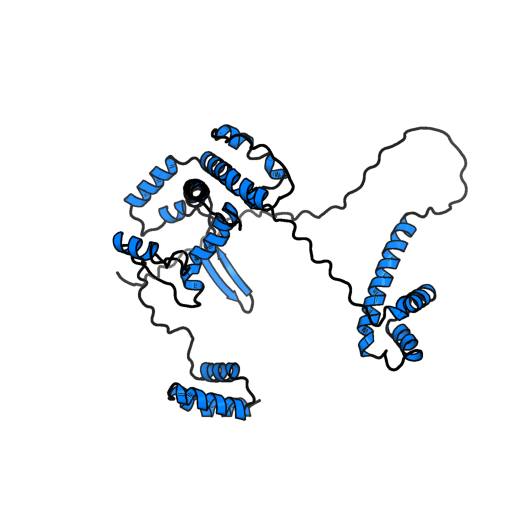 PRO A CA 1
ATOM 2634 C C . PRO A 1 330 ? 3.752 -7.613 -49.060 1.00 69.94 330 PRO A C 1
ATOM 2636 O O . PRO A 1 330 ? 2.895 -7.002 -49.690 1.00 69.94 330 PRO A O 1
ATOM 2639 N N . ARG A 1 331 ? 4.810 -8.168 -49.665 1.00 62.84 331 ARG A N 1
ATOM 2640 C CA . ARG A 1 331 ? 5.071 -8.080 -51.109 1.00 62.84 331 ARG A CA 1
ATOM 2641 C C . ARG A 1 331 ? 4.092 -8.923 -51.936 1.00 62.84 331 ARG A C 1
ATOM 2643 O O . ARG A 1 331 ? 3.752 -8.532 -53.044 1.00 62.84 331 ARG A O 1
ATOM 2650 N N . MET A 1 332 ? 3.614 -10.038 -51.385 1.00 56.72 332 MET A N 1
ATOM 2651 C CA . MET A 1 332 ? 2.538 -10.860 -51.958 1.00 56.72 332 MET A CA 1
ATOM 2652 C C . MET A 1 332 ? 1.157 -10.202 -51.801 1.00 56.72 332 MET A C 1
ATOM 2654 O O . MET A 1 332 ? 0.301 -10.381 -52.657 1.00 56.72 332 MET A O 1
ATOM 2658 N N . ALA A 1 333 ? 0.945 -9.418 -50.739 1.00 57.78 333 ALA A N 1
ATOM 2659 C CA . ALA A 1 333 ? -0.306 -8.692 -50.506 1.00 57.78 333 ALA A CA 1
ATOM 2660 C C . ALA A 1 333 ? -0.445 -7.400 -51.342 1.00 57.78 333 ALA A C 1
ATOM 2662 O O . ALA A 1 333 ? -1.551 -6.888 -51.478 1.00 57.78 333 ALA A O 1
ATOM 2663 N N . GLY A 1 334 ? 0.655 -6.874 -51.896 1.00 58.34 334 GLY A N 1
ATOM 2664 C CA . GLY A 1 334 ? 0.686 -5.645 -52.705 1.00 58.34 334 GLY A CA 1
ATOM 2665 C C . GLY A 1 334 ? 0.876 -5.842 -54.217 1.00 58.34 334 GLY A C 1
ATOM 2666 O O . GLY A 1 334 ? 1.155 -4.867 -54.907 1.00 58.34 334 GLY A O 1
ATOM 2667 N N . GLY A 1 335 ? 0.791 -7.074 -54.736 1.00 45.31 335 GLY A N 1
ATOM 2668 C CA . GLY A 1 335 ? 1.023 -7.388 -56.152 1.00 45.31 335 GLY A CA 1
ATOM 2669 C C . GLY A 1 335 ? -0.267 -7.605 -56.945 1.00 45.31 335 GLY A C 1
ATOM 2670 O O . GLY A 1 335 ? -0.908 -8.643 -56.818 1.00 45.31 335 GLY A O 1
ATOM 2671 N N . THR A 1 336 ? -0.613 -6.629 -57.781 1.00 44.91 336 THR A N 1
ATOM 2672 C CA . THR A 1 336 ? -1.672 -6.647 -58.801 1.00 44.91 336 THR A CA 1
ATOM 2673 C C . THR A 1 336 ? -1.523 -7.841 -59.756 1.00 44.91 336 THR A C 1
ATOM 2675 O O . THR A 1 336 ? -0.444 -8.070 -60.303 1.00 44.91 336 THR A O 1
ATOM 2678 N N . ALA A 1 337 ? -2.607 -8.583 -59.994 1.00 35.34 337 ALA A N 1
ATOM 2679 C CA . ALA A 1 337 ? -2.693 -9.567 -61.075 1.00 35.34 337 ALA A CA 1
ATOM 2680 C C . ALA A 1 337 ? -2.893 -8.857 -62.432 1.00 35.34 337 ALA A C 1
ATOM 2682 O O . ALA A 1 337 ? -3.644 -7.879 -62.474 1.00 35.34 337 ALA A O 1
ATOM 2683 N N . PRO A 1 338 ? -2.299 -9.321 -63.549 1.00 45.78 338 PRO A N 1
ATOM 2684 C CA . PRO A 1 338 ? -2.670 -8.829 -64.865 1.00 45.78 338 PRO A CA 1
ATOM 2685 C C . PRO A 1 338 ? -3.902 -9.608 -65.342 1.00 45.78 338 PRO A C 1
ATOM 2687 O O . PRO A 1 338 ? -3.833 -10.815 -65.568 1.00 45.78 338 PRO A O 1
ATOM 2690 N N . ALA A 1 339 ? -5.032 -8.922 -65.492 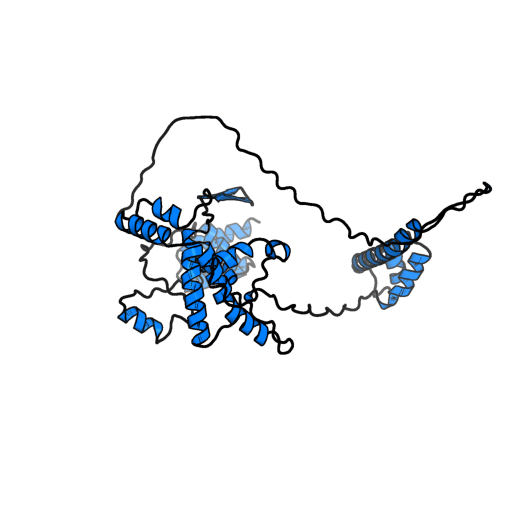1.00 36.34 339 ALA A N 1
ATOM 2691 C CA . ALA A 1 339 ? -6.177 -9.426 -66.239 1.00 36.34 339 ALA A CA 1
ATOM 2692 C C . ALA A 1 339 ? -6.368 -8.546 -67.476 1.00 36.34 339 ALA A C 1
ATOM 2694 O O . ALA A 1 339 ? -6.384 -7.320 -67.394 1.00 36.34 339 ALA A O 1
ATOM 2695 N N . ALA A 1 340 ? -6.438 -9.211 -68.621 1.00 37.22 340 ALA A N 1
ATOM 2696 C CA . ALA A 1 340 ? -6.615 -8.629 -69.933 1.00 37.22 340 ALA A CA 1
ATOM 2697 C C . ALA A 1 340 ? -8.083 -8.222 -70.188 1.00 37.22 340 ALA A C 1
ATOM 2699 O O . ALA A 1 340 ? -8.993 -8.904 -69.729 1.00 37.22 340 ALA A O 1
ATOM 2700 N N . ILE A 1 341 ? -8.238 -7.184 -71.021 1.00 37.03 341 ILE A N 1
ATOM 2701 C CA . ILE A 1 341 ? -9.375 -6.841 -71.903 1.00 37.03 341 ILE A CA 1
ATOM 2702 C C . ILE A 1 341 ? -10.674 -6.339 -71.234 1.00 37.03 341 ILE A C 1
ATOM 2704 O O . ILE A 1 341 ? -11.399 -7.085 -70.585 1.00 37.03 341 ILE A O 1
ATOM 2708 N N . GLY A 1 342 ? -11.015 -5.077 -71.534 1.00 31.42 342 GLY A N 1
ATOM 2709 C CA . GLY A 1 342 ? -12.337 -4.468 -71.341 1.00 31.42 342 GLY A CA 1
ATOM 2710 C C . GLY A 1 342 ? -12.281 -2.935 -71.346 1.00 31.42 342 GLY A C 1
ATOM 2711 O O . GLY A 1 342 ? -11.844 -2.345 -70.368 1.00 31.42 342 GLY A O 1
ATOM 2712 N N . ASP A 1 343 ? -12.680 -2.336 -72.468 1.00 32.09 343 ASP A N 1
ATOM 2713 C CA . ASP A 1 343 ? -12.610 -0.915 -72.870 1.00 32.09 343 ASP A CA 1
ATOM 2714 C C . ASP A 1 343 ? -13.650 0.007 -72.140 1.00 32.09 343 ASP A C 1
ATOM 2716 O O . ASP A 1 343 ? -14.242 -0.433 -71.153 1.00 32.09 343 ASP A O 1
ATOM 2720 N N . PRO A 1 344 ? -13.873 1.292 -72.508 1.00 42.84 344 PRO A N 1
ATOM 2721 C CA . PRO A 1 344 ? -13.607 2.461 -71.669 1.00 42.84 344 PRO A CA 1
ATOM 2722 C C . PRO A 1 344 ? -14.887 3.193 -71.202 1.00 42.84 344 PRO A C 1
ATOM 2724 O O . PRO A 1 344 ? -15.964 3.062 -71.779 1.00 42.84 344 PRO A O 1
ATOM 2727 N N . GLY A 1 345 ? -14.786 4.048 -70.178 1.00 29.48 345 GLY A N 1
ATOM 2728 C CA . GLY A 1 345 ? -15.931 4.880 -69.786 1.00 29.48 345 GLY A CA 1
ATOM 2729 C C . GLY A 1 345 ? -15.756 5.709 -68.518 1.00 29.48 345 GLY A C 1
ATOM 2730 O O . GLY A 1 345 ? -16.228 5.330 -67.458 1.00 29.48 345 GLY A O 1
ATOM 2731 N N . THR A 1 346 ? -15.073 6.842 -68.669 1.00 31.19 346 THR A N 1
ATOM 2732 C CA . THR A 1 346 ? -15.320 8.162 -68.057 1.00 31.19 346 THR A CA 1
ATOM 2733 C C . THR A 1 346 ? -16.039 8.270 -66.699 1.00 31.19 346 THR A C 1
ATOM 2735 O O . THR A 1 346 ? -17.249 8.097 -66.605 1.00 31.19 346 THR A O 1
ATOM 2738 N N . GLY A 1 347 ? -15.323 8.855 -65.727 1.00 28.02 347 GLY A N 1
ATOM 2739 C CA . GLY A 1 347 ? -15.851 9.989 -64.955 1.00 28.02 347 GLY A CA 1
ATOM 2740 C C . GLY A 1 347 ? -15.911 9.847 -63.432 1.00 28.02 347 GLY A C 1
ATOM 2741 O O . GLY A 1 347 ? -16.789 9.182 -62.902 1.00 28.02 347 GLY A O 1
ATOM 2742 N N . GLY A 1 348 ? -15.073 10.629 -62.738 1.00 28.22 348 GLY A N 1
ATOM 2743 C CA . GLY A 1 348 ? -15.488 11.286 -61.491 1.00 28.22 348 GLY A CA 1
ATOM 2744 C C . GLY A 1 348 ? -14.736 10.930 -60.205 1.00 28.22 348 GLY A C 1
ATOM 2745 O O . GLY A 1 348 ? -15.206 10.120 -59.423 1.00 28.22 348 GLY A O 1
ATOM 2746 N N . GLY A 1 349 ? -13.666 11.683 -59.927 1.00 28.42 349 GLY A N 1
ATOM 2747 C CA . GLY A 1 349 ? -13.612 12.508 -58.714 1.00 28.42 349 GLY A CA 1
ATOM 2748 C C . GLY A 1 349 ? -13.118 11.912 -57.385 1.00 28.42 349 GLY A C 1
ATOM 2749 O O . GLY A 1 349 ? -13.601 10.902 -56.898 1.00 28.42 349 GLY A O 1
ATOM 2750 N N . ALA A 1 350 ? -12.280 12.730 -56.743 1.00 30.53 350 ALA A N 1
ATOM 2751 C CA . ALA A 1 350 ? -12.029 12.858 -55.304 1.00 30.53 350 ALA A CA 1
ATOM 2752 C C . ALA A 1 350 ? -10.814 12.121 -54.714 1.00 30.53 350 ALA A C 1
ATOM 2754 O O . ALA A 1 350 ? -10.731 10.903 -54.593 1.00 30.53 350 ALA A O 1
ATOM 2755 N N . ALA A 1 351 ? -9.874 12.974 -54.318 1.00 29.14 351 ALA A N 1
ATOM 2756 C CA . ALA A 1 351 ? -8.624 12.716 -53.646 1.00 29.14 351 ALA A CA 1
ATOM 2757 C C . ALA A 1 351 ? -8.794 12.607 -52.116 1.00 29.14 351 ALA A C 1
ATOM 2759 O O . ALA A 1 351 ? -9.693 13.219 -51.549 1.00 29.14 351 ALA A O 1
ATOM 2760 N N . CYS A 1 352 ? -7.836 11.896 -51.511 1.00 27.50 352 CYS A N 1
ATOM 2761 C CA . CYS A 1 352 ? -7.282 12.036 -50.156 1.00 27.50 352 CYS A CA 1
ATOM 2762 C C . CYS A 1 352 ? -8.218 11.893 -48.937 1.00 27.50 352 CYS A C 1
ATOM 2764 O O . CYS A 1 352 ? -9.032 12.756 -48.654 1.00 27.50 352 CYS A O 1
ATOM 2766 N N . ASP A 1 353 ? -7.986 10.863 -48.112 1.00 30.14 353 ASP A N 1
ATOM 2767 C CA . ASP A 1 353 ? -7.229 11.068 -46.865 1.00 30.14 353 ASP A CA 1
ATOM 2768 C C . ASP A 1 353 ? -6.904 9.756 -46.132 1.00 30.14 353 ASP A C 1
ATOM 2770 O O . ASP A 1 353 ? -7.724 8.850 -45.963 1.00 30.14 353 ASP A O 1
ATOM 2774 N N . GLY A 1 354 ? -5.644 9.662 -45.704 1.00 31.34 354 GLY A N 1
ATOM 2775 C CA . GLY A 1 354 ? -5.056 8.492 -45.070 1.00 31.34 354 GLY A CA 1
ATOM 2776 C C . GLY A 1 354 ? -5.611 8.215 -43.675 1.00 31.34 354 GLY A C 1
ATOM 2777 O O . GLY A 1 354 ? -5.649 9.088 -42.814 1.00 31.34 354 GLY A O 1
ATOM 2778 N N . HIS A 1 355 ? -5.961 6.953 -43.430 1.00 28.45 355 HIS A N 1
ATOM 2779 C CA . HIS A 1 355 ? -6.205 6.422 -42.093 1.00 28.45 355 HIS A CA 1
ATOM 2780 C C . HIS A 1 355 ? -5.224 5.282 -41.814 1.00 28.45 355 HIS A C 1
ATOM 2782 O O . HIS A 1 355 ? -5.362 4.163 -42.305 1.00 28.45 355 HIS A O 1
ATOM 2788 N N . SER A 1 356 ? -4.215 5.586 -40.998 1.00 30.53 356 SER A N 1
ATOM 2789 C CA . SER A 1 356 ? -3.325 4.607 -40.381 1.00 30.53 356 SER A CA 1
ATOM 2790 C C . SER A 1 356 ? -4.122 3.744 -39.401 1.00 30.53 356 SER A C 1
ATOM 2792 O O . SER A 1 356 ? -4.500 4.199 -38.323 1.00 30.53 356 SER A O 1
ATOM 2794 N N . ALA A 1 357 ? -4.378 2.493 -39.776 1.00 30.58 357 ALA A N 1
ATOM 2795 C CA . ALA A 1 357 ? -5.019 1.502 -38.926 1.00 30.58 357 ALA A CA 1
ATOM 2796 C C . ALA A 1 357 ? -4.050 1.002 -37.839 1.00 30.58 357 ALA A C 1
ATOM 2798 O O . ALA A 1 357 ? -3.077 0.294 -38.102 1.00 30.58 357 ALA A O 1
ATOM 2799 N N . THR A 1 358 ? -4.339 1.358 -36.591 1.00 33.75 358 THR A N 1
ATOM 2800 C CA . THR A 1 358 ? -3.802 0.730 -35.380 1.00 33.75 358 THR A CA 1
ATOM 2801 C C . THR A 1 358 ? -4.413 -0.673 -35.218 1.00 33.75 358 THR A C 1
ATOM 2803 O O . THR A 1 358 ? -5.631 -0.812 -35.330 1.00 33.75 358 THR A O 1
ATOM 2806 N N . PRO A 1 359 ? -3.631 -1.730 -34.925 1.00 34.56 359 PRO A N 1
ATOM 2807 C CA . PRO A 1 359 ? -4.182 -3.074 -34.748 1.00 34.56 359 PRO A CA 1
ATOM 2808 C C . PRO A 1 359 ? -4.981 -3.201 -33.432 1.00 34.56 359 PRO A C 1
ATOM 2810 O O . PRO A 1 359 ? -4.572 -2.639 -32.409 1.00 34.56 359 PRO A O 1
ATOM 2813 N N . PRO A 1 360 ? -6.096 -3.960 -33.412 1.00 33.97 360 PRO A N 1
ATOM 2814 C CA . PRO A 1 360 ? -6.964 -4.066 -32.245 1.00 33.97 360 PRO A CA 1
ATOM 2815 C C . PRO A 1 360 ? -6.386 -5.017 -31.186 1.00 33.97 360 PRO A C 1
ATOM 2817 O O . PRO A 1 360 ? -6.066 -6.175 -31.452 1.00 33.97 360 PRO A O 1
ATOM 2820 N N . VAL A 1 361 ? -6.304 -4.530 -29.947 1.00 32.31 361 VAL A N 1
ATOM 2821 C CA . VAL A 1 361 ? -6.076 -5.340 -28.742 1.00 32.31 361 VAL A CA 1
ATOM 2822 C C . VAL A 1 361 ? -7.443 -5.834 -28.242 1.00 32.31 361 VAL A C 1
ATOM 2824 O O . VAL A 1 361 ? -8.349 -5.014 -28.092 1.00 32.31 361 VAL A O 1
ATOM 2827 N N . PRO A 1 362 ? -7.642 -7.139 -27.980 1.00 32.06 362 PRO A N 1
ATOM 2828 C CA . PRO A 1 362 ? -8.963 -7.671 -27.654 1.00 32.06 362 PRO A CA 1
ATOM 2829 C C . PRO A 1 362 ? -9.437 -7.254 -26.246 1.00 32.06 362 PRO A C 1
ATOM 2831 O O . PRO A 1 362 ? -8.641 -7.265 -25.298 1.00 32.06 362 PRO A O 1
ATOM 2834 N N . PRO A 1 363 ? -10.734 -6.935 -26.066 1.00 31.08 363 PRO A N 1
ATOM 2835 C CA . PRO A 1 363 ? -11.295 -6.571 -24.771 1.00 31.08 363 PRO A CA 1
ATOM 2836 C C . PRO A 1 363 ? -11.497 -7.806 -23.881 1.00 31.08 363 PRO A C 1
ATOM 2838 O O . PRO A 1 363 ? -12.152 -8.779 -24.253 1.00 31.08 363 PRO A O 1
ATOM 2841 N N . ILE A 1 364 ? -10.972 -7.746 -22.654 1.00 29.45 364 ILE A N 1
ATOM 2842 C CA . ILE A 1 364 ? -11.299 -8.691 -21.580 1.00 29.45 364 ILE A CA 1
ATOM 2843 C C . ILE A 1 364 ? -12.724 -8.380 -21.110 1.00 29.45 364 ILE A C 1
ATOM 2845 O O . ILE A 1 364 ? -12.956 -7.468 -20.314 1.00 29.45 364 ILE A O 1
ATOM 2849 N N . LEU A 1 365 ? -13.685 -9.140 -21.629 1.00 29.11 365 LEU A N 1
ATOM 2850 C CA . LEU A 1 365 ? -15.089 -9.070 -21.245 1.00 29.11 365 LEU A CA 1
ATOM 2851 C C . LEU A 1 365 ? -15.274 -9.596 -19.814 1.00 29.11 365 LEU A C 1
ATOM 2853 O O . LEU A 1 365 ? -14.974 -10.741 -19.472 1.00 29.11 365 LEU A O 1
ATOM 2857 N N . ARG A 1 366 ? -15.761 -8.697 -18.962 1.00 29.53 366 ARG A N 1
ATOM 2858 C CA . ARG A 1 366 ? -16.083 -8.894 -17.552 1.00 29.53 366 ARG A CA 1
ATOM 2859 C C . ARG A 1 366 ? -17.497 -9.477 -17.464 1.00 29.53 366 ARG A C 1
ATOM 2861 O O . ARG A 1 366 ? -18.465 -8.728 -17.465 1.00 29.53 366 ARG A O 1
ATOM 2868 N N . ALA A 1 367 ? -17.627 -10.799 -17.389 1.00 29.36 367 ALA A N 1
ATOM 2869 C CA . ALA A 1 367 ? -18.919 -11.432 -17.133 1.00 29.36 367 ALA A CA 1
ATOM 2870 C C . ALA A 1 367 ? -19.303 -11.257 -15.653 1.00 29.36 367 ALA A C 1
ATOM 2872 O O . ALA A 1 367 ? -18.756 -11.907 -14.759 1.00 29.36 367 ALA A O 1
ATOM 2873 N N . MET A 1 368 ? -20.227 -10.331 -15.402 1.00 27.22 368 MET A N 1
ATOM 2874 C CA . MET A 1 368 ? -21.011 -10.261 -14.175 1.00 27.22 368 MET A CA 1
ATOM 2875 C C . MET A 1 368 ? -22.174 -11.248 -14.300 1.00 27.22 368 MET A C 1
ATOM 2877 O O . MET A 1 368 ? -23.092 -11.012 -15.076 1.00 27.22 368 MET A O 1
ATOM 2881 N N . THR A 1 369 ? -22.158 -12.336 -13.535 1.00 29.83 369 THR A N 1
ATOM 2882 C CA . THR A 1 369 ? -23.354 -13.153 -13.295 1.00 29.83 369 THR A CA 1
ATOM 2883 C C . THR A 1 369 ? -23.926 -12.825 -11.920 1.00 29.83 369 THR A C 1
ATOM 2885 O O . THR A 1 369 ? -23.235 -12.884 -10.901 1.00 29.83 369 THR A O 1
ATOM 2888 N N . GLN A 1 370 ? -25.199 -12.432 -11.920 1.00 29.95 370 GLN A N 1
ATOM 2889 C CA . GLN A 1 370 ? -26.034 -12.221 -10.740 1.00 29.95 370 GLN A CA 1
ATOM 2890 C C . GLN A 1 370 ? -26.268 -13.552 -9.988 1.00 29.95 370 GLN A C 1
ATOM 2892 O O . GLN A 1 370 ? -26.223 -14.622 -10.603 1.00 29.95 370 GLN A O 1
ATOM 2897 N N . PRO A 1 371 ? -26.500 -13.522 -8.662 1.00 32.06 371 PRO A N 1
ATOM 2898 C CA . PRO A 1 371 ? -26.679 -14.728 -7.861 1.00 32.06 371 PRO A CA 1
ATOM 2899 C C . PRO A 1 371 ? -28.080 -15.328 -8.048 1.00 32.06 371 PRO A C 1
ATOM 2901 O O . PRO A 1 371 ? -29.083 -14.644 -7.869 1.00 32.06 371 PRO A O 1
ATOM 2904 N N . ARG A 1 372 ? -28.147 -16.632 -8.352 1.00 28.52 372 ARG A N 1
ATOM 2905 C CA . ARG A 1 372 ? -29.395 -17.405 -8.275 1.00 28.52 372 ARG A CA 1
ATOM 2906 C C . ARG A 1 372 ? -29.789 -17.597 -6.811 1.00 28.52 372 ARG A C 1
ATOM 2908 O O . ARG A 1 372 ? -28.992 -18.038 -5.984 1.00 28.52 372 ARG A O 1
ATOM 2915 N N . THR A 1 373 ? -31.034 -17.252 -6.536 1.00 30.36 373 THR A N 1
ATOM 2916 C CA . THR A 1 373 ? -31.800 -17.500 -5.319 1.00 30.36 373 THR A CA 1
ATOM 2917 C C . THR A 1 373 ? -32.050 -18.995 -5.094 1.00 30.36 373 THR A C 1
ATOM 2919 O O . THR A 1 373 ? -32.292 -19.731 -6.046 1.00 30.36 373 THR A O 1
ATOM 2922 N N . GLY A 1 374 ? -32.085 -19.408 -3.821 1.00 26.17 374 GLY A N 1
ATOM 2923 C CA . GLY A 1 374 ? -32.820 -20.594 -3.366 1.00 26.17 374 GLY A CA 1
ATOM 2924 C C . GLY A 1 374 ? -31.994 -21.846 -3.053 1.00 26.17 374 GLY A C 1
ATOM 2925 O O . GLY A 1 374 ? -31.742 -22.666 -3.927 1.00 26.17 374 GLY A O 1
ATOM 2926 N N . ARG A 1 375 ? -31.680 -22.052 -1.770 1.00 26.83 375 ARG A N 1
ATOM 2927 C CA . ARG A 1 375 ? -32.230 -23.171 -0.979 1.00 26.83 375 ARG A CA 1
ATOM 2928 C C . ARG A 1 375 ? -31.829 -23.011 0.485 1.00 26.83 375 ARG A C 1
ATOM 2930 O O . ARG A 1 375 ? -30.650 -22.961 0.821 1.00 26.83 375 ARG A O 1
ATOM 2937 N N . GLN A 1 376 ? -32.852 -22.894 1.323 1.00 27.14 376 GLN A N 1
ATOM 2938 C CA . GLN A 1 376 ? -32.778 -23.109 2.758 1.00 27.14 376 GLN A CA 1
ATOM 2939 C C . GLN A 1 376 ? -32.384 -24.569 3.008 1.00 27.14 376 GLN A C 1
ATOM 2941 O O . GLN A 1 376 ? -32.935 -25.477 2.388 1.00 27.14 376 GLN A O 1
ATOM 2946 N N . SER A 1 377 ? -31.444 -24.782 3.920 1.00 29.38 377 SER A N 1
ATOM 2947 C CA . SER A 1 377 ? -31.355 -26.016 4.690 1.00 29.38 377 SER A CA 1
ATOM 2948 C C . SER A 1 377 ? -30.845 -25.651 6.077 1.00 29.38 377 SER A C 1
ATOM 2950 O O . SER A 1 377 ? -29.734 -25.146 6.251 1.00 29.38 377 SER A O 1
ATOM 2952 N N . GLU A 1 378 ? -31.760 -25.835 7.006 1.00 25.81 378 GLU A N 1
ATOM 2953 C CA . GLU A 1 378 ? -31.696 -25.741 8.451 1.00 25.81 378 GLU A CA 1
ATOM 2954 C C . GLU A 1 378 ? -30.632 -26.649 9.104 1.00 25.81 378 GLU A C 1
ATOM 2956 O O . GLU A 1 378 ? -30.283 -27.688 8.548 1.00 25.81 378 GLU A O 1
ATOM 2961 N N . LEU A 1 379 ? -30.227 -26.251 10.329 1.00 27.64 379 LEU A N 1
ATOM 2962 C CA . LEU A 1 379 ? -29.674 -27.065 11.439 1.00 27.64 379 LEU A CA 1
ATOM 2963 C C . LEU A 1 379 ? -28.218 -27.573 11.245 1.00 27.64 379 LEU A C 1
ATOM 2965 O O . LEU A 1 379 ? -27.859 -28.078 10.193 1.00 27.64 379 LEU A O 1
ATOM 2969 N N . TYR A 1 380 ? -27.251 -27.484 12.172 1.00 28.91 380 TYR A N 1
ATOM 2970 C CA . TYR A 1 380 ? -27.220 -27.481 13.648 1.00 28.91 380 TYR A CA 1
ATOM 2971 C C . TYR A 1 380 ? -25.784 -27.044 14.124 1.00 28.91 380 TYR A C 1
ATOM 2973 O O . TYR A 1 380 ? -25.010 -26.571 13.288 1.00 28.91 380 TYR A O 1
ATOM 2981 N N . PRO A 1 381 ? -25.390 -27.085 15.420 1.00 33.09 381 PRO A N 1
ATOM 2982 C CA . PRO A 1 381 ? -25.058 -25.891 16.193 1.00 33.09 381 PRO A CA 1
ATOM 2983 C C . PRO A 1 381 ? -23.560 -25.629 16.461 1.00 33.09 381 PRO A C 1
ATOM 2985 O O . PRO A 1 381 ? -22.667 -26.434 16.211 1.00 33.09 381 PRO A O 1
ATOM 2988 N N . SER A 1 382 ? -23.351 -24.438 17.025 1.00 28.59 382 SER A N 1
ATOM 2989 C CA . SER A 1 382 ? -22.245 -23.970 17.865 1.00 28.59 382 SER A CA 1
ATOM 2990 C C . SER A 1 382 ? -21.314 -25.031 18.463 1.00 28.59 382 SER A C 1
ATOM 2992 O O . SER A 1 382 ? -21.716 -25.818 19.315 1.00 28.59 382 SER A O 1
ATOM 2994 N N . SER A 1 383 ? -20.021 -24.909 18.154 1.00 26.70 383 SER A N 1
ATOM 2995 C CA . SER A 1 383 ? -18.951 -25.330 19.059 1.00 26.70 383 SER A CA 1
ATOM 2996 C C . SER A 1 383 ? -18.299 -24.082 19.655 1.00 26.70 383 SER A C 1
ATOM 2998 O O . SER A 1 383 ? -17.358 -23.503 19.101 1.00 26.70 383 SER A O 1
ATOM 3000 N N . GLU A 1 384 ? -18.861 -23.645 20.778 1.00 28.00 384 GLU A N 1
ATOM 3001 C CA . GLU A 1 384 ? -18.109 -22.942 21.804 1.00 28.00 384 GLU A CA 1
ATOM 3002 C C . GLU A 1 384 ? -16.959 -23.838 22.263 1.00 28.00 384 GLU A C 1
ATOM 3004 O O . GLU A 1 384 ? -17.155 -25.007 22.580 1.00 28.00 384 GLU A O 1
ATOM 3009 N N . SER A 1 385 ? -15.755 -23.285 22.328 1.00 28.86 385 SER A N 1
ATOM 3010 C CA . SER A 1 385 ? -14.711 -23.829 23.188 1.00 28.86 385 SER A CA 1
ATOM 3011 C C . SER A 1 385 ? -13.657 -22.755 23.425 1.00 28.86 385 SER A C 1
ATOM 3013 O O . SER A 1 385 ? -12.817 -22.488 22.569 1.00 28.86 385 SER A O 1
ATOM 3015 N N . ASN A 1 386 ? -13.797 -22.126 24.593 1.00 24.31 386 ASN A N 1
ATOM 3016 C CA . ASN A 1 386 ? -12.766 -21.923 25.607 1.00 24.31 386 ASN A CA 1
ATOM 3017 C C . ASN A 1 386 ? -11.415 -21.315 25.200 1.00 24.31 386 ASN A C 1
ATOM 3019 O O . ASN A 1 386 ? -10.679 -21.864 24.391 1.00 24.31 386 ASN A O 1
ATOM 3023 N N . ILE A 1 387 ? -11.081 -20.216 25.890 1.00 26.91 387 ILE A N 1
ATOM 3024 C CA . ILE A 1 387 ? -9.830 -19.904 26.624 1.00 26.91 387 ILE A CA 1
ATOM 3025 C C . ILE A 1 387 ? -9.854 -18.369 26.816 1.00 26.91 387 ILE A C 1
ATOM 3027 O O . ILE A 1 387 ? -9.697 -17.616 25.858 1.00 26.91 387 ILE A O 1
ATOM 3031 N N . LEU A 1 388 ? -10.443 -17.877 27.912 1.00 23.27 388 LEU A N 1
ATOM 3032 C CA . LEU A 1 388 ? -9.846 -17.576 29.228 1.00 23.27 388 LEU A CA 1
ATOM 3033 C C . LEU A 1 388 ? -8.809 -16.431 29.228 1.00 23.27 388 LEU A C 1
ATOM 3035 O O . LEU A 1 388 ? -7.687 -16.612 28.767 1.00 23.27 388 LEU A O 1
ATOM 3039 N N . ARG A 1 389 ? -9.242 -15.345 29.895 1.00 27.55 389 ARG A N 1
ATOM 3040 C CA . ARG A 1 389 ? -8.556 -14.155 30.443 1.00 27.55 389 ARG A CA 1
ATOM 3041 C C . ARG A 1 389 ? -8.078 -13.075 29.473 1.00 27.55 389 ARG A C 1
ATOM 3043 O O . ARG A 1 389 ? -7.095 -13.285 28.736 1.00 27.55 389 ARG A O 1
#

Solvent-accessible surface area (backbone atoms only — not comparable to full-atom values): 24763 Å² total; per-residue (Å²): 129,61,67,67,52,53,56,49,61,75,44,39,64,58,54,67,74,42,53,80,70,52,38,51,53,56,46,51,53,51,22,69,78,68,70,44,58,64,73,56,53,53,51,56,46,41,66,73,70,66,64,65,94,71,84,64,82,81,69,80,85,77,85,48,55,75,48,66,92,41,70,93,52,67,37,88,64,50,48,56,52,34,51,74,70,71,42,50,84,40,73,68,60,88,95,44,71,74,75,50,41,72,59,54,50,42,41,59,72,43,50,41,72,70,61,34,84,69,88,82,74,61,70,70,52,49,55,38,49,49,55,27,49,61,31,45,55,49,41,51,32,62,72,36,63,44,83,43,78,68,49,74,50,73,59,89,92,45,75,50,74,44,62,46,77,78,38,19,56,44,59,52,52,64,69,36,82,90,54,53,70,67,60,48,48,52,53,52,56,54,54,74,75,59,53,72,56,46,34,50,37,51,35,51,53,42,37,46,61,63,13,50,55,48,49,49,74,72,27,95,74,71,79,90,77,81,74,77,72,78,59,85,45,39,69,65,43,53,74,51,68,62,76,52,58,83,75,46,90,74,49,66,49,64,66,71,74,84,71,78,74,77,81,76,78,80,75,87,54,94,55,60,88,48,41,67,58,54,53,50,48,41,70,78,38,76,82,67,46,44,64,59,53,45,49,60,46,20,76,79,36,61,92,82,36,57,80,85,48,41,66,57,44,43,50,50,49,54,51,54,52,49,55,50,46,68,56,47,55,59,54,63,74,70,59,82,80,93,79,82,90,84,86,89,81,86,86,83,85,86,80,87,83,90,78,87,80,75,83,86,79,84,81,86,80,80,85,82,79,81,84,85,82,89,80,93,79,80,88,83,84,89,83,84,76,89,84,85,134

pLDDT: mean 73.07, std 22.42, range [23.27, 97.88]